Protein AF-A0A954WPR3-F1 (afdb_monomer)

Secondary structure (DSSP, 8-state):
-HHHHHHHHHHHHHHHHHHHHHHHHHHHTTT--SS-HHHHHHHHHHHHHHHHHHHHHHHHHHHHHHHHHHHHHHHHHHHHHHHHHHHHHHTT--HHHHHHHHHHT--SHHHHHHHHHHHHHHTT--HHHHHHHTT-PPPHHHHHHHHHS-SSHHHHHHHHHHHHHHIIIIIHHHHHHHHHHHHHHHHHHHHHHHHHHHHHHHHHHHHHHHHHTTPPPPHHHHHHHHHHHHHHHHHHHHHHHHHHHHHHHHHHHHHHTT-S-----PPPHHHHHHHHHHHHHHHHHHHHHTT--HHHHHHHHHHH-SSHHHHHHHHHHHHHHHTT--HHHHHHHTTSS-HHHHHHHHHHHHTT-HHHHHHHHHHHHHHHHHHHHHHHHHHHTHHHHHHHHHHHHHHHHHHHHHHHHHHHHH--

Solvent-accessible surface area (backbone atoms only — not comparable to full-atom values): 21884 Å² total; per-residue (Å²): 110,70,69,59,50,53,52,47,49,52,52,46,52,51,51,48,52,52,53,48,52,56,52,51,54,59,59,56,71,74,75,76,93,74,94,67,65,69,63,56,53,49,52,52,50,48,47,52,51,47,51,51,47,36,51,48,43,52,46,49,45,48,52,51,45,52,52,47,50,52,48,51,49,54,52,48,54,53,48,52,51,39,44,45,38,20,55,26,36,72,66,74,40,62,56,33,59,38,34,36,58,69,21,72,89,45,91,47,76,66,22,58,30,32,39,52,24,17,53,29,41,74,71,67,40,56,70,70,56,17,36,60,73,34,68,60,84,67,57,62,52,38,47,33,29,62,66,68,32,54,97,48,66,70,43,40,20,52,26,35,40,59,22,37,58,49,45,60,57,48,46,51,38,51,51,52,28,51,56,45,52,46,52,34,49,42,52,46,30,51,50,54,38,53,52,51,50,42,57,65,62,50,45,60,54,51,52,51,55,35,61,75,68,73,48,84,76,55,71,71,58,53,55,50,50,56,49,51,55,54,47,62,76,44,41,71,60,52,50,53,48,50,52,52,48,54,51,48,51,52,51,54,52,49,57,73,71,68,58,94,62,93,83,86,76,84,71,60,64,71,60,50,30,56,65,47,31,31,50,51,32,48,53,51,34,48,25,52,75,72,70,39,57,68,60,60,35,41,42,52,48,20,75,50,39,80,48,67,71,58,15,53,44,37,38,57,27,27,60,41,32,75,71,73,42,63,56,62,58,36,35,38,75,61,53,47,46,52,72,72,53,43,53,50,41,53,54,24,50,77,71,74,43,39,55,63,40,33,50,51,52,20,49,54,42,48,50,54,46,38,50,51,36,48,53,55,37,55,63,43,62,55,51,46,57,55,61,50,49,51,58,53,51,49,50,51,50,67,56,45,55,58,51,54,54,52,51,55,68,72,74,110

Nearest PDB structures (foldseek):
  3jc8-assembly1_Ca  TM=3.889E-01  e=4.551E-06  Myxococcus xanthus DK 1622
  2vmb-assembly2_B  TM=8.331E-01  e=6.486E-03  Vibrio cholerae
  3c1q-assembly1_A  TM=8.047E-01  e=4.996E-03  unclassified
  2whn-assembly1_A  TM=7.493E-01  e=4.208E-02  Thermus thermophilus HB8
  2whn-assembly2_B  TM=7.788E-01  e=7.734E-02  Thermus thermophilus HB8

Mean predicted aligned error: 13.5 Å

Radius of gyration: 29.93 Å; Cα contacts (8 Å, |Δi|>4): 320; chains: 1; bounding box: 76×50×84 Å

Foldseek 3Di:
DVLVVVVVVLVVVVVVVVVVLVVVVVVVVPDDPDDPPPVVVLLSVLVNLLVVLLSCLQVLLVVVVVVVVVVLVLQVLQLVLLVQLLVCLVVVHQSLVSLQVSLPVDDDLLSVLSNQLSVCVVVVHQNVVSCVVSVPDHDLLLQLQSLLFDSDSNSNSVSSVVSSVLCVQLVVLVSLLVVLLSVLSNLVSVLVSVVSVCCSPVLVVVVVVCVVVVHDQPPLSVVSVVVSVVCSVCSVVVSVVVVVVSVVVSVVVVVVSDDDDDDDDDDPLVVCLLPCLLSLLVQLLSCVVVVHDSLVSLLSSLVRRPDVLVSVLSNQLSVCVVVVHDSLVSCVVSVNDDPVLSVQQVVCVVVVNNSVSSNVRSVVSSVVSSVVSVVSSVVSNCVSVVVSVVVVVSVVCSVVVVVVVVVVVVVD

Sequence (412 aa):
MVAVFFTAIGVLMFAFAILWYQRLRRLAGRRITSVRSRGFGGFALLGWILMNLLGLLLTGPLVVLQFVLMILYRAGERRALMETLAAAARKNIPLSVAARSFALDRTDDFATRTVAFADALDTGSPFRVALLRARISLPASATLALRMAGETDNDLARSLQDASSYDAKVGTEIIRFVERAMNCVVTLAFLISVFTFVCVMVMPTYQQIFEDFAVELPAITEMVITFAEFVSKYVALIVAFAVVFVWYAAYQLFRWLGFNFPRLHPLPLPLLRAFYSPILLRAISRAIDDNVPLQDGIRNIAVNFPDQQVAKRVTIVADGVDRGGCWIEALRKQKLITVPDEKLLKSSQQLGNVNWAICEVANRKTERLTHKLNLLTELVSPIPTILIAIPIGFFGVAMMLPLSVLIQNLSL

Structure (mmCIF, N/CA/C/O backbone):
data_AF-A0A954WPR3-F1
#
_entry.id   AF-A0A954WPR3-F1
#
loop_
_atom_site.group_PDB
_atom_site.id
_atom_site.type_symbol
_atom_site.label_atom_id
_atom_site.label_alt_id
_atom_site.label_comp_id
_atom_site.label_asym_id
_atom_site.label_entity_id
_atom_site.label_seq_id
_atom_site.pdbx_PDB_ins_code
_atom_site.Cartn_x
_atom_site.Cartn_y
_atom_site.Cartn_z
_atom_site.occupancy
_atom_site.B_iso_or_equiv
_atom_site.auth_seq_id
_atom_site.auth_comp_id
_atom_site.auth_asym_id
_atom_site.auth_atom_id
_atom_site.pdbx_PDB_model_num
ATOM 1 N N . MET A 1 1 ? 9.652 24.474 -3.497 1.00 32.59 1 MET A N 1
ATOM 2 C CA . MET A 1 1 ? 10.675 25.109 -4.365 1.00 32.59 1 MET A CA 1
ATOM 3 C C . MET A 1 1 ? 11.400 24.117 -5.271 1.00 32.59 1 MET A C 1
ATOM 5 O O . MET A 1 1 ? 11.362 24.317 -6.475 1.00 32.59 1 MET A O 1
ATOM 9 N N . VAL A 1 2 ? 11.975 23.025 -4.751 1.00 30.95 2 VAL A N 1
ATOM 10 C CA . VAL A 1 2 ? 12.733 22.028 -5.549 1.00 30.95 2 VAL A CA 1
ATOM 11 C C . VAL A 1 2 ? 11.915 21.418 -6.708 1.00 30.95 2 VAL A C 1
ATOM 13 O O . VAL A 1 2 ? 12.419 21.256 -7.813 1.00 30.95 2 VAL A O 1
ATOM 16 N N . ALA A 1 3 ? 10.614 21.198 -6.498 1.00 34.00 3 ALA A N 1
ATOM 17 C CA . ALA A 1 3 ? 9.655 20.720 -7.502 1.00 34.00 3 ALA A CA 1
ATOM 18 C C . ALA A 1 3 ? 9.471 21.644 -8.727 1.00 34.00 3 ALA A C 1
ATOM 20 O O . ALA A 1 3 ? 9.380 21.172 -9.859 1.00 34.00 3 ALA A O 1
ATOM 21 N N . VAL A 1 4 ? 9.432 22.963 -8.510 1.00 36.78 4 VAL A N 1
ATOM 22 C CA . VAL A 1 4 ? 9.339 23.961 -9.593 1.00 36.78 4 VAL A CA 1
ATOM 23 C C . VAL A 1 4 ? 10.676 24.055 -10.323 1.00 36.78 4 VAL A C 1
ATOM 25 O O . VAL A 1 4 ? 10.712 24.262 -11.526 1.00 36.78 4 VAL A O 1
ATOM 28 N N . PHE A 1 5 ? 11.778 23.824 -9.608 1.00 36.50 5 PHE A N 1
ATOM 29 C CA . PHE A 1 5 ? 13.123 23.865 -10.163 1.00 36.50 5 PHE A CA 1
ATOM 30 C C . PHE A 1 5 ? 13.387 22.701 -11.130 1.00 36.50 5 PHE A C 1
ATOM 32 O O . PHE A 1 5 ? 13.850 22.931 -12.239 1.00 36.50 5 PHE A O 1
ATOM 39 N N . PHE A 1 6 ? 13.017 21.465 -10.776 1.00 42.38 6 PHE A N 1
ATOM 40 C CA . PHE A 1 6 ? 13.199 20.307 -11.666 1.00 42.38 6 PHE A CA 1
ATOM 41 C C . PHE A 1 6 ? 12.246 20.303 -12.865 1.00 42.38 6 PHE A C 1
ATOM 43 O O . PHE A 1 6 ? 12.654 19.947 -13.970 1.00 42.38 6 PHE A O 1
ATOM 50 N N . THR A 1 7 ? 11.001 20.748 -12.684 1.00 42.94 7 THR A N 1
ATOM 51 C CA . THR A 1 7 ? 10.072 20.935 -13.810 1.00 42.94 7 THR A CA 1
ATOM 52 C C . THR A 1 7 ? 10.518 22.083 -14.717 1.00 42.94 7 THR A C 1
ATOM 54 O O . THR A 1 7 ? 10.497 21.924 -15.935 1.00 42.94 7 THR A O 1
ATOM 57 N N . ALA A 1 8 ? 11.031 23.186 -14.162 1.00 40.38 8 ALA A N 1
ATOM 58 C CA . ALA A 1 8 ? 11.623 24.273 -14.940 1.00 40.38 8 ALA A CA 1
ATOM 59 C C . ALA A 1 8 ? 12.895 23.840 -15.680 1.00 40.38 8 ALA A C 1
ATOM 61 O O . ALA A 1 8 ? 13.052 24.197 -16.842 1.00 40.38 8 ALA A O 1
ATOM 62 N N . ILE A 1 9 ? 13.765 23.032 -15.064 1.00 46.72 9 ILE A N 1
ATOM 63 C CA . ILE A 1 9 ? 14.950 22.458 -15.721 1.00 46.72 9 ILE A CA 1
ATOM 64 C C . ILE A 1 9 ? 14.533 21.516 -16.851 1.00 46.72 9 ILE A C 1
ATOM 66 O O . ILE A 1 9 ? 15.092 21.604 -17.938 1.00 46.72 9 ILE A O 1
ATOM 70 N N . GLY A 1 10 ? 13.524 20.664 -16.645 1.00 46.12 10 GLY A N 1
ATOM 71 C CA . GLY A 1 10 ? 12.995 19.786 -17.692 1.00 46.12 10 GLY A CA 1
ATOM 72 C C . GLY A 1 10 ? 12.417 20.565 -18.878 1.00 46.12 10 GLY A C 1
ATOM 73 O O . GLY A 1 10 ? 12.721 20.256 -20.029 1.00 46.12 10 GLY A O 1
ATOM 74 N N . VAL A 1 11 ? 11.655 21.630 -18.609 1.00 46.31 11 VAL A N 1
ATOM 75 C CA . VAL A 1 11 ? 11.101 22.525 -19.639 1.00 46.31 11 VAL A CA 1
ATOM 76 C C . VAL A 1 11 ? 12.202 23.341 -20.330 1.00 46.31 11 VAL A C 1
ATOM 78 O O . VAL A 1 11 ? 12.153 23.516 -21.545 1.00 46.31 11 VAL A O 1
ATOM 81 N N . LEU A 1 12 ? 13.231 23.783 -19.601 1.00 43.88 12 LEU A N 1
ATOM 82 C CA . LEU A 1 12 ? 14.399 24.473 -20.159 1.00 43.88 12 LEU A CA 1
ATOM 83 C C . LEU A 1 12 ? 15.250 23.548 -21.027 1.00 43.88 12 LEU A C 1
ATOM 85 O O . LEU A 1 12 ? 15.665 23.960 -22.104 1.00 43.88 12 LEU A O 1
ATOM 89 N N . MET A 1 13 ? 15.471 22.298 -20.615 1.00 49.16 13 MET A N 1
ATOM 90 C CA . MET A 1 13 ? 16.170 21.297 -21.425 1.00 49.16 13 MET A CA 1
ATOM 91 C C . MET A 1 13 ? 15.377 20.953 -22.687 1.00 49.16 13 MET A C 1
ATOM 93 O O . MET A 1 13 ? 15.964 20.829 -23.757 1.00 49.16 13 MET A O 1
ATOM 97 N N . PHE A 1 14 ? 14.048 20.883 -22.593 1.00 49.78 14 PHE A N 1
ATOM 98 C CA . PHE A 1 14 ? 13.159 20.692 -23.739 1.00 49.78 14 PHE A CA 1
ATOM 99 C C . PHE A 1 14 ? 13.181 21.895 -24.700 1.00 49.78 14 PHE A C 1
ATOM 101 O O . PHE A 1 14 ? 13.309 21.730 -25.913 1.00 49.78 14 PHE A O 1
ATOM 108 N N . ALA A 1 15 ? 13.153 23.121 -24.173 1.00 44.75 15 ALA A N 1
ATOM 109 C CA . ALA A 1 15 ? 13.292 24.343 -24.963 1.00 44.75 15 ALA A CA 1
ATOM 110 C C . ALA A 1 15 ? 14.683 24.452 -25.616 1.00 44.75 15 ALA A C 1
ATOM 112 O O . ALA A 1 15 ? 14.797 24.815 -26.787 1.00 44.75 15 ALA A O 1
ATOM 113 N N . PHE A 1 16 ? 15.740 24.076 -24.894 1.00 47.91 16 PHE A N 1
ATOM 114 C CA . PHE A 1 16 ? 17.113 24.057 -25.396 1.00 47.91 16 PHE A CA 1
ATOM 115 C C . PHE A 1 16 ? 17.301 23.000 -26.490 1.00 47.91 16 PHE A C 1
ATOM 117 O O . PHE A 1 16 ? 17.904 23.285 -27.521 1.00 47.91 16 PHE A O 1
ATOM 124 N N . ALA A 1 17 ? 16.703 21.820 -26.326 1.00 49.06 17 ALA A N 1
ATOM 125 C CA . ALA A 1 17 ? 16.640 20.760 -27.328 1.00 49.06 17 ALA A CA 1
ATOM 126 C C . ALA A 1 17 ? 15.956 21.225 -28.629 1.00 49.06 17 ALA A C 1
ATOM 128 O O . ALA A 1 17 ? 16.460 20.974 -29.727 1.00 49.06 17 ALA A O 1
ATOM 129 N N . ILE A 1 18 ? 14.846 21.963 -28.517 1.00 49.25 18 ILE A N 1
ATOM 130 C CA . ILE A 1 18 ? 14.134 22.553 -29.662 1.00 49.25 18 ILE A CA 1
ATOM 131 C C . ILE A 1 18 ? 14.988 23.620 -30.357 1.00 49.25 18 ILE A C 1
ATOM 133 O O . ILE A 1 18 ? 15.100 23.620 -31.585 1.00 49.25 18 ILE A O 1
ATOM 137 N N . LEU A 1 19 ? 15.619 24.515 -29.593 1.00 51.59 19 LEU A N 1
ATOM 138 C CA . LEU A 1 19 ? 16.487 25.566 -30.132 1.00 51.59 19 LEU A CA 1
ATOM 139 C C . LEU A 1 19 ? 17.739 24.984 -30.803 1.00 51.59 19 LEU A C 1
ATOM 141 O O . LEU A 1 19 ? 18.147 25.456 -31.867 1.00 51.59 19 LEU A O 1
ATOM 145 N N . TRP A 1 20 ? 18.314 23.925 -30.232 1.00 52.84 20 TRP A N 1
ATOM 146 C CA . TRP A 1 20 ? 19.451 23.204 -30.798 1.00 52.84 20 TRP A CA 1
ATOM 147 C C . TRP A 1 20 ? 19.083 22.502 -32.110 1.00 52.84 20 TRP A C 1
ATOM 149 O O . TRP A 1 20 ? 19.796 22.647 -33.103 1.00 52.84 20 TRP A O 1
ATOM 159 N N . TYR A 1 21 ? 17.920 21.843 -32.168 1.00 55.12 21 TYR A N 1
ATOM 160 C CA . TYR A 1 21 ? 17.386 21.238 -33.393 1.00 55.12 21 TYR A CA 1
ATOM 161 C C . TYR A 1 21 ? 17.157 22.275 -34.503 1.00 55.12 21 TYR A C 1
ATOM 163 O O . TYR A 1 21 ? 17.563 22.077 -35.651 1.00 55.12 21 TYR A O 1
ATOM 171 N N . GLN A 1 22 ? 16.576 23.431 -34.167 1.00 54.25 22 GLN A N 1
ATOM 172 C CA . GLN A 1 22 ? 16.416 24.524 -35.128 1.00 54.25 22 GLN A CA 1
ATOM 173 C C . GLN A 1 22 ? 17.762 25.068 -35.622 1.00 54.25 22 GLN A C 1
ATOM 175 O O . GLN A 1 22 ? 17.883 25.441 -36.792 1.00 54.25 22 GLN A O 1
ATOM 180 N N . ARG A 1 23 ? 18.782 25.103 -34.759 1.00 51.53 23 ARG A N 1
ATOM 181 C CA . ARG A 1 23 ? 20.132 25.553 -35.116 1.00 51.53 23 ARG A CA 1
ATOM 182 C C . ARG A 1 23 ? 20.852 24.547 -36.018 1.00 51.53 23 ARG A C 1
ATOM 184 O O . ARG A 1 23 ? 21.449 24.967 -37.007 1.00 51.53 23 ARG A O 1
ATOM 191 N N . LEU A 1 24 ? 20.711 23.245 -35.762 1.00 50.66 24 LEU A N 1
ATOM 192 C CA . LEU A 1 24 ? 21.228 22.183 -36.635 1.00 50.66 24 LEU A CA 1
ATOM 193 C C . LEU A 1 24 ? 20.575 22.217 -38.023 1.00 50.66 24 LEU A C 1
ATOM 195 O O . LEU A 1 24 ? 21.266 22.134 -39.036 1.00 50.66 24 LEU A O 1
ATOM 199 N N . ARG A 1 25 ? 19.253 22.429 -38.088 1.00 49.72 25 ARG A N 1
ATOM 200 C CA . ARG A 1 25 ? 18.515 22.544 -39.356 1.00 49.72 25 ARG A CA 1
ATOM 201 C C . ARG A 1 25 ? 18.992 23.729 -40.206 1.00 49.72 25 ARG A C 1
ATOM 203 O O . ARG A 1 25 ? 19.077 23.610 -41.426 1.00 49.72 25 ARG A O 1
ATOM 210 N N . ARG A 1 26 ? 19.353 24.857 -39.578 1.00 48.75 26 ARG A N 1
ATOM 211 C CA . ARG A 1 26 ? 19.934 26.022 -40.278 1.00 48.75 26 ARG A CA 1
ATOM 212 C C . ARG A 1 26 ? 21.347 25.759 -40.805 1.00 48.75 26 ARG A C 1
ATOM 214 O O . ARG A 1 26 ? 21.701 26.299 -41.848 1.00 48.75 26 ARG A O 1
ATOM 221 N N . LEU A 1 27 ? 22.138 24.940 -40.111 1.00 46.19 27 LEU A N 1
ATOM 222 C CA . LEU A 1 27 ? 23.484 24.556 -40.551 1.00 46.19 27 LEU A CA 1
ATOM 223 C C . LEU A 1 27 ? 23.436 23.529 -41.695 1.00 46.19 27 LEU A C 1
ATOM 225 O O . LEU A 1 27 ? 24.166 23.676 -42.673 1.00 46.19 27 LEU A O 1
ATOM 229 N N . ALA A 1 28 ? 22.518 22.562 -41.632 1.00 45.78 28 ALA A N 1
ATOM 230 C CA . ALA A 1 28 ? 22.300 21.573 -42.691 1.00 45.78 28 ALA A CA 1
ATOM 231 C C . ALA A 1 28 ? 21.744 22.194 -43.990 1.00 45.78 28 ALA A C 1
ATOM 233 O O . ALA A 1 28 ? 22.089 21.761 -45.087 1.00 45.78 28 ALA A O 1
ATOM 234 N N . GLY A 1 29 ? 20.942 23.260 -43.885 1.00 41.75 29 GLY A N 1
ATOM 235 C CA . GLY A 1 29 ? 20.378 23.972 -45.038 1.00 41.75 29 GLY A CA 1
ATOM 236 C C . GLY A 1 29 ? 21.385 24.742 -45.904 1.00 41.75 29 GLY A C 1
ATOM 237 O O . GLY A 1 29 ? 21.002 25.219 -46.967 1.00 41.75 29 GLY A O 1
ATOM 238 N N . ARG A 1 30 ? 22.656 24.879 -45.494 1.00 45.50 30 ARG A N 1
ATOM 239 C CA . ARG A 1 30 ? 23.672 25.639 -46.250 1.00 45.50 30 ARG A CA 1
ATOM 240 C C . ARG A 1 30 ? 24.625 24.794 -47.106 1.00 45.50 30 ARG A C 1
ATOM 242 O O . ARG A 1 30 ? 25.458 25.394 -47.778 1.00 45.50 30 ARG A O 1
ATOM 249 N N . ARG A 1 31 ? 24.551 23.452 -47.111 1.00 42.62 31 ARG A N 1
ATOM 250 C CA . ARG A 1 31 ? 25.576 22.637 -47.808 1.00 42.62 31 ARG A CA 1
ATOM 251 C C . ARG A 1 31 ? 25.141 21.393 -48.589 1.00 42.62 31 ARG A C 1
ATOM 253 O O . ARG A 1 31 ? 26.023 20.695 -49.070 1.00 42.62 31 ARG A O 1
ATOM 260 N N . ILE A 1 32 ? 23.851 21.096 -48.767 1.00 41.72 32 ILE A N 1
ATOM 261 C CA . ILE A 1 32 ? 23.451 19.853 -49.457 1.00 41.72 32 ILE A CA 1
ATOM 262 C C . ILE A 1 32 ? 22.450 20.137 -50.579 1.00 41.72 32 ILE A C 1
ATOM 264 O O . ILE A 1 32 ? 21.238 20.044 -50.404 1.00 41.72 32 ILE A O 1
ATOM 268 N N . THR A 1 33 ? 22.977 20.453 -51.760 1.00 41.38 33 THR A N 1
ATOM 269 C CA . THR A 1 33 ? 22.272 20.304 -53.038 1.00 41.38 33 THR A CA 1
ATOM 270 C C . THR A 1 33 ? 22.778 19.040 -53.731 1.00 41.38 33 THR A C 1
ATOM 272 O O . THR A 1 33 ? 23.774 19.082 -54.442 1.00 41.38 33 THR A O 1
ATOM 275 N N . SER A 1 34 ? 22.123 17.902 -53.482 1.00 39.81 34 SER A N 1
ATOM 276 C CA . SER A 1 34 ? 21.789 16.875 -54.489 1.00 39.81 34 SER A CA 1
ATOM 277 C C . SER A 1 34 ? 21.180 15.612 -53.841 1.00 39.81 34 SER A C 1
ATOM 279 O O . SER A 1 34 ? 21.736 14.981 -52.950 1.00 39.81 34 SER A O 1
ATOM 281 N N . VAL A 1 35 ? 19.967 15.294 -54.302 1.00 39.69 35 VAL A N 1
ATOM 282 C CA . VAL A 1 35 ? 19.314 13.976 -54.481 1.00 39.69 35 VAL A CA 1
ATOM 283 C C . VAL A 1 35 ? 19.110 12.996 -53.297 1.00 39.69 35 VAL A C 1
ATOM 285 O O . VAL A 1 35 ? 18.142 12.243 -53.350 1.00 39.69 35 VAL A O 1
ATOM 288 N N . ARG A 1 36 ? 19.828 13.025 -52.166 1.00 43.06 36 ARG A N 1
ATOM 289 C CA . ARG A 1 36 ? 19.583 12.085 -51.028 1.00 43.06 36 ARG A CA 1
ATOM 290 C C . ARG A 1 36 ? 18.759 12.707 -49.880 1.00 43.06 36 ARG A C 1
ATOM 292 O O . ARG A 1 36 ? 19.008 12.470 -48.703 1.00 43.06 36 ARG A O 1
ATOM 299 N N . SER A 1 37 ? 17.759 13.532 -50.209 1.00 41.75 37 SER A N 1
ATOM 300 C CA . SER A 1 37 ? 17.005 14.368 -49.248 1.00 41.75 37 SER A CA 1
ATOM 301 C C . SER A 1 37 ? 15.840 13.674 -48.522 1.00 41.75 37 SER A C 1
ATOM 303 O O . SER A 1 37 ? 15.353 14.202 -47.522 1.00 41.75 37 SER A O 1
ATOM 305 N N . ARG A 1 38 ? 15.397 12.486 -48.964 1.00 42.62 38 ARG A N 1
ATOM 306 C CA . ARG A 1 38 ? 14.292 11.754 -48.305 1.00 42.62 38 ARG A CA 1
ATOM 307 C C . ARG A 1 38 ? 14.724 10.971 -47.059 1.00 42.62 38 ARG A C 1
ATOM 309 O O . ARG A 1 38 ? 13.974 10.952 -46.089 1.00 42.62 38 ARG A O 1
ATOM 316 N N . GLY A 1 39 ? 15.933 10.403 -47.038 1.00 41.75 39 GLY A N 1
ATOM 317 C CA . GLY A 1 39 ? 16.450 9.679 -45.865 1.00 41.75 39 GLY A CA 1
ATOM 318 C C . GLY A 1 39 ? 16.768 10.613 -44.694 1.00 41.75 39 GLY A C 1
ATOM 319 O O . GLY A 1 39 ? 16.333 10.383 -43.571 1.00 41.75 39 GLY A O 1
ATOM 320 N N . PHE A 1 40 ? 17.437 11.737 -44.965 1.00 39.91 40 PHE A N 1
ATOM 321 C CA . PHE A 1 40 ? 17.884 12.673 -43.925 1.00 39.91 40 PHE A CA 1
ATOM 322 C C . PHE A 1 40 ? 16.723 13.391 -43.214 1.00 39.91 40 PHE A C 1
ATOM 324 O O . PHE A 1 40 ? 16.777 13.627 -42.008 1.00 39.91 40 PHE A O 1
ATOM 331 N N . GLY A 1 41 ? 15.641 13.698 -43.942 1.00 43.97 41 GLY A N 1
ATOM 332 C CA . GLY A 1 41 ? 14.409 14.234 -43.357 1.00 43.97 41 GLY A CA 1
ATOM 333 C C . GLY A 1 41 ? 13.708 13.227 -42.442 1.00 43.97 41 GLY A C 1
ATOM 334 O O . GLY A 1 41 ? 13.234 13.613 -41.377 1.00 43.97 41 GLY A O 1
ATOM 335 N N . GLY A 1 42 ? 13.715 11.943 -42.824 1.00 48.69 42 GLY A N 1
ATOM 336 C CA . GLY A 1 42 ? 13.230 10.833 -42.004 1.00 48.69 42 GLY A CA 1
ATOM 337 C C . GLY A 1 42 ? 14.027 10.687 -40.713 1.00 48.69 42 GLY A C 1
ATOM 338 O O . GLY A 1 42 ? 13.426 10.714 -39.649 1.00 48.69 42 GLY A O 1
ATOM 339 N N . PHE A 1 43 ? 15.362 10.656 -40.789 1.00 48.41 43 PHE A N 1
ATOM 340 C CA . PHE A 1 43 ? 16.250 10.568 -39.620 1.00 48.41 43 PHE A CA 1
ATOM 341 C C . PHE A 1 43 ? 16.170 11.791 -38.690 1.00 48.41 43 PHE A C 1
ATOM 343 O O . PHE A 1 43 ? 16.196 11.635 -37.472 1.00 48.41 43 PHE A O 1
ATOM 350 N N . ALA A 1 44 ? 16.013 13.006 -39.226 1.00 50.16 44 ALA A N 1
ATOM 351 C CA . ALA A 1 44 ? 15.827 14.214 -38.417 1.00 50.16 44 ALA A CA 1
ATOM 352 C C . ALA A 1 44 ? 14.459 14.245 -37.705 1.00 50.16 44 ALA A C 1
ATOM 354 O O . ALA A 1 44 ? 14.380 14.653 -36.545 1.00 50.16 44 ALA A O 1
ATOM 355 N N . LEU A 1 45 ? 13.395 13.773 -38.367 1.00 51.72 45 LEU A N 1
ATOM 356 C CA . LEU A 1 45 ? 12.084 13.541 -37.749 1.00 51.72 45 LEU A CA 1
ATOM 357 C C . LEU A 1 45 ? 12.158 12.439 -36.689 1.00 51.72 45 LEU A C 1
ATOM 359 O O . LEU A 1 45 ? 11.630 12.625 -35.599 1.00 51.72 45 LEU A O 1
ATOM 363 N N . LEU A 1 46 ? 12.866 11.344 -36.974 1.00 52.22 46 LEU A N 1
ATOM 364 C CA . LEU A 1 46 ? 13.127 10.245 -36.045 1.00 52.22 46 LEU A CA 1
ATOM 365 C C . LEU A 1 46 ? 13.825 10.754 -34.790 1.00 52.22 46 LEU A C 1
ATOM 367 O O . LEU A 1 46 ? 13.331 10.513 -33.699 1.00 52.22 46 LEU A O 1
ATOM 371 N N . GLY A 1 47 ? 14.900 11.533 -34.945 1.00 57.53 47 GLY A N 1
ATOM 372 C CA . GLY A 1 47 ? 15.633 12.159 -33.847 1.00 57.53 47 GLY A CA 1
ATOM 373 C C . GLY A 1 47 ? 14.799 13.168 -33.056 1.00 57.53 47 GLY A C 1
ATOM 374 O O . GLY A 1 47 ? 14.867 13.186 -31.831 1.00 57.53 47 GLY A O 1
ATOM 375 N N . TRP A 1 48 ? 13.958 13.969 -33.716 1.00 56.25 48 TRP A N 1
ATOM 376 C CA . TRP A 1 48 ? 13.057 14.915 -33.044 1.00 56.25 48 TRP A CA 1
ATOM 377 C C . TRP A 1 48 ? 11.948 14.214 -32.245 1.00 56.25 48 TRP A C 1
ATOM 379 O O . TRP A 1 48 ? 11.653 14.604 -31.111 1.00 56.25 48 TRP A O 1
ATOM 389 N N . ILE A 1 49 ? 11.361 13.157 -32.809 1.00 55.78 49 ILE A N 1
ATOM 390 C CA . ILE A 1 49 ? 10.354 12.323 -32.149 1.00 55.78 49 ILE A CA 1
ATOM 391 C C . ILE A 1 49 ? 11.002 11.548 -30.996 1.00 55.78 49 ILE A C 1
ATOM 393 O O . ILE A 1 49 ? 10.440 11.517 -29.905 1.00 55.78 49 ILE A O 1
ATOM 397 N N . LEU A 1 50 ? 12.206 11.004 -31.190 1.00 59.25 50 LEU A N 1
ATOM 398 C CA . LEU A 1 50 ? 12.998 10.367 -30.141 1.00 59.25 50 LEU A CA 1
ATOM 399 C C . LEU A 1 50 ? 13.281 11.306 -28.981 1.00 59.25 50 LEU A C 1
ATOM 401 O O . LEU A 1 50 ? 13.185 10.890 -27.840 1.00 59.25 50 LEU A O 1
ATOM 405 N N . MET A 1 51 ? 13.661 12.552 -29.267 1.00 57.81 51 MET A N 1
ATOM 406 C CA . MET A 1 51 ? 14.028 13.535 -28.250 1.00 57.81 51 MET A CA 1
ATOM 407 C C . MET A 1 51 ? 12.802 13.988 -27.448 1.00 57.81 51 MET A C 1
ATOM 409 O O . MET A 1 51 ? 12.887 14.182 -26.238 1.00 57.81 51 MET A O 1
ATOM 413 N N . ASN A 1 52 ? 11.637 14.076 -28.100 1.00 54.75 52 ASN A N 1
ATOM 414 C CA . ASN A 1 52 ? 10.348 14.263 -27.428 1.00 54.75 52 ASN A CA 1
ATOM 415 C C . ASN A 1 52 ? 9.949 13.039 -26.596 1.00 54.75 52 ASN A C 1
ATOM 417 O O . ASN A 1 52 ? 9.471 13.193 -25.474 1.00 54.75 52 ASN A O 1
ATOM 421 N N . LEU A 1 53 ? 10.188 11.834 -27.113 1.00 58.50 53 LEU A N 1
ATOM 422 C CA . LEU A 1 53 ? 9.976 10.582 -26.396 1.00 58.50 53 LEU A CA 1
ATOM 423 C C . LEU A 1 53 ? 10.889 10.492 -25.176 1.00 58.50 53 LEU A C 1
ATOM 425 O O . LEU A 1 53 ? 10.401 10.163 -24.108 1.00 58.50 53 LEU A O 1
ATOM 429 N N . LEU A 1 54 ? 12.159 10.886 -25.308 1.00 61.22 54 LEU A N 1
ATOM 430 C CA . LEU A 1 54 ? 13.153 11.042 -24.243 1.00 61.22 54 LEU A CA 1
ATOM 431 C C . LEU A 1 54 ? 12.641 11.972 -23.149 1.00 61.22 54 LEU A C 1
ATOM 433 O O . LEU A 1 54 ? 12.637 11.620 -21.974 1.00 61.22 54 LEU A O 1
ATOM 437 N N . GLY A 1 55 ? 12.187 13.160 -23.559 1.00 58.25 55 GLY A N 1
ATOM 438 C CA . GLY A 1 55 ? 11.656 14.177 -22.666 1.00 58.25 55 GLY A CA 1
ATOM 439 C C . GLY A 1 55 ? 10.436 13.664 -21.917 1.00 58.25 55 GLY A C 1
ATOM 440 O O . GLY A 1 55 ? 10.345 13.835 -20.707 1.00 58.25 55 GLY A O 1
ATOM 441 N N . LEU A 1 56 ? 9.532 12.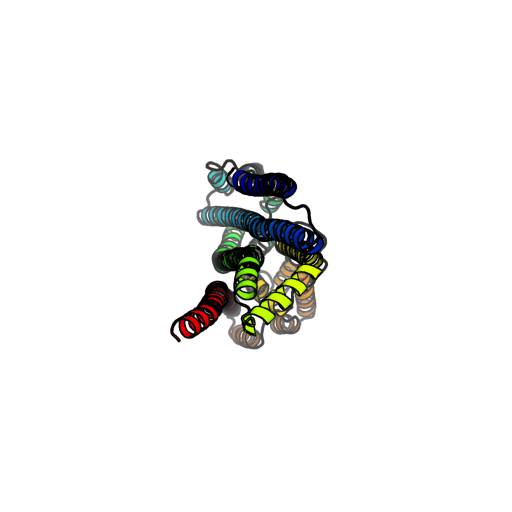965 -22.598 1.00 58.53 56 LEU A N 1
ATOM 442 C CA . LEU A 1 56 ? 8.330 12.404 -21.996 1.00 58.53 56 LEU A CA 1
ATOM 443 C C . LEU A 1 56 ? 8.620 11.183 -21.101 1.00 58.53 56 LEU A C 1
ATOM 445 O O . LEU A 1 56 ? 8.002 11.035 -20.048 1.00 58.53 56 LEU A O 1
ATOM 449 N N . LEU A 1 57 ? 9.598 10.351 -21.466 1.00 56.78 57 LEU A N 1
ATOM 450 C CA . LEU A 1 57 ? 10.050 9.210 -20.668 1.00 56.78 57 LEU A CA 1
ATOM 451 C C . LEU A 1 57 ? 10.809 9.649 -19.415 1.00 56.78 57 LEU A C 1
ATOM 453 O O . LEU A 1 57 ? 10.746 8.952 -18.418 1.00 56.78 57 LEU A O 1
ATOM 457 N N . LEU A 1 58 ? 11.530 10.772 -19.446 1.00 58.38 58 LEU A N 1
ATOM 458 C CA . LEU A 1 58 ? 12.195 11.340 -18.269 1.00 58.38 58 LEU A CA 1
ATOM 459 C C . LEU A 1 58 ? 11.195 12.083 -17.380 1.00 58.38 58 LEU A C 1
ATOM 461 O O . LEU A 1 58 ? 11.160 11.879 -16.167 1.00 58.38 58 LEU A O 1
ATOM 465 N N . THR A 1 59 ? 10.352 12.926 -17.978 1.00 59.56 59 THR A N 1
ATOM 466 C CA . THR A 1 59 ? 9.404 13.762 -17.229 1.00 59.56 59 THR A CA 1
ATOM 467 C C . THR A 1 59 ? 8.235 12.966 -16.657 1.00 59.56 59 THR A C 1
ATOM 469 O O . THR A 1 59 ? 7.804 13.275 -15.554 1.00 59.56 59 THR A O 1
ATOM 472 N N . GLY A 1 60 ? 7.750 11.910 -17.318 1.00 63.47 60 GLY A N 1
ATOM 473 C CA . GLY A 1 60 ? 6.639 11.087 -16.824 1.00 63.47 60 GLY A CA 1
ATOM 474 C C . GLY A 1 60 ? 6.924 10.427 -15.466 1.00 63.47 60 GLY A C 1
ATOM 475 O O . GLY A 1 60 ? 6.218 10.709 -14.498 1.00 63.47 60 GLY A O 1
ATOM 476 N N . PRO A 1 61 ? 7.978 9.604 -15.338 1.00 62.69 61 PRO A N 1
ATOM 477 C CA . PRO A 1 61 ? 8.425 9.021 -14.078 1.00 62.69 61 PRO A CA 1
ATOM 478 C C . PRO A 1 61 ? 8.812 10.066 -13.042 1.00 62.69 61 PRO A C 1
ATOM 480 O O . PRO A 1 61 ? 8.546 9.833 -11.875 1.00 62.69 61 PRO A O 1
ATOM 483 N N . LEU A 1 62 ? 9.380 11.214 -13.432 1.00 60.75 62 LEU A N 1
ATOM 484 C CA . LEU A 1 62 ? 9.673 12.319 -12.509 1.00 60.75 62 LEU A CA 1
ATOM 485 C C . LEU A 1 62 ? 8.402 12.977 -11.962 1.00 60.75 62 LEU A C 1
ATOM 487 O O . LEU A 1 62 ? 8.340 13.293 -10.778 1.00 60.75 62 LEU A O 1
ATOM 491 N N . VAL A 1 63 ? 7.372 13.155 -12.790 1.00 61.75 63 VAL A N 1
ATOM 492 C CA . VAL A 1 63 ? 6.070 13.691 -12.369 1.00 61.75 63 VAL A CA 1
ATOM 493 C C . VAL A 1 63 ? 5.353 12.684 -11.479 1.00 61.75 63 VAL A C 1
ATOM 495 O O . VAL A 1 63 ? 4.844 13.066 -10.429 1.00 61.75 63 VAL A O 1
ATOM 498 N N . VAL A 1 64 ? 5.371 11.396 -11.832 1.00 62.09 64 VAL A N 1
ATOM 499 C CA . VAL A 1 64 ? 4.889 10.322 -10.952 1.00 62.09 64 VAL A CA 1
ATOM 500 C C . VAL A 1 64 ? 5.722 10.283 -9.668 1.00 62.09 64 VAL A C 1
ATOM 502 O O . VAL A 1 64 ? 5.149 10.139 -8.594 1.00 62.09 64 VAL A O 1
ATOM 505 N N . LEU A 1 65 ? 7.038 10.507 -9.744 1.00 63.88 65 LEU A N 1
ATOM 506 C CA . LEU A 1 65 ? 7.948 10.587 -8.602 1.00 63.88 65 LEU A CA 1
ATOM 507 C C . LEU A 1 65 ? 7.592 11.679 -7.636 1.00 63.88 65 LEU A C 1
ATOM 509 O O . LEU A 1 65 ? 7.364 11.424 -6.459 1.00 63.88 65 LEU A O 1
AT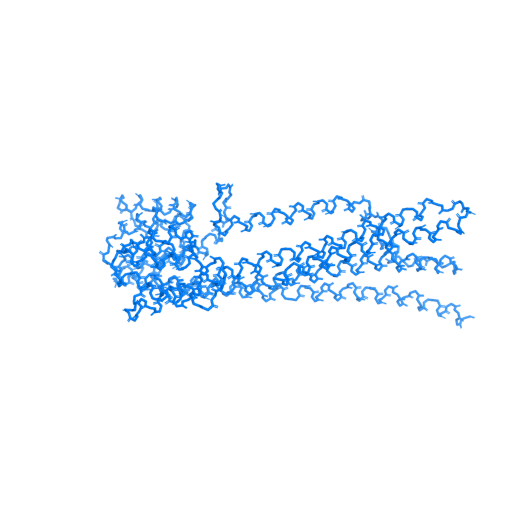OM 513 N N . GLN A 1 66 ? 7.459 12.876 -8.159 1.00 58.78 66 GLN A N 1
ATOM 514 C CA . GLN A 1 66 ? 7.044 14.024 -7.399 1.00 58.78 66 GLN A CA 1
ATOM 515 C C . GLN A 1 66 ? 5.643 13.829 -6.819 1.00 58.78 66 GLN A C 1
ATOM 517 O O . GLN A 1 66 ? 5.406 14.170 -5.664 1.00 58.78 66 GLN A O 1
ATOM 522 N N . PHE A 1 67 ? 4.722 13.257 -7.592 1.00 60.09 67 PHE A N 1
ATOM 523 C CA . PHE A 1 67 ? 3.350 13.055 -7.155 1.00 60.09 67 PHE A CA 1
ATOM 524 C C . PHE A 1 67 ? 3.254 12.022 -6.032 1.00 60.09 67 PHE A C 1
ATOM 526 O O . PHE A 1 67 ? 2.578 12.231 -5.026 1.00 60.09 67 PHE A O 1
ATOM 533 N N . VAL A 1 68 ? 3.981 10.924 -6.161 1.00 63.03 68 VAL A N 1
ATOM 534 C CA . VAL A 1 68 ? 4.010 9.870 -5.159 1.00 63.03 68 VAL A CA 1
ATOM 535 C C . VAL A 1 68 ? 4.836 10.276 -3.943 1.00 63.03 68 VAL A C 1
ATOM 537 O O . VAL A 1 68 ? 4.382 10.030 -2.837 1.00 63.03 68 VAL A O 1
ATOM 540 N N . LEU A 1 69 ? 5.961 10.981 -4.089 1.00 61.50 69 LEU A N 1
ATOM 541 C CA . LEU A 1 69 ? 6.663 11.594 -2.953 1.00 61.50 69 LEU A CA 1
ATOM 542 C C . LEU A 1 69 ? 5.759 12.588 -2.226 1.00 61.50 69 LEU A C 1
ATOM 544 O O . LEU A 1 69 ? 5.713 12.582 -1.004 1.00 61.50 69 LEU A O 1
ATOM 548 N N . MET A 1 70 ? 4.976 13.391 -2.949 1.00 64.50 70 MET A N 1
ATOM 549 C CA . MET A 1 70 ? 3.988 14.292 -2.352 1.00 64.50 70 MET A CA 1
ATOM 550 C C . MET A 1 70 ? 2.890 13.521 -1.601 1.00 64.50 70 MET A C 1
ATOM 552 O O . MET A 1 70 ? 2.458 13.949 -0.530 1.00 64.50 70 MET A O 1
ATOM 556 N N . ILE A 1 71 ? 2.449 12.372 -2.123 1.00 63.16 71 ILE A N 1
ATOM 557 C CA . ILE A 1 71 ? 1.517 11.469 -1.434 1.00 63.16 71 ILE A CA 1
ATOM 558 C C . ILE A 1 71 ? 2.153 10.877 -0.178 1.00 63.16 71 ILE A C 1
ATOM 560 O O . ILE A 1 71 ? 1.524 10.891 0.876 1.00 63.16 71 ILE A O 1
ATOM 564 N N . LEU A 1 72 ? 3.362 10.331 -0.288 1.00 63.97 72 LEU A N 1
ATOM 565 C CA . LEU A 1 72 ? 4.079 9.672 0.799 1.00 63.97 72 LEU A CA 1
ATOM 566 C C . LEU A 1 72 ? 4.417 10.673 1.900 1.00 63.97 72 LEU A C 1
ATOM 568 O O . LEU A 1 72 ? 4.229 10.362 3.071 1.00 63.97 72 LEU A O 1
ATOM 572 N N . TYR A 1 73 ? 4.791 11.894 1.521 1.00 67.19 73 TYR A N 1
ATOM 573 C CA . TYR A 1 73 ? 4.975 13.021 2.425 1.00 67.19 73 TYR A CA 1
ATOM 574 C C . TYR A 1 73 ? 3.678 13.339 3.176 1.00 67.19 73 TYR A C 1
ATOM 576 O O . TYR A 1 73 ? 3.656 13.283 4.400 1.00 67.19 73 TYR A O 1
ATOM 584 N N . ARG A 1 74 ? 2.556 13.536 2.465 1.00 67.94 74 ARG A N 1
ATOM 585 C CA . ARG A 1 74 ? 1.237 13.765 3.091 1.00 67.94 74 ARG A CA 1
ATOM 586 C C . ARG A 1 74 ? 0.762 12.590 3.951 1.00 67.94 74 ARG A C 1
ATOM 588 O O . ARG A 1 74 ? 0.066 12.790 4.942 1.00 67.94 74 ARG A O 1
ATOM 595 N N . ALA A 1 75 ? 1.079 11.354 3.571 1.00 67.31 75 ALA A N 1
ATOM 596 C CA . ALA A 1 75 ? 0.755 10.163 4.354 1.00 67.31 75 ALA A CA 1
ATOM 597 C C . ALA A 1 75 ? 1.619 10.086 5.622 1.00 67.31 75 ALA A C 1
ATOM 599 O O . ALA A 1 75 ? 1.105 9.741 6.684 1.00 67.31 75 ALA A O 1
ATOM 600 N N . GLY A 1 76 ? 2.897 10.455 5.516 1.00 68.19 76 GLY A N 1
ATOM 601 C CA . GLY A 1 76 ? 3.830 10.597 6.629 1.00 68.19 76 GLY A CA 1
ATOM 602 C C . GLY A 1 76 ? 3.381 11.667 7.620 1.00 68.19 76 GLY A C 1
ATOM 603 O O . GLY A 1 76 ? 3.306 11.379 8.807 1.00 68.19 76 GLY A O 1
ATOM 604 N N . GLU A 1 77 ? 2.973 12.848 7.146 1.00 74.50 77 GLU A N 1
ATOM 605 C CA . GLU A 1 77 ? 2.426 13.925 7.989 1.00 74.50 77 GLU A CA 1
ATOM 606 C C . GLU A 1 77 ? 1.203 13.469 8.791 1.00 74.50 77 GLU A C 1
ATOM 608 O O . GLU A 1 77 ? 1.118 13.694 9.997 1.00 74.50 77 GLU A O 1
ATOM 613 N N . ARG A 1 78 ? 0.265 12.774 8.136 1.00 75.69 78 ARG A N 1
ATOM 614 C CA . ARG A 1 78 ? -0.929 12.227 8.798 1.00 75.69 78 ARG A CA 1
ATOM 615 C C . ARG A 1 78 ? -0.567 11.187 9.850 1.00 75.69 78 ARG A C 1
ATOM 617 O O . ARG A 1 78 ? -1.183 11.177 10.909 1.00 75.69 78 ARG A O 1
ATOM 624 N N . ARG A 1 79 ? 0.402 10.311 9.568 1.00 74.56 79 ARG A N 1
ATOM 625 C CA . ARG A 1 79 ? 0.874 9.303 10.530 1.00 74.56 79 ARG A CA 1
ATOM 626 C C . ARG A 1 79 ? 1.574 9.944 11.715 1.00 74.56 79 ARG A C 1
ATOM 628 O O . ARG A 1 79 ? 1.243 9.596 12.837 1.00 74.56 79 ARG A O 1
ATOM 635 N N . ALA A 1 80 ? 2.454 10.908 11.469 1.00 77.62 80 ALA A N 1
ATOM 636 C CA . ALA A 1 80 ? 3.155 11.628 12.521 1.00 77.62 80 ALA A CA 1
ATOM 637 C C . ALA A 1 80 ? 2.165 12.364 13.439 1.00 77.62 80 ALA A C 1
ATOM 639 O O . ALA A 1 80 ? 2.272 12.247 14.654 1.00 77.62 80 ALA A O 1
ATOM 640 N N . LEU A 1 81 ? 1.135 13.013 12.878 1.00 82.31 81 LEU A N 1
ATOM 641 C CA . LEU A 1 81 ? 0.046 13.593 13.668 1.00 82.31 81 LEU A CA 1
ATOM 642 C C . LEU A 1 81 ? -0.725 12.529 14.471 1.00 82.31 81 LEU A C 1
ATOM 644 O O . LEU A 1 81 ? -1.071 12.752 15.625 1.00 82.31 81 LEU A O 1
ATOM 648 N N . MET A 1 82 ? -1.014 11.360 13.892 1.00 78.94 82 MET A N 1
ATOM 649 C CA . MET A 1 82 ? -1.668 10.271 14.636 1.00 78.94 82 MET A CA 1
ATOM 650 C C . MET A 1 82 ? -0.790 9.732 15.766 1.00 78.94 82 MET A C 1
ATOM 652 O O . MET A 1 82 ? -1.306 9.426 16.834 1.00 78.94 82 MET A O 1
ATOM 656 N N . GLU A 1 83 ? 0.519 9.619 15.556 1.00 79.62 83 GLU A N 1
ATOM 657 C CA . GLU A 1 83 ? 1.470 9.176 16.574 1.00 79.62 83 GLU A CA 1
ATOM 658 C C . GLU A 1 83 ? 1.589 10.187 17.714 1.00 79.62 83 GLU A C 1
ATOM 660 O O . GLU A 1 83 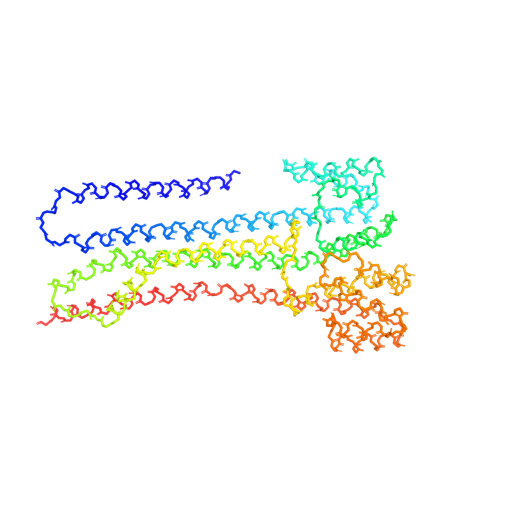? 1.541 9.783 18.876 1.00 79.62 83 GLU A O 1
ATOM 665 N N . THR A 1 84 ? 1.669 11.487 17.413 1.00 84.81 84 THR A N 1
ATOM 666 C CA . THR A 1 84 ? 1.703 12.530 18.448 1.00 84.81 84 THR A CA 1
ATOM 667 C C . THR A 1 84 ? 0.398 12.588 19.231 1.00 84.81 84 THR A C 1
ATOM 669 O O . THR A 1 84 ? 0.434 12.631 20.460 1.00 84.81 84 THR A O 1
ATOM 672 N N . LEU A 1 85 ? -0.754 12.503 18.558 1.00 83.56 85 LEU A N 1
ATOM 673 C CA .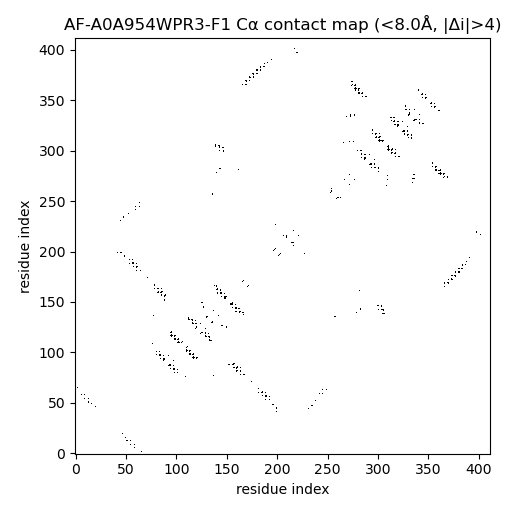 LEU A 1 85 ? -2.055 12.445 19.226 1.00 83.56 85 LEU A CA 1
ATOM 674 C C . LEU A 1 85 ? -2.211 11.171 20.065 1.00 83.56 85 LEU A C 1
ATOM 676 O O . LEU A 1 85 ? -2.668 11.251 21.201 1.00 83.56 85 LEU A O 1
A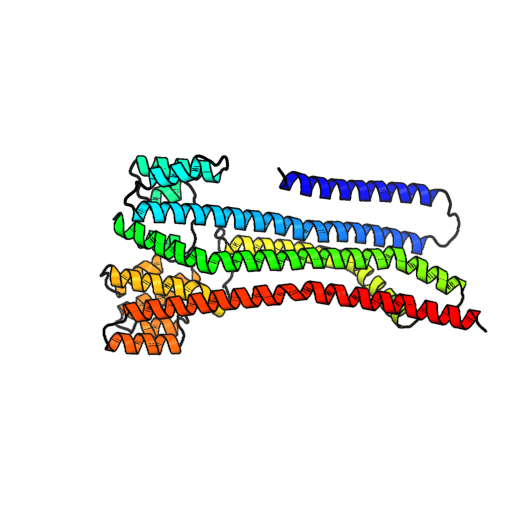TOM 680 N N . ALA A 1 86 ? -1.780 10.009 19.566 1.00 80.06 86 ALA A N 1
ATOM 681 C CA . ALA A 1 86 ? -1.805 8.759 20.329 1.00 80.06 86 ALA A CA 1
ATOM 682 C C . ALA A 1 86 ? -0.886 8.820 21.564 1.00 80.06 86 ALA A C 1
ATOM 684 O O . ALA A 1 86 ? -1.253 8.345 22.642 1.00 80.06 86 ALA A O 1
ATOM 685 N N . ALA A 1 87 ? 0.304 9.412 21.430 1.00 81.94 87 ALA A N 1
ATOM 686 C CA . ALA A 1 87 ? 1.244 9.595 22.533 1.00 81.94 87 ALA A CA 1
ATOM 687 C C . ALA A 1 87 ? 0.706 10.568 23.594 1.00 81.94 87 ALA A C 1
ATOM 689 O O . ALA A 1 87 ? 0.837 10.300 24.789 1.00 81.94 87 ALA A O 1
ATOM 690 N N . ALA A 1 88 ? 0.063 11.657 23.166 1.00 83.81 88 ALA A N 1
ATOM 691 C CA . ALA A 1 88 ? -0.588 12.614 24.053 1.00 83.81 88 ALA A CA 1
ATOM 692 C C . ALA A 1 88 ? -1.764 11.982 24.804 1.00 83.81 88 ALA A C 1
ATOM 694 O O . ALA A 1 88 ? -1.823 12.070 26.031 1.00 83.81 88 ALA A O 1
ATOM 695 N N . ALA A 1 89 ? -2.620 11.246 24.092 1.00 81.31 89 ALA A N 1
ATOM 696 C CA . ALA A 1 89 ? -3.751 10.535 24.677 1.00 81.31 89 ALA A CA 1
ATOM 697 C C . ALA A 1 89 ? -3.300 9.537 25.761 1.00 81.31 89 ALA A C 1
ATOM 699 O O . ALA A 1 89 ? -3.872 9.483 26.843 1.00 81.31 89 ALA A O 1
ATOM 700 N N . ARG A 1 90 ? -2.197 8.807 25.530 1.00 78.81 90 ARG A N 1
ATOM 701 C CA . ARG A 1 90 ? -1.591 7.894 26.522 1.00 78.81 90 ARG A CA 1
ATOM 702 C C . ARG A 1 90 ? -1.128 8.575 27.807 1.00 78.81 90 ARG A C 1
ATOM 704 O O . ARG A 1 90 ? -1.031 7.922 28.844 1.00 78.81 90 ARG A O 1
ATOM 711 N N . LYS A 1 91 ? -0.744 9.844 27.721 1.00 83.56 91 LYS A N 1
ATOM 712 C CA . LYS A 1 91 ? -0.227 10.629 28.844 1.00 83.56 91 LYS A CA 1
ATOM 713 C C . LYS A 1 91 ? -1.296 11.535 29.455 1.00 83.56 91 LYS A C 1
ATOM 715 O O . LYS A 1 91 ? -0.946 12.345 30.306 1.00 83.56 91 LYS A O 1
ATOM 720 N N . ASN A 1 92 ? -2.563 11.392 29.044 1.00 81.06 92 ASN A N 1
ATOM 721 C CA . ASN A 1 92 ? -3.663 12.288 29.411 1.00 81.06 92 ASN A CA 1
ATOM 722 C C . ASN A 1 92 ? -3.326 13.767 29.142 1.00 81.06 92 ASN A C 1
ATOM 724 O O . ASN A 1 92 ? -3.724 14.658 29.888 1.00 81.06 92 ASN A O 1
ATOM 728 N N . ILE A 1 93 ? -2.547 14.026 28.088 1.00 86.88 93 ILE A N 1
ATOM 729 C CA . ILE A 1 93 ? -2.239 15.379 27.626 1.00 86.88 93 ILE A CA 1
ATOM 730 C C . ILE A 1 93 ? -3.385 15.817 26.702 1.00 86.88 93 ILE A C 1
ATOM 732 O O . ILE A 1 93 ? -3.761 15.035 25.822 1.00 86.88 93 ILE A O 1
ATOM 736 N N . PRO A 1 94 ? -3.917 17.049 26.840 1.00 85.12 94 PRO A N 1
ATOM 737 C CA . PRO A 1 94 ? -4.969 17.550 25.963 1.00 85.12 94 PRO A CA 1
ATOM 738 C C . PRO A 1 94 ? -4.590 17.429 24.482 1.00 85.12 94 PRO A C 1
ATOM 740 O O . PRO A 1 94 ? -3.527 17.883 24.048 1.00 85.12 94 PRO A O 1
ATOM 743 N N . LEU A 1 95 ? -5.478 16.825 23.691 1.00 84.19 95 LEU A N 1
ATOM 744 C CA . LEU A 1 95 ? -5.241 16.563 22.268 1.00 84.19 95 LEU A CA 1
ATOM 745 C C . LEU A 1 95 ? -5.082 17.851 21.454 1.00 84.19 95 LEU A C 1
ATOM 747 O O . LEU A 1 95 ? -4.347 17.856 20.467 1.00 84.19 95 LEU A O 1
ATOM 751 N N . SER A 1 96 ? -5.719 18.946 21.877 1.00 86.00 96 SER A N 1
ATOM 752 C CA . SER A 1 96 ? -5.549 20.264 21.261 1.00 86.00 96 SER A CA 1
ATOM 753 C C . SER A 1 96 ? -4.120 20.786 21.413 1.00 86.00 96 SER A C 1
ATOM 755 O O . SER A 1 96 ? -3.528 21.240 20.435 1.00 86.00 96 SER A O 1
ATOM 757 N N . VAL A 1 97 ? -3.514 20.625 22.595 1.00 86.88 97 VAL A N 1
ATOM 758 C CA . VAL A 1 97 ? -2.118 21.012 22.860 1.00 86.88 97 VAL A CA 1
ATOM 759 C C . VAL A 1 97 ? -1.156 20.198 21.996 1.00 86.88 97 VAL A C 1
ATOM 761 O O . VAL A 1 97 ? -0.234 20.763 21.415 1.00 86.88 97 VAL A O 1
ATOM 764 N N . ALA A 1 98 ? -1.389 18.892 21.855 1.00 85.81 98 ALA A N 1
ATOM 765 C CA . ALA A 1 98 ? -0.558 18.017 21.026 1.00 85.81 98 ALA A CA 1
ATOM 766 C C . ALA A 1 98 ? -0.710 18.279 19.516 1.00 85.81 98 ALA A C 1
ATOM 768 O O . ALA A 1 98 ? 0.271 18.257 18.773 1.00 85.81 98 ALA A O 1
ATOM 769 N N . ALA A 1 99 ? -1.930 18.559 19.051 1.00 85.50 99 ALA A N 1
ATOM 770 C CA . ALA A 1 99 ? -2.174 18.977 17.673 1.00 85.50 99 ALA A CA 1
ATOM 771 C C . ALA A 1 99 ? -1.481 20.313 17.376 1.00 85.50 99 ALA A C 1
ATOM 773 O O . ALA A 1 99 ? -0.828 20.468 16.343 1.00 85.50 99 ALA A O 1
ATOM 774 N N . ARG A 1 100 ? -1.582 21.272 18.301 1.00 87.88 100 ARG A N 1
ATOM 775 C CA . ARG A 1 100 ? -0.964 22.587 18.151 1.00 87.88 100 ARG A CA 1
ATOM 776 C C . ARG A 1 100 ? 0.561 22.492 18.204 1.00 87.88 100 ARG A C 1
ATOM 778 O O . ARG A 1 100 ? 1.207 23.095 17.356 1.00 87.88 100 ARG A O 1
ATOM 785 N N . SER A 1 101 ? 1.136 21.682 19.098 1.00 87.00 101 SER A N 1
ATOM 786 C CA . SER A 1 101 ? 2.590 21.472 19.162 1.00 87.00 101 SER A CA 1
ATOM 787 C C . SER A 1 101 ? 3.148 20.818 17.900 1.00 87.00 101 SER A C 1
ATOM 789 O O . SER A 1 101 ? 4.201 21.226 17.422 1.00 87.00 101 SER A O 1
ATOM 791 N N . PHE A 1 102 ? 2.409 19.887 17.291 1.00 86.00 102 PHE A N 1
ATOM 792 C CA . PHE A 1 102 ? 2.766 19.320 15.989 1.00 86.00 102 PHE A CA 1
ATOM 793 C C . PHE A 1 102 ? 2.803 20.376 14.866 1.00 86.00 102 PHE A C 1
ATOM 795 O O . PHE A 1 102 ? 3.552 20.231 13.898 1.00 86.00 102 PHE A O 1
ATOM 802 N N . ALA A 1 103 ? 2.002 21.436 14.983 1.00 86.62 103 ALA A N 1
ATOM 803 C CA . ALA A 1 103 ? 1.914 22.500 13.991 1.00 86.62 103 ALA A CA 1
ATOM 804 C C . ALA A 1 103 ? 2.902 23.663 14.215 1.00 86.62 103 ALA A C 1
ATOM 806 O O . ALA A 1 103 ? 3.139 24.406 13.267 1.00 86.62 103 ALA A O 1
ATOM 807 N N . LEU A 1 104 ? 3.479 23.826 15.416 1.00 82.56 104 LEU A N 1
ATOM 808 C CA . LEU A 1 104 ? 4.307 24.993 15.779 1.00 82.56 104 LEU A CA 1
ATOM 809 C C . LEU A 1 104 ? 5.541 25.177 14.880 1.00 82.56 104 LEU A C 1
ATOM 811 O O . LEU A 1 104 ? 5.866 26.307 14.529 1.00 82.56 104 LEU A O 1
ATOM 815 N N . ASP A 1 105 ? 6.172 24.083 14.453 1.00 74.44 105 ASP A N 1
ATOM 816 C CA . ASP A 1 105 ? 7.401 24.120 13.644 1.00 74.44 105 ASP A CA 1
ATOM 817 C C . ASP A 1 105 ? 7.142 23.963 12.133 1.00 74.44 105 ASP A C 1
ATOM 819 O O . ASP A 1 105 ? 8.059 23.687 11.355 1.00 74.44 105 ASP A O 1
ATOM 823 N N . ARG A 1 106 ? 5.883 24.091 11.686 1.00 78.81 106 ARG A N 1
ATOM 824 C CA . ARG A 1 106 ? 5.472 23.802 10.302 1.00 78.81 106 ARG A CA 1
ATOM 825 C C . ARG A 1 106 ? 4.721 24.975 9.678 1.00 78.81 106 ARG A C 1
ATOM 827 O O . ARG A 1 106 ? 3.815 25.540 10.276 1.00 78.81 106 ARG A O 1
ATOM 834 N N . THR A 1 107 ? 5.040 25.295 8.425 1.00 73.19 107 THR A N 1
ATOM 835 C CA . THR A 1 107 ? 4.393 26.380 7.655 1.00 73.19 107 THR A CA 1
ATOM 836 C C . THR A 1 107 ? 3.472 25.872 6.540 1.00 73.19 107 THR A C 1
ATOM 838 O O . THR A 1 107 ? 2.980 26.650 5.725 1.00 73.19 107 THR A O 1
ATOM 841 N N . ASP A 1 108 ? 3.217 24.563 6.499 1.00 78.56 108 ASP A N 1
ATOM 842 C CA . ASP A 1 108 ? 2.467 23.907 5.428 1.00 78.56 108 ASP A CA 1
ATOM 843 C C . ASP A 1 108 ? 0.939 24.048 5.597 1.00 78.56 108 ASP A C 1
ATOM 845 O O . ASP A 1 108 ? 0.433 24.177 6.711 1.00 78.56 108 ASP A O 1
ATOM 849 N N . ASP A 1 109 ? 0.169 23.892 4.509 1.00 78.19 109 ASP A N 1
ATOM 850 C CA . ASP A 1 109 ? -1.315 23.846 4.536 1.00 78.19 109 ASP A CA 1
ATOM 851 C C . ASP A 1 109 ? -1.852 22.800 5.538 1.00 78.19 109 ASP A C 1
ATOM 853 O O . ASP A 1 109 ? -2.913 22.965 6.143 1.00 78.19 109 ASP A O 1
ATOM 857 N N . PHE A 1 110 ? -1.096 21.722 5.768 1.00 78.56 110 PHE A N 1
ATOM 858 C CA . PHE A 1 110 ? -1.430 20.719 6.776 1.00 78.56 110 PHE A CA 1
ATOM 859 C C . PHE A 1 110 ? -1.315 21.257 8.211 1.00 78.56 110 PHE A C 1
ATOM 861 O O . PHE A 1 110 ? -2.149 20.919 9.052 1.00 78.56 110 PHE A O 1
ATOM 868 N N . ALA A 1 111 ? -0.344 22.130 8.491 1.00 81.75 111 ALA A N 1
ATOM 869 C CA . ALA A 1 111 ? -0.180 22.772 9.792 1.00 81.75 111 ALA A CA 1
ATOM 870 C C . ALA A 1 111 ? -1.364 23.695 10.095 1.00 81.75 111 ALA A C 1
ATOM 872 O O . ALA A 1 111 ? -1.972 23.574 11.154 1.00 81.75 111 ALA A O 1
ATOM 873 N N . THR A 1 112 ? -1.791 24.519 9.130 1.00 82.81 1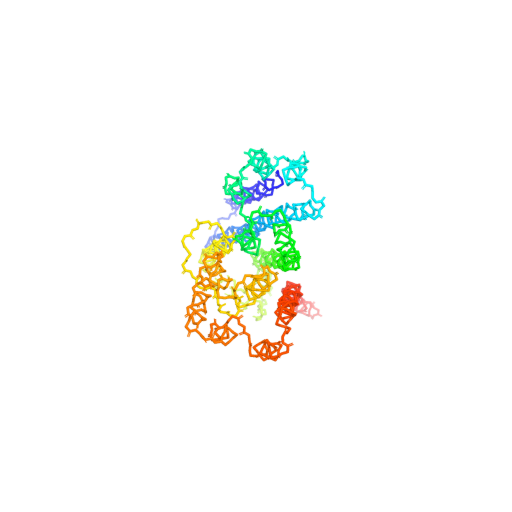12 THR A N 1
ATOM 874 C CA . THR A 1 112 ? -2.974 25.388 9.277 1.00 82.81 112 THR A CA 1
ATOM 875 C C . THR A 1 112 ? -4.239 24.586 9.577 1.00 82.81 112 THR A C 1
ATOM 877 O O . THR A 1 112 ? -5.012 24.941 10.466 1.00 82.81 112 THR A O 1
ATOM 880 N N . ARG A 1 113 ? -4.442 23.459 8.883 1.00 83.81 113 ARG A N 1
ATOM 881 C CA . ARG A 1 113 ? -5.567 22.550 9.162 1.00 83.81 113 ARG A CA 1
ATOM 882 C C . ARG A 1 113 ? -5.461 21.891 10.532 1.00 83.81 113 ARG A C 1
ATOM 884 O O . ARG A 1 113 ? -6.481 21.679 11.176 1.00 83.81 113 ARG A O 1
ATOM 891 N N . THR A 1 114 ? -4.248 21.577 10.978 1.00 82.56 114 THR A N 1
ATOM 892 C CA . THR A 1 114 ? -4.006 20.983 12.299 1.00 82.56 114 THR A CA 1
ATOM 893 C C . THR A 1 114 ? -4.253 21.997 13.420 1.00 82.56 114 THR A C 1
ATOM 895 O O . THR A 1 114 ? -4.823 21.638 14.446 1.00 82.56 114 THR A O 1
ATOM 898 N N . VAL A 1 115 ? -3.930 23.275 13.209 1.00 86.12 115 VAL A N 1
ATOM 899 C CA . VAL A 1 115 ? -4.306 24.361 14.128 1.00 86.12 115 VAL A CA 1
ATOM 900 C C . VAL A 1 115 ? -5.823 24.533 14.164 1.00 86.12 115 VAL A C 1
ATOM 902 O O . VAL A 1 115 ? -6.402 24.512 15.241 1.00 86.12 115 VAL A O 1
ATOM 905 N N . ALA A 1 116 ? -6.493 24.577 13.007 1.00 84.88 116 ALA A N 1
ATOM 906 C CA . ALA A 1 116 ? -7.957 24.646 12.954 1.00 84.88 116 ALA A CA 1
ATOM 907 C C . ALA A 1 116 ? -8.634 23.432 13.622 1.00 84.88 116 ALA A C 1
ATOM 909 O O . ALA A 1 116 ? -9.724 23.543 14.182 1.00 84.88 116 ALA A O 1
ATOM 910 N N . PHE A 1 117 ? -7.988 22.265 13.566 1.00 85.75 117 PHE A N 1
ATOM 911 C CA . PHE A 1 117 ? -8.396 21.078 14.306 1.00 85.75 117 PHE A CA 1
ATOM 912 C C . PHE A 1 117 ? -8.227 21.259 15.822 1.00 85.75 117 PHE A C 1
ATOM 914 O O . PHE A 1 117 ? -9.160 20.960 16.562 1.00 85.75 117 PHE A O 1
ATOM 921 N N . ALA A 1 118 ? -7.085 21.782 16.279 1.00 85.94 118 ALA A N 1
ATOM 922 C CA . ALA A 1 118 ? -6.847 22.091 17.689 1.00 85.94 118 ALA A CA 1
ATOM 923 C C . ALA A 1 118 ? -7.872 23.101 18.233 1.00 85.94 118 ALA A C 1
ATOM 925 O O . ALA A 1 118 ? -8.469 22.857 19.276 1.00 85.94 118 ALA A O 1
ATOM 926 N N . ASP A 1 119 ? -8.163 24.162 17.478 1.00 88.12 119 ASP A N 1
ATOM 927 C CA . ASP A 1 119 ? -9.154 25.178 17.853 1.00 88.12 119 ASP A CA 1
ATOM 928 C C . ASP A 1 119 ? -10.574 24.585 17.934 1.00 88.12 119 ASP A C 1
ATOM 930 O O . ASP A 1 119 ? -11.375 24.924 18.807 1.00 88.12 119 ASP A O 1
ATOM 934 N N . ALA A 1 120 ? -10.904 23.650 17.037 1.00 85.00 120 ALA A N 1
ATOM 935 C CA . ALA A 1 120 ? -12.175 22.934 17.088 1.00 85.00 120 ALA A CA 1
ATOM 936 C C . ALA A 1 120 ? -12.287 22.032 18.333 1.00 85.00 120 ALA A C 1
ATOM 938 O O . ALA A 1 120 ? -13.378 21.891 18.882 1.00 85.00 120 ALA A O 1
ATOM 939 N N . LEU A 1 121 ? -11.179 21.452 18.800 1.00 84.88 121 LEU A N 1
ATOM 940 C CA . LEU A 1 121 ? -11.150 20.693 20.052 1.00 84.88 121 LEU A CA 1
ATOM 941 C C . LEU A 1 121 ? -11.274 21.608 21.279 1.00 84.88 121 LEU A C 1
ATOM 943 O O . LEU A 1 121 ? -12.039 21.289 22.183 1.00 84.88 121 LEU A O 1
ATOM 947 N N . ASP A 1 122 ? -10.600 22.762 21.287 1.00 86.25 122 ASP A N 1
ATOM 948 C CA . ASP A 1 122 ? -10.678 23.741 22.386 1.00 86.25 122 ASP A CA 1
ATOM 949 C C . ASP A 1 122 ? -12.084 24.345 22.535 1.00 86.25 122 ASP A C 1
ATOM 951 O O . ASP A 1 122 ? -12.525 24.664 23.636 1.00 86.25 122 ASP A O 1
ATOM 955 N N . THR A 1 123 ? -12.830 24.448 21.432 1.00 85.75 123 THR A N 1
ATOM 956 C CA . THR A 1 123 ? -14.249 24.855 21.442 1.00 85.75 123 THR A CA 1
ATOM 957 C C . THR A 1 123 ? -15.204 23.753 21.915 1.00 85.75 123 THR A C 1
ATOM 959 O O . THR A 1 123 ? -16.416 23.962 21.928 1.00 85.75 123 THR A O 1
ATOM 962 N N . GLY A 1 124 ? -14.684 22.583 22.300 1.00 80.75 124 GLY A N 1
ATOM 963 C CA . GLY A 1 124 ? -15.471 21.453 22.792 1.00 80.75 124 GLY A CA 1
ATOM 964 C C . GLY A 1 124 ? -16.163 20.648 21.691 1.00 80.75 124 GLY A C 1
ATOM 965 O O . GLY A 1 124 ? -17.077 19.878 21.980 1.00 80.75 124 GLY A O 1
ATOM 966 N N . SER A 1 125 ? -15.765 20.807 20.421 1.00 82.19 125 SER A N 1
ATOM 967 C CA . SER A 1 125 ? -16.324 19.975 19.351 1.00 82.19 125 SER A CA 1
ATOM 968 C C . SER A 1 125 ? -15.856 18.523 19.520 1.00 82.19 125 SER A C 1
ATOM 970 O O . SER A 1 125 ? -14.660 18.300 19.728 1.00 82.19 125 SER A O 1
ATOM 972 N N . PRO A 1 126 ? -16.735 17.518 19.330 1.00 79.62 126 PRO A N 1
ATOM 973 C CA . PRO A 1 126 ? -16.322 16.121 19.348 1.00 79.62 126 PRO A CA 1
ATOM 974 C C . PRO A 1 126 ? -15.194 15.876 18.345 1.00 79.62 126 PRO A C 1
ATOM 976 O O . PRO A 1 126 ? -15.236 16.371 17.213 1.00 79.62 126 PRO A O 1
ATOM 979 N N . PHE A 1 127 ? -14.213 15.057 18.727 1.00 78.38 127 PHE A N 1
ATOM 980 C CA . PHE A 1 127 ? -13.001 14.784 17.944 1.00 78.38 127 PHE A CA 1
ATOM 981 C C . PHE A 1 127 ? -13.289 14.451 16.467 1.00 78.38 127 PHE A C 1
ATOM 983 O O . PHE A 1 127 ? -12.622 14.931 15.546 1.00 78.38 127 PHE A O 1
ATOM 990 N N . ARG A 1 128 ? -14.350 13.675 16.220 1.00 72.75 128 ARG A N 1
ATOM 991 C CA . ARG A 1 128 ? -14.805 13.296 14.875 1.00 72.75 128 ARG A CA 1
ATOM 992 C C . ARG A 1 128 ? -15.268 14.494 14.043 1.00 72.75 128 ARG A C 1
ATOM 994 O O . ARG A 1 128 ? -14.961 14.571 12.854 1.00 72.75 128 ARG A O 1
ATOM 1001 N N . VAL A 1 129 ? -16.009 15.412 14.657 1.00 76.94 129 VAL A N 1
ATOM 1002 C CA . VAL A 1 129 ? -16.522 16.625 14.007 1.00 76.94 129 VAL A CA 1
ATOM 1003 C C . VAL A 1 129 ? -15.371 17.588 13.729 1.00 76.94 129 VAL A C 1
ATOM 1005 O O . VAL A 1 129 ? -15.285 18.130 12.627 1.00 76.94 129 VAL A O 1
ATOM 1008 N N . ALA A 1 130 ? -14.441 17.724 14.678 1.00 79.88 130 ALA A N 1
ATOM 1009 C CA . ALA A 1 130 ? -13.234 18.528 14.516 1.00 79.88 130 ALA A CA 1
ATOM 1010 C C . ALA A 1 130 ? -12.386 18.054 13.316 1.00 79.88 130 ALA A C 1
ATOM 1012 O O . ALA A 1 130 ? -12.001 18.869 12.477 1.00 79.88 130 ALA A O 1
ATOM 1013 N N . LEU A 1 131 ? -12.171 16.740 13.156 1.00 76.81 131 LEU A N 1
ATOM 1014 C CA . LEU A 1 131 ? -11.439 16.173 12.009 1.00 76.81 131 LEU A CA 1
ATOM 1015 C C . LEU A 1 131 ? -12.115 16.452 10.660 1.00 76.81 131 LEU A C 1
ATOM 1017 O O . LEU A 1 131 ? -11.446 16.788 9.677 1.00 76.81 131 LEU A O 1
ATOM 1021 N N . LEU A 1 132 ? -13.444 16.312 10.605 1.00 75.00 132 LEU A N 1
ATOM 1022 C CA . LEU A 1 132 ? -14.226 16.581 9.396 1.00 75.00 132 LEU A CA 1
ATOM 1023 C C . LEU A 1 132 ? -14.179 18.067 9.025 1.00 75.00 132 LEU A C 1
ATOM 1025 O O . LEU A 1 132 ? -13.984 18.398 7.853 1.00 75.00 132 LEU A O 1
ATOM 1029 N N . ARG A 1 133 ? -14.293 18.955 10.019 1.00 77.94 133 ARG A N 1
ATOM 1030 C CA . ARG A 1 133 ? -14.223 20.412 9.840 1.00 77.94 133 ARG A CA 1
ATOM 1031 C C . ARG A 1 133 ? -12.846 20.856 9.346 1.00 77.94 133 ARG A C 1
ATOM 1033 O O . ARG A 1 133 ? -12.766 21.651 8.414 1.00 77.94 133 ARG A O 1
ATOM 1040 N N . ALA A 1 134 ? -11.781 20.268 9.890 1.00 74.06 134 ALA A N 1
ATOM 1041 C CA . ALA A 1 134 ? -10.401 20.504 9.466 1.00 74.06 134 ALA A CA 1
ATOM 1042 C C . ALA A 1 134 ? -10.034 19.844 8.118 1.00 74.06 134 ALA A C 1
ATOM 1044 O O . ALA A 1 134 ? -8.942 20.066 7.591 1.00 74.06 134 ALA A O 1
ATOM 1045 N N . ARG A 1 135 ? -10.934 19.034 7.530 1.00 70.50 135 ARG A N 1
ATOM 1046 C CA . ARG A 1 135 ? -10.717 18.277 6.281 1.00 70.50 135 ARG A CA 1
ATOM 1047 C C . ARG A 1 135 ? -9.447 17.411 6.318 1.00 70.50 135 ARG A C 1
ATOM 1049 O O . ARG A 1 135 ? -8.722 17.313 5.321 1.00 70.50 135 ARG A O 1
ATOM 1056 N N . ILE A 1 136 ? -9.180 16.773 7.459 1.00 70.19 136 ILE A N 1
ATOM 1057 C CA . ILE A 1 136 ? -8.063 15.837 7.633 1.00 70.19 136 ILE A CA 1
ATOM 1058 C C . ILE A 1 136 ? -8.576 14.418 7.364 1.00 70.19 136 ILE A C 1
ATOM 1060 O O . ILE A 1 136 ? -9.370 13.871 8.125 1.00 70.19 136 ILE A O 1
ATOM 1064 N N . SER A 1 137 ? -8.141 13.804 6.259 1.00 65.81 137 SER A N 1
ATOM 1065 C CA . SER A 1 137 ? -8.485 12.412 5.939 1.00 65.81 137 SER A CA 1
ATOM 1066 C C . SER A 1 137 ? -7.486 11.456 6.584 1.00 65.81 137 SER A C 1
ATOM 1068 O O . SER A 1 137 ? -6.289 11.528 6.285 1.00 65.81 137 SER A O 1
ATOM 1070 N N . LEU A 1 138 ? -7.976 10.539 7.410 1.00 67.31 138 LEU A N 1
ATOM 1071 C CA . LEU A 1 138 ? -7.153 9.565 8.117 1.00 67.31 138 LEU A CA 1
ATOM 1072 C C . LEU A 1 138 ? -7.091 8.213 7.388 1.00 67.31 138 LEU A C 1
ATOM 1074 O O . LEU A 1 138 ? -7.959 7.914 6.562 1.00 67.31 138 LEU A O 1
ATOM 1078 N N . PRO A 1 139 ? -6.075 7.383 7.683 1.00 65.62 139 PRO A N 1
ATOM 1079 C CA . PRO A 1 139 ? -6.013 5.996 7.228 1.00 65.62 139 PRO A CA 1
ATOM 1080 C C . PRO A 1 139 ? -7.284 5.208 7.574 1.00 65.62 139 PRO A C 1
ATOM 1082 O O . PRO A 1 139 ? -8.023 5.556 8.497 1.00 65.62 139 PRO A O 1
ATOM 1085 N N . ALA A 1 140 ? -7.545 4.121 6.845 1.00 64.12 140 ALA A N 1
ATOM 1086 C CA . ALA A 1 140 ? -8.745 3.303 7.035 1.00 64.12 140 ALA A CA 1
ATOM 1087 C C . ALA A 1 140 ? -8.838 2.684 8.445 1.00 64.12 140 ALA A C 1
ATOM 1089 O O . ALA A 1 140 ? -9.918 2.648 9.032 1.00 64.12 140 ALA A O 1
ATOM 1090 N N . SER A 1 141 ? -7.699 2.243 8.981 1.00 64.81 141 SER A N 1
ATOM 1091 C CA . SER A 1 141 ? -7.505 1.740 10.348 1.00 64.81 141 SER A CA 1
ATOM 1092 C C . SER A 1 141 ? -7.909 2.788 11.391 1.00 64.81 141 SER A C 1
ATOM 1094 O O . SER A 1 141 ? -8.789 2.533 12.207 1.00 64.81 141 SER A O 1
ATOM 1096 N N . ALA A 1 142 ? -7.338 3.991 11.296 1.00 64.44 142 ALA A N 1
ATOM 1097 C CA . ALA A 1 142 ? -7.621 5.116 12.184 1.00 64.44 142 ALA A CA 1
ATOM 1098 C C . ALA A 1 142 ? -9.071 5.592 12.067 1.00 64.44 142 ALA A C 1
ATOM 1100 O O . ALA A 1 142 ? -9.739 5.793 13.071 1.00 64.44 142 ALA A O 1
ATOM 1101 N N . THR A 1 143 ? -9.595 5.716 10.848 1.00 67.50 143 THR A N 1
ATOM 1102 C CA . THR A 1 143 ? -10.978 6.155 10.619 1.00 67.50 143 THR A CA 1
ATOM 1103 C C . THR A 1 143 ? -11.980 5.179 11.225 1.00 67.50 143 THR A C 1
ATOM 1105 O O . THR A 1 143 ? -12.955 5.615 11.826 1.00 67.50 143 THR A O 1
ATOM 1108 N N . LEU A 1 144 ? -11.755 3.869 11.084 1.00 66.31 144 LEU A N 1
ATOM 1109 C CA . LEU A 1 144 ? -12.617 2.864 11.698 1.00 66.31 144 LEU A CA 1
ATOM 1110 C C . LEU A 1 144 ? -12.490 2.891 13.223 1.00 66.31 144 LEU A C 1
ATOM 1112 O O . LEU A 1 144 ? -13.509 2.949 13.900 1.00 66.31 144 LEU A O 1
ATOM 1116 N N . ALA A 1 145 ? -11.266 2.913 13.754 1.00 67.75 145 ALA A N 1
ATOM 1117 C CA . ALA A 1 145 ? -11.020 2.938 15.194 1.00 67.75 145 ALA A CA 1
ATOM 1118 C C . ALA A 1 145 ? -11.659 4.173 15.855 1.00 67.75 145 ALA A C 1
ATOM 1120 O O . ALA A 1 145 ? -12.380 4.045 16.832 1.00 67.75 145 ALA A O 1
ATOM 1121 N N . LEU A 1 146 ? -11.526 5.353 15.246 1.00 70.38 146 LEU A N 1
ATOM 1122 C CA . LEU A 1 146 ? -12.184 6.591 15.685 1.00 70.38 146 LEU A CA 1
ATOM 1123 C C . LEU A 1 146 ? -13.700 6.582 15.513 1.00 70.38 146 LEU A C 1
ATOM 1125 O O . LEU A 1 146 ? -14.417 7.307 16.203 1.00 70.38 146 LEU A O 1
ATOM 1129 N N . ARG A 1 147 ? -14.202 5.807 14.547 1.00 70.12 147 ARG A N 1
ATOM 1130 C CA . ARG A 1 147 ? -15.640 5.639 14.361 1.00 70.12 147 ARG A CA 1
ATOM 1131 C C . ARG A 1 147 ? -16.266 4.736 15.417 1.00 70.12 147 ARG A C 1
ATOM 1133 O O . ARG A 1 147 ? -17.451 4.902 15.703 1.00 70.12 147 ARG A O 1
ATOM 1140 N N . MET A 1 148 ? -15.470 3.821 15.959 1.00 65.44 148 MET A N 1
ATOM 1141 C CA . MET A 1 148 ? -15.880 2.843 16.958 1.00 65.44 148 MET A CA 1
ATOM 1142 C C . MET A 1 148 ? -15.599 3.282 18.392 1.00 65.44 148 MET A C 1
ATOM 1144 O O . MET A 1 148 ? -16.348 2.887 19.276 1.00 65.44 148 MET A O 1
ATOM 1148 N N . ALA A 1 149 ? -14.555 4.083 18.614 1.00 65.00 149 ALA A N 1
ATOM 1149 C CA . ALA A 1 149 ? -14.245 4.648 19.918 1.00 65.00 149 ALA A CA 1
ATOM 1150 C C . ALA A 1 149 ? -15.432 5.476 20.425 1.00 65.00 149 ALA A C 1
ATOM 1152 O O . ALA A 1 149 ? -15.967 6.315 19.688 1.00 65.00 149 ALA A O 1
ATOM 1153 N N . GLY A 1 150 ? -15.827 5.233 21.676 1.00 59.66 150 GLY A N 1
ATOM 1154 C CA . GLY A 1 150 ? -16.714 6.129 22.407 1.00 59.66 150 GLY A CA 1
ATOM 1155 C C . GLY A 1 150 ? -16.078 7.511 22.577 1.00 59.66 150 GLY A C 1
ATOM 1156 O O . GLY A 1 150 ? -14.876 7.687 22.381 1.00 59.66 150 GLY A O 1
ATOM 1157 N N . GLU A 1 151 ? -16.880 8.509 22.948 1.00 59.47 151 GLU A N 1
ATOM 1158 C CA . GLU A 1 151 ? -16.387 9.868 23.246 1.00 59.47 151 GLU A CA 1
ATOM 1159 C C . GLU A 1 151 ? -15.563 9.942 24.547 1.00 59.47 151 GLU A C 1
ATOM 1161 O O . GLU A 1 151 ? -15.120 11.010 24.954 1.00 59.47 151 GLU A O 1
ATOM 1166 N N . THR A 1 152 ? -15.335 8.805 25.199 1.00 61.34 152 THR A N 1
ATOM 1167 C CA . THR A 1 152 ? -14.456 8.632 26.350 1.00 61.34 152 THR A CA 1
ATOM 1168 C C . THR A 1 152 ? -12.984 8.752 25.936 1.00 61.34 152 THR A C 1
ATOM 1170 O O . THR A 1 152 ? -12.495 8.025 25.066 1.00 61.34 152 THR A O 1
ATOM 1173 N N . ASP A 1 153 ? -12.234 9.622 26.621 1.00 63.12 153 ASP A N 1
ATOM 1174 C CA . ASP A 1 153 ? -10.811 9.889 26.339 1.00 63.12 153 ASP A CA 1
ATOM 1175 C C . ASP A 1 153 ? -9.942 8.617 26.310 1.00 63.12 153 ASP A C 1
ATOM 1177 O O . ASP A 1 153 ? -9.009 8.493 25.511 1.00 63.12 153 ASP A O 1
ATOM 1181 N N . ASN A 1 154 ? -10.274 7.625 27.141 1.00 67.62 154 ASN A N 1
ATOM 1182 C CA . ASN A 1 154 ? -9.502 6.389 27.264 1.00 67.62 154 ASN A CA 1
ATOM 1183 C C . ASN A 1 154 ? -9.695 5.434 26.066 1.00 67.62 154 ASN A C 1
ATOM 1185 O O . ASN A 1 154 ? -8.755 4.743 25.659 1.00 67.62 154 ASN A O 1
ATOM 1189 N N . ASP A 1 155 ? -10.886 5.417 25.460 1.00 69.25 155 ASP A N 1
ATOM 1190 C CA . ASP A 1 155 ? -11.176 4.582 24.285 1.00 69.25 155 ASP A CA 1
ATOM 1191 C C . ASP A 1 155 ? -10.607 5.195 23.012 1.00 69.25 155 ASP A C 1
ATOM 1193 O O . ASP A 1 155 ? -10.087 4.483 22.142 1.00 69.25 155 ASP A O 1
ATOM 1197 N N . LEU A 1 156 ? -10.614 6.526 22.945 1.00 71.56 156 LEU A N 1
ATOM 1198 C CA . LEU A 1 156 ? -9.959 7.291 21.897 1.00 71.56 156 LEU A CA 1
ATOM 1199 C C . LEU A 1 156 ? -8.439 7.056 21.897 1.00 71.56 156 LEU A C 1
ATOM 1201 O O . LEU A 1 156 ? -7.861 6.769 20.845 1.00 71.56 156 LEU A O 1
ATOM 1205 N N . ALA A 1 157 ? -7.800 7.101 23.073 1.00 71.19 157 ALA A N 1
ATOM 1206 C CA . ALA A 1 157 ? -6.361 6.886 23.229 1.00 71.19 157 ALA A CA 1
ATOM 1207 C C . ALA A 1 157 ? -5.904 5.520 22.701 1.00 71.19 157 ALA A C 1
ATOM 1209 O O . ALA A 1 157 ? -4.944 5.422 21.929 1.00 71.19 157 ALA A O 1
ATOM 1210 N N . ARG A 1 158 ? -6.611 4.455 23.092 1.00 71.38 158 ARG A N 1
ATOM 1211 C CA . ARG A 1 158 ? -6.280 3.088 22.675 1.00 71.38 158 ARG A CA 1
ATOM 1212 C C . ARG A 1 158 ? -6.543 2.867 21.182 1.00 71.38 158 ARG A C 1
ATOM 1214 O O . ARG A 1 158 ? -5.708 2.290 20.490 1.00 71.38 158 ARG A O 1
ATOM 1221 N N . SER A 1 159 ? -7.642 3.409 20.662 1.00 73.88 159 SER A N 1
ATOM 1222 C CA . SER A 1 159 ? -8.005 3.319 19.240 1.00 73.88 159 SER A CA 1
ATOM 1223 C C . SER A 1 159 ? -6.994 4.011 18.320 1.00 73.88 159 SER A C 1
ATOM 1225 O O . SER A 1 159 ? -6.619 3.470 17.276 1.00 73.88 159 SER A O 1
ATOM 1227 N N . LEU A 1 160 ? -6.505 5.190 18.719 1.00 73.31 160 LEU A N 1
ATOM 1228 C CA . LEU A 1 160 ? -5.445 5.903 18.001 1.00 73.31 160 LEU A CA 1
ATOM 1229 C C . LEU A 1 160 ? -4.128 5.119 18.005 1.00 73.31 160 LEU A C 1
ATOM 1231 O O . LEU A 1 160 ? -3.423 5.092 16.995 1.00 73.31 160 LEU A O 1
ATOM 1235 N N . GLN A 1 161 ? -3.819 4.436 19.107 1.00 75.81 161 GLN A N 1
ATOM 1236 C CA . GLN A 1 161 ? -2.617 3.619 19.225 1.00 75.81 161 GLN A CA 1
ATOM 1237 C C . GLN A 1 161 ? -2.662 2.360 18.342 1.00 75.81 161 GLN A C 1
ATOM 1239 O O . GLN A 1 161 ? -1.684 2.019 17.668 1.00 75.81 161 GLN A O 1
ATOM 1244 N N . ASP A 1 162 ? -3.783 1.643 18.330 1.00 71.31 162 ASP A N 1
ATOM 1245 C CA . ASP A 1 162 ? -3.918 0.432 17.515 1.00 71.31 162 ASP A CA 1
ATOM 1246 C C . ASP A 1 162 ? -3.818 0.759 16.023 1.00 71.31 162 ASP A C 1
ATOM 1248 O O . ASP A 1 162 ? -3.195 0.016 15.253 1.00 71.31 162 ASP A O 1
ATOM 1252 N N . ALA A 1 163 ? -4.368 1.910 15.633 1.00 73.62 163 ALA A N 1
ATOM 1253 C CA . ALA A 1 163 ? -4.243 2.445 14.292 1.00 73.62 163 ALA A CA 1
ATOM 1254 C C . ALA A 1 163 ? -2.806 2.874 13.959 1.00 73.62 163 ALA A C 1
ATOM 1256 O O . ALA A 1 163 ? -2.304 2.483 12.904 1.00 73.62 163 ALA A O 1
ATOM 1257 N N . SER A 1 164 ? -2.125 3.615 14.845 1.00 75.69 164 SER A N 1
ATOM 1258 C CA . SER A 1 164 ? -0.748 4.070 14.607 1.00 75.69 164 SER A CA 1
ATOM 1259 C C . SER A 1 164 ? 0.226 2.898 14.499 1.00 75.69 164 SER A C 1
ATOM 1261 O O . SER A 1 164 ? 1.036 2.858 13.580 1.00 75.69 164 SER A O 1
ATOM 1263 N N . SER A 1 165 ? 0.092 1.878 15.352 1.00 75.50 165 SER A N 1
ATOM 1264 C CA . SER A 1 165 ? 0.950 0.686 15.309 1.00 75.50 165 SER A CA 1
ATOM 1265 C C . SER A 1 165 ? 0.790 -0.125 14.017 1.00 75.50 165 SER A C 1
ATOM 1267 O O . SER A 1 165 ? 1.771 -0.655 13.488 1.00 75.50 165 SER A O 1
ATOM 1269 N N . TYR A 1 166 ? -0.436 -0.230 13.492 1.00 74.69 166 TYR A N 1
ATOM 1270 C CA . TYR A 1 166 ? -0.700 -0.897 12.219 1.00 74.69 166 TYR A CA 1
ATOM 1271 C C . TYR A 1 166 ? -0.107 -0.104 11.049 1.00 74.69 166 TYR A C 1
ATOM 1273 O O . TYR A 1 166 ? 0.597 -0.668 10.206 1.00 74.69 166 TYR A O 1
ATOM 1281 N N . ASP A 1 167 ? -0.348 1.206 11.027 1.00 73.00 167 ASP A N 1
ATOM 1282 C CA . ASP A 1 167 ? 0.136 2.101 9.979 1.00 73.00 167 ASP A CA 1
ATOM 1283 C C . ASP A 1 167 ? 1.661 2.246 9.985 1.00 73.00 167 ASP A C 1
ATOM 1285 O O . ASP A 1 167 ? 2.266 2.281 8.916 1.00 73.00 167 ASP A O 1
ATOM 1289 N N . ALA A 1 168 ? 2.302 2.257 11.154 1.00 74.19 168 ALA A N 1
ATOM 1290 C CA . ALA A 1 168 ? 3.756 2.271 11.271 1.00 74.19 168 ALA A CA 1
ATOM 1291 C C . ALA A 1 168 ? 4.380 1.002 10.665 1.00 74.19 168 ALA A C 1
ATOM 1293 O O . ALA A 1 168 ? 5.366 1.083 9.932 1.00 74.19 168 ALA A O 1
ATOM 1294 N N . LYS A 1 169 ? 3.780 -0.174 10.898 1.00 75.75 169 LYS A N 1
ATOM 1295 C CA . LYS A 1 169 ? 4.291 -1.455 10.378 1.00 75.75 169 LYS A CA 1
ATOM 1296 C C . LYS A 1 169 ? 4.033 -1.644 8.886 1.00 75.75 169 LYS A C 1
ATOM 1298 O O . LYS A 1 169 ? 4.953 -1.924 8.130 1.00 75.75 169 LYS A O 1
ATOM 1303 N N . VAL A 1 170 ? 2.781 -1.531 8.448 1.00 70.25 170 VAL A N 1
ATOM 1304 C CA . VAL A 1 170 ? 2.405 -1.806 7.049 1.00 70.25 170 VAL A CA 1
ATOM 1305 C C . VAL A 1 170 ? 2.740 -0.620 6.162 1.00 70.25 170 VAL A C 1
ATOM 1307 O O . VAL A 1 170 ? 3.205 -0.767 5.035 1.00 70.25 170 VAL A O 1
ATOM 1310 N N . GLY A 1 171 ? 2.497 0.576 6.677 1.00 69.94 171 GLY A N 1
ATOM 1311 C CA . GLY A 1 171 ? 2.615 1.790 5.914 1.00 69.94 171 GLY A CA 1
ATOM 1312 C C . GLY A 1 171 ? 4.037 2.093 5.480 1.00 69.94 171 GLY A C 1
ATOM 1313 O O . GLY A 1 171 ? 4.206 2.493 4.334 1.00 69.94 171 GLY A O 1
ATOM 1314 N N . THR A 1 172 ? 5.031 1.901 6.351 1.00 74.00 172 THR A N 1
ATOM 1315 C CA . THR A 1 172 ? 6.456 2.122 6.033 1.00 74.00 172 THR A CA 1
ATOM 1316 C C . THR A 1 172 ? 6.966 1.162 4.962 1.00 74.00 172 THR A C 1
ATOM 1318 O O . THR A 1 172 ? 7.734 1.570 4.096 1.00 74.00 172 THR A O 1
ATOM 1321 N N . GLU A 1 173 ? 6.495 -0.085 4.962 1.00 73.81 173 GLU A N 1
ATOM 1322 C CA . GLU A 1 173 ? 6.847 -1.069 3.934 1.00 73.81 173 GLU A CA 1
ATOM 1323 C C . GLU A 1 173 ? 6.266 -0.716 2.565 1.00 73.81 173 GLU A C 1
ATOM 1325 O O . GLU A 1 173 ? 6.938 -0.853 1.546 1.00 73.81 173 GLU A O 1
ATOM 1330 N N . ILE A 1 174 ? 5.037 -0.191 2.528 1.00 68.75 174 ILE A N 1
ATOM 1331 C CA . ILE A 1 174 ? 4.447 0.314 1.281 1.00 68.75 174 ILE A CA 1
ATOM 1332 C C . ILE A 1 174 ? 5.256 1.499 0.750 1.00 68.75 174 ILE A C 1
ATOM 1334 O O . ILE A 1 174 ? 5.512 1.550 -0.448 1.00 68.75 174 ILE A O 1
ATOM 1338 N N . ILE A 1 175 ? 5.670 2.432 1.621 1.00 71.56 175 ILE A N 1
ATOM 1339 C CA . ILE A 1 175 ? 6.512 3.576 1.225 1.00 71.56 175 ILE A CA 1
ATOM 1340 C C . ILE A 1 175 ? 7.794 3.067 0.562 1.00 71.56 175 ILE A C 1
ATOM 1342 O O . ILE A 1 175 ? 8.079 3.439 -0.573 1.00 71.56 175 ILE A O 1
ATOM 1346 N N . ARG A 1 176 ? 8.507 2.149 1.226 1.00 73.25 176 ARG A N 1
ATOM 1347 C CA . ARG A 1 176 ? 9.752 1.566 0.706 1.00 73.25 176 ARG A CA 1
ATOM 1348 C C . ARG A 1 176 ? 9.553 0.841 -0.623 1.00 73.25 176 ARG A C 1
ATOM 1350 O O . ARG A 1 176 ? 10.349 1.028 -1.541 1.00 73.25 176 ARG A O 1
ATOM 1357 N N . PHE A 1 177 ? 8.492 0.043 -0.750 1.00 71.56 177 PHE A N 1
ATOM 1358 C CA . PHE A 1 177 ? 8.153 -0.628 -2.007 1.00 71.56 177 PHE A CA 1
ATOM 1359 C C . PHE A 1 177 ? 7.961 0.376 -3.141 1.00 71.56 177 PHE A C 1
ATOM 1361 O O . PHE A 1 177 ? 8.517 0.219 -4.227 1.00 71.56 177 PHE A O 1
ATOM 1368 N N . VAL A 1 178 ? 7.180 1.418 -2.871 1.00 68.94 178 VAL A N 1
ATOM 1369 C CA . VAL A 1 178 ? 6.843 2.453 -3.839 1.00 68.94 178 VAL A CA 1
ATOM 1370 C C . VAL A 1 178 ? 8.096 3.228 -4.256 1.00 68.94 178 VAL A C 1
ATOM 1372 O O . VAL A 1 178 ? 8.366 3.316 -5.450 1.00 68.94 178 VAL A O 1
ATOM 1375 N N . GLU A 1 179 ? 8.920 3.685 -3.312 1.00 69.00 179 GLU A N 1
ATOM 1376 C CA . GLU A 1 179 ? 10.193 4.363 -3.600 1.00 69.00 179 GLU A CA 1
ATOM 1377 C C . GLU A 1 179 ? 11.115 3.514 -4.489 1.00 69.00 179 GLU A C 1
ATOM 1379 O O . GLU A 1 179 ? 11.635 4.000 -5.498 1.00 69.00 179 GLU A O 1
ATOM 1384 N N . ARG A 1 180 ? 11.277 2.218 -4.179 1.00 70.81 180 ARG A N 1
ATOM 1385 C CA . ARG A 1 180 ? 12.109 1.318 -4.995 1.00 70.81 180 ARG A CA 1
ATOM 1386 C C . ARG A 1 180 ? 11.518 1.058 -6.380 1.00 70.81 180 ARG A C 1
ATOM 1388 O O . ARG A 1 180 ? 12.254 1.089 -7.366 1.00 70.81 180 ARG A O 1
ATOM 1395 N N . ALA A 1 181 ? 10.207 0.836 -6.474 1.00 66.06 181 ALA A N 1
ATOM 1396 C CA . ALA A 1 181 ? 9.516 0.649 -7.752 1.00 66.06 181 ALA A CA 1
ATOM 1397 C C . ALA A 1 181 ? 9.689 1.862 -8.667 1.00 66.06 181 ALA A C 1
ATOM 1399 O O . ALA A 1 181 ? 9.849 1.721 -9.876 1.00 66.06 181 ALA A O 1
ATOM 1400 N N . MET A 1 182 ? 9.724 3.058 -8.099 1.00 66.44 182 MET A N 1
ATOM 1401 C CA . MET A 1 182 ? 9.862 4.281 -8.875 1.00 66.44 182 MET A CA 1
ATOM 1402 C C . MET A 1 182 ? 11.284 4.526 -9.341 1.00 66.44 182 MET A C 1
ATOM 1404 O O . MET A 1 182 ? 11.469 4.898 -10.498 1.00 66.44 182 MET A O 1
ATOM 1408 N N . ASN A 1 183 ? 12.278 4.249 -8.494 1.00 68.25 183 ASN A N 1
ATOM 1409 C CA . ASN A 1 183 ? 13.672 4.237 -8.927 1.00 68.25 183 ASN A CA 1
ATOM 1410 C C . ASN A 1 183 ? 13.854 3.281 -10.113 1.00 68.25 183 ASN A C 1
ATOM 1412 O O . ASN A 1 183 ? 14.453 3.666 -11.111 1.00 68.25 183 ASN A O 1
ATOM 1416 N N . CYS A 1 184 ? 13.237 2.093 -10.073 1.00 66.38 184 CYS A N 1
ATOM 1417 C CA . CYS A 1 184 ? 13.236 1.170 -11.210 1.00 66.38 184 CYS A CA 1
ATOM 1418 C C . CYS A 1 184 ? 12.652 1.806 -12.487 1.00 66.38 184 CYS A C 1
ATOM 1420 O O . CYS A 1 184 ? 13.250 1.671 -13.552 1.00 66.38 184 CYS A O 1
ATOM 1422 N N . VAL A 1 185 ? 11.520 2.516 -12.407 1.00 66.38 185 VAL A N 1
ATOM 1423 C CA . VAL A 1 185 ? 10.902 3.173 -13.578 1.00 66.38 185 VAL A CA 1
ATOM 1424 C C . VAL A 1 185 ? 11.780 4.306 -14.124 1.00 66.38 185 VAL A C 1
ATOM 1426 O O . VAL A 1 185 ? 11.952 4.405 -15.337 1.00 66.38 185 VAL A O 1
ATOM 1429 N N . VAL A 1 186 ? 12.360 5.143 -13.258 1.00 66.75 186 VAL A N 1
ATOM 1430 C CA . VAL A 1 186 ? 13.255 6.243 -13.668 1.00 66.75 186 VAL A CA 1
ATOM 1431 C C . VAL A 1 186 ? 14.516 5.693 -14.336 1.00 66.75 186 VAL A C 1
ATOM 1433 O O . VAL A 1 186 ? 14.894 6.151 -15.414 1.00 66.75 186 VAL A O 1
ATOM 1436 N N . THR A 1 187 ? 15.146 4.678 -13.741 1.00 67.75 187 THR A N 1
ATOM 1437 C CA . THR A 1 187 ? 16.334 4.027 -14.305 1.00 67.75 187 THR A CA 1
ATOM 1438 C C . THR A 1 187 ? 16.027 3.347 -15.639 1.00 67.75 187 THR A C 1
ATOM 1440 O O . THR A 1 187 ? 16.797 3.489 -16.587 1.00 67.75 187 THR A O 1
ATOM 1443 N N . LEU A 1 188 ? 14.885 2.661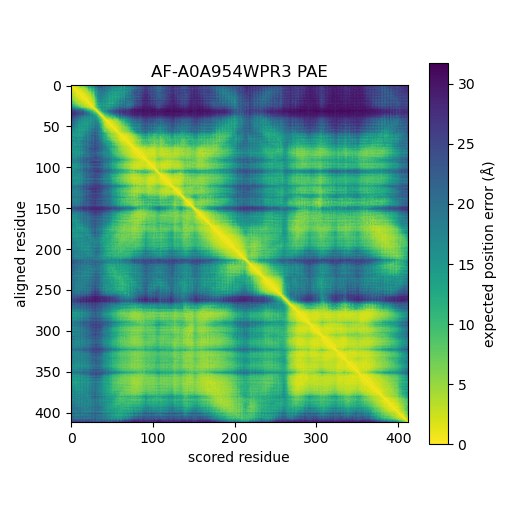 -15.751 1.00 66.06 188 LEU A N 1
ATOM 1444 C CA . LEU A 1 188 ? 14.428 2.055 -17.003 1.00 66.06 188 LEU A CA 1
ATOM 1445 C C . LEU A 1 188 ? 14.223 3.107 -18.096 1.00 66.06 188 LEU A C 1
ATOM 1447 O O . LEU A 1 188 ? 14.646 2.915 -19.236 1.00 66.06 188 LEU A O 1
ATOM 1451 N N . ALA A 1 189 ? 13.601 4.231 -17.747 1.00 64.75 189 ALA A N 1
ATOM 1452 C CA . ALA A 1 189 ? 13.395 5.314 -18.689 1.00 64.75 189 ALA A CA 1
ATOM 1453 C C . ALA A 1 189 ? 14.721 5.927 -19.161 1.00 64.75 189 ALA A C 1
ATOM 1455 O O . ALA A 1 189 ? 14.907 6.171 -20.354 1.00 64.75 189 ALA A O 1
ATOM 1456 N N . PHE A 1 190 ? 15.676 6.116 -18.248 1.00 65.88 190 PHE A N 1
ATOM 1457 C CA . PHE A 1 190 ? 17.018 6.570 -18.599 1.00 65.88 190 PHE A CA 1
ATOM 1458 C C . PHE A 1 190 ? 17.734 5.585 -19.540 1.00 65.88 190 PHE A C 1
ATOM 1460 O O . PHE A 1 190 ? 18.315 6.011 -20.537 1.00 65.88 190 PHE A O 1
ATOM 1467 N N . LEU A 1 191 ? 17.634 4.276 -19.284 1.00 66.50 191 LEU A N 1
ATOM 1468 C CA . LEU A 1 191 ? 18.222 3.238 -20.137 1.00 66.50 191 LEU A CA 1
ATOM 1469 C C . LEU A 1 191 ? 17.639 3.258 -21.554 1.00 66.50 191 LEU A C 1
ATOM 1471 O O . LEU A 1 191 ? 18.394 3.283 -22.523 1.00 66.50 191 LEU A O 1
ATOM 1475 N N . ILE A 1 192 ? 16.308 3.283 -21.681 1.00 65.31 192 ILE A N 1
ATOM 1476 C CA . ILE A 1 192 ? 15.632 3.379 -22.983 1.00 65.31 192 ILE A CA 1
ATOM 1477 C C . ILE A 1 192 ? 16.081 4.658 -23.695 1.00 65.31 192 ILE A C 1
ATOM 1479 O O . ILE A 1 192 ? 16.385 4.635 -24.884 1.00 65.31 192 ILE A O 1
ATOM 1483 N N . SER A 1 193 ? 16.201 5.763 -22.962 1.00 62.50 193 SER A N 1
ATOM 1484 C CA . SER A 1 193 ? 16.689 7.031 -23.495 1.00 62.50 193 SER A CA 1
ATOM 1485 C C . SER A 1 193 ? 18.092 6.913 -24.106 1.00 62.50 193 SER A C 1
ATOM 1487 O O . SER A 1 193 ? 18.288 7.249 -25.276 1.00 62.50 193 SER A O 1
ATOM 1489 N N . VAL A 1 194 ? 19.055 6.377 -23.351 1.00 67.75 194 VAL A N 1
ATOM 1490 C CA . VAL A 1 194 ? 20.427 6.160 -23.838 1.00 67.75 194 VAL A CA 1
ATOM 1491 C C . VAL A 1 194 ? 20.438 5.211 -25.036 1.00 67.75 194 VAL A C 1
ATOM 1493 O O . VAL A 1 194 ? 21.067 5.518 -26.045 1.00 67.75 194 VAL A O 1
ATOM 1496 N N . PHE A 1 195 ? 19.702 4.100 -24.965 1.00 67.81 195 PHE A N 1
ATOM 1497 C CA . PHE A 1 195 ? 19.606 3.130 -26.055 1.00 67.81 195 PHE A CA 1
ATOM 1498 C C . PHE A 1 195 ? 19.121 3.788 -27.349 1.00 67.81 195 PHE A C 1
ATOM 1500 O O . PHE A 1 195 ? 19.740 3.644 -28.403 1.00 67.81 195 PHE A O 1
ATOM 1507 N N . THR A 1 196 ? 18.053 4.581 -27.261 1.00 62.88 196 THR A N 1
ATOM 1508 C CA . THR A 1 196 ? 17.492 5.230 -28.445 1.00 62.88 196 THR A CA 1
ATOM 1509 C C . THR A 1 196 ? 18.447 6.299 -28.997 1.00 62.88 196 THR A C 1
ATOM 1511 O O . THR A 1 196 ? 18.637 6.377 -30.211 1.00 62.88 196 THR A O 1
ATOM 1514 N N . PHE A 1 197 ? 19.125 7.069 -28.134 1.00 66.12 197 PHE A N 1
ATOM 1515 C CA . PHE A 1 197 ? 20.169 8.014 -28.554 1.00 66.12 197 PHE A CA 1
ATOM 1516 C C . PHE A 1 197 ? 21.288 7.326 -29.350 1.00 66.12 197 PHE A C 1
ATOM 1518 O O . PHE A 1 197 ? 21.667 7.811 -30.418 1.00 66.12 197 PHE A O 1
ATOM 1525 N N . VAL A 1 198 ? 21.774 6.177 -28.872 1.00 68.19 198 VAL A N 1
ATOM 1526 C CA . VAL A 1 198 ? 22.801 5.392 -29.571 1.00 68.19 198 VAL A CA 1
ATOM 1527 C C . VAL A 1 198 ? 22.282 4.908 -30.929 1.00 68.19 198 VAL A C 1
ATOM 1529 O O . VAL A 1 198 ? 22.958 5.099 -31.938 1.00 68.19 198 VAL A O 1
ATOM 1532 N N . CYS A 1 199 ? 21.059 4.378 -31.004 1.00 64.88 199 CYS A N 1
ATOM 1533 C CA . CYS A 1 199 ? 20.473 3.944 -32.276 1.00 64.88 199 CYS A CA 1
ATOM 1534 C C . CYS A 1 199 ? 20.330 5.078 -33.307 1.00 64.88 199 CYS A C 1
ATOM 1536 O O . CYS A 1 199 ? 20.492 4.831 -34.496 1.00 64.88 199 CYS A O 1
ATOM 1538 N N . VAL A 1 200 ? 20.039 6.315 -32.892 1.00 63.44 200 VAL A N 1
ATOM 1539 C CA . VAL A 1 200 ? 19.841 7.427 -33.842 1.00 63.44 200 VAL A CA 1
ATOM 1540 C C . VAL A 1 200 ? 21.136 8.132 -34.227 1.00 63.44 200 VAL A C 1
ATOM 1542 O O . VAL A 1 200 ? 21.259 8.559 -35.369 1.00 63.44 200 VAL A O 1
ATOM 1545 N N . MET A 1 201 ? 22.092 8.280 -33.308 1.00 59.12 201 MET A N 1
ATOM 1546 C CA . MET A 1 201 ? 23.337 9.013 -33.579 1.00 59.12 201 MET A CA 1
ATOM 1547 C C . MET A 1 201 ? 24.484 8.098 -34.010 1.00 59.12 201 MET A C 1
ATOM 1549 O O . MET A 1 201 ? 25.228 8.416 -34.937 1.00 59.12 201 MET A O 1
ATOM 1553 N N . VAL A 1 202 ? 24.641 6.957 -33.339 1.00 69.06 202 VAL A N 1
ATOM 1554 C CA . VAL A 1 202 ? 25.804 6.079 -33.526 1.00 69.06 202 VAL A CA 1
ATOM 1555 C C . VAL A 1 202 ? 25.575 5.126 -34.695 1.00 69.06 202 VAL A C 1
ATOM 1557 O O . VAL A 1 202 ? 26.441 5.008 -35.558 1.00 69.06 202 VAL A O 1
ATOM 1560 N N . MET A 1 203 ? 24.390 4.516 -34.789 1.00 68.00 203 MET A N 1
ATOM 1561 C CA . MET A 1 203 ? 24.067 3.554 -35.852 1.00 68.00 203 MET A CA 1
ATOM 1562 C C . MET A 1 203 ? 24.271 4.070 -37.291 1.00 68.00 203 MET A C 1
ATOM 1564 O O . MET A 1 203 ? 24.901 3.353 -38.067 1.00 68.00 203 MET A O 1
ATOM 1568 N N . PRO A 1 204 ? 23.819 5.282 -37.687 1.00 66.69 204 PRO A N 1
ATOM 1569 C CA . PRO A 1 204 ? 24.017 5.750 -39.063 1.00 66.69 204 PRO A CA 1
ATOM 1570 C C . PRO A 1 204 ? 25.490 6.015 -39.387 1.00 66.69 204 PRO A C 1
ATOM 1572 O O . PRO A 1 204 ? 25.907 5.850 -40.529 1.00 66.69 204 PRO A O 1
ATOM 1575 N N . THR A 1 205 ? 26.287 6.392 -38.385 1.00 70.88 205 THR A N 1
ATOM 1576 C CA . THR A 1 205 ? 27.736 6.569 -38.546 1.00 70.88 205 THR A CA 1
ATOM 1577 C C . THR A 1 205 ? 28.407 5.222 -38.818 1.00 70.88 205 THR A C 1
ATOM 1579 O O . THR A 1 205 ? 29.250 5.121 -39.701 1.00 70.88 205 THR A O 1
ATOM 1582 N N . TYR A 1 206 ? 27.983 4.166 -38.117 1.00 67.69 206 TYR A N 1
ATOM 1583 C CA . TYR A 1 206 ? 28.454 2.807 -38.384 1.00 67.69 206 TYR A CA 1
ATOM 1584 C C . TYR A 1 206 ? 28.044 2.313 -39.773 1.00 67.69 206 TYR A C 1
ATOM 1586 O O . TYR A 1 206 ? 28.883 1.774 -40.482 1.00 67.69 206 TYR A O 1
ATOM 1594 N N . GLN A 1 207 ? 26.798 2.538 -40.200 1.00 65.94 207 GLN A N 1
ATOM 1595 C CA . GLN A 1 207 ? 26.361 2.164 -41.552 1.00 65.94 207 GLN A CA 1
ATOM 1596 C C . GLN A 1 207 ? 27.226 2.806 -42.645 1.00 65.94 207 GLN A C 1
ATOM 1598 O O . GLN A 1 207 ? 27.619 2.111 -43.573 1.00 65.94 207 GLN A O 1
ATOM 1603 N N . GLN A 1 208 ? 27.575 4.091 -42.510 1.00 70.31 208 GLN A N 1
ATOM 1604 C CA . GLN A 1 208 ? 28.443 4.784 -43.474 1.00 70.31 208 GLN A CA 1
ATOM 1605 C C . GLN A 1 208 ? 29.836 4.159 -43.551 1.00 70.31 208 GLN A C 1
ATOM 1607 O O . GLN A 1 208 ? 30.328 3.909 -44.642 1.00 70.31 208 GLN A O 1
ATOM 1612 N N . ILE A 1 209 ? 30.432 3.827 -42.402 1.00 72.06 209 ILE A N 1
ATOM 1613 C CA . ILE A 1 209 ? 31.736 3.157 -42.354 1.00 72.06 209 ILE A CA 1
ATOM 1614 C C . ILE A 1 209 ? 31.669 1.809 -43.090 1.00 72.06 209 ILE A C 1
ATOM 1616 O O . ILE A 1 209 ? 32.523 1.521 -43.919 1.00 72.06 209 ILE A O 1
ATOM 1620 N N . PHE A 1 210 ? 30.643 0.990 -42.840 1.00 67.25 210 PHE A N 1
ATOM 1621 C CA . PHE A 1 210 ? 30.494 -0.309 -43.512 1.00 67.25 210 PHE A CA 1
ATOM 1622 C C . PHE A 1 210 ? 30.223 -0.186 -45.020 1.00 67.25 210 PHE A C 1
ATOM 1624 O O . PHE A 1 210 ? 30.781 -0.968 -45.791 1.00 67.25 210 PHE A O 1
ATOM 1631 N N . GLU A 1 211 ? 29.432 0.810 -45.442 1.00 69.62 211 GLU A N 1
ATOM 1632 C CA . GLU A 1 211 ? 29.239 1.151 -46.861 1.00 69.62 211 GLU A CA 1
ATOM 1633 C C . GLU A 1 211 ? 30.575 1.534 -47.529 1.00 69.62 211 GLU A C 1
ATOM 1635 O O . GLU A 1 211 ? 30.866 1.045 -48.621 1.00 69.62 211 GLU A O 1
ATOM 1640 N N . ASP A 1 212 ? 31.417 2.331 -46.861 1.00 72.31 212 ASP A N 1
ATOM 1641 C CA . ASP A 1 212 ? 32.714 2.788 -47.384 1.00 72.31 212 ASP A CA 1
ATOM 1642 C C . ASP A 1 212 ? 33.747 1.650 -47.514 1.00 72.31 212 ASP A C 1
ATOM 1644 O O . ASP A 1 212 ? 34.580 1.667 -48.422 1.00 72.31 212 ASP A O 1
ATOM 1648 N N . PHE A 1 213 ? 33.687 0.641 -46.638 1.00 69.38 213 PHE A N 1
ATOM 1649 C CA . PHE A 1 213 ? 34.551 -0.547 -46.699 1.00 69.38 213 PHE A CA 1
ATOM 1650 C C . PHE A 1 213 ? 34.000 -1.669 -47.599 1.00 69.38 213 PHE A C 1
ATOM 1652 O O . PHE A 1 213 ? 34.684 -2.675 -47.782 1.00 69.38 213 PHE A O 1
ATOM 1659 N N . ALA A 1 214 ? 32.796 -1.514 -48.169 1.00 65.56 214 ALA A N 1
ATOM 1660 C CA . ALA A 1 214 ? 32.104 -2.533 -48.970 1.00 65.56 214 ALA A CA 1
ATOM 1661 C C . ALA A 1 214 ? 31.982 -3.909 -48.272 1.00 65.56 214 ALA A C 1
ATOM 1663 O O . ALA A 1 214 ? 31.957 -4.952 -48.926 1.00 65.56 214 ALA A O 1
ATOM 1664 N N . VAL A 1 215 ? 31.908 -3.914 -46.938 1.00 65.56 215 VAL A N 1
ATOM 1665 C CA . VAL A 1 215 ? 31.768 -5.126 -46.118 1.00 65.56 215 VAL A CA 1
ATOM 1666 C C . VAL A 1 215 ? 30.300 -5.301 -45.736 1.00 65.56 215 VAL A C 1
ATOM 1668 O O . VAL A 1 215 ? 29.653 -4.354 -45.289 1.00 65.56 215 VAL A O 1
ATOM 1671 N N . GLU A 1 216 ? 29.769 -6.517 -45.881 1.00 65.12 216 GLU A N 1
ATOM 1672 C CA . GLU A 1 216 ? 28.406 -6.838 -45.450 1.00 65.12 216 GLU A CA 1
ATOM 1673 C C . GLU A 1 216 ? 28.244 -6.618 -43.938 1.00 65.12 216 GLU A C 1
ATOM 1675 O O . GLU A 1 216 ? 29.083 -7.024 -43.127 1.00 65.12 216 GLU A O 1
ATOM 1680 N N . LEU A 1 217 ? 27.154 -5.953 -43.544 1.00 64.31 217 LEU A N 1
ATOM 1681 C CA . LEU A 1 217 ? 26.860 -5.739 -42.131 1.00 64.31 217 LEU A CA 1
ATOM 1682 C C . LEU A 1 217 ? 26.607 -7.091 -41.443 1.00 64.31 217 LEU A C 1
ATOM 1684 O O . LEU A 1 217 ? 25.851 -7.909 -41.964 1.00 64.31 217 LEU A O 1
ATOM 1688 N N . PRO A 1 218 ? 27.161 -7.328 -40.239 1.00 68.38 218 PRO A N 1
ATOM 1689 C CA . PRO A 1 218 ? 26.839 -8.528 -39.477 1.00 68.38 218 PRO A CA 1
ATOM 1690 C C . PRO A 1 218 ? 25.331 -8.648 -39.229 1.00 68.38 218 PRO A C 1
ATOM 1692 O O . PRO A 1 218 ? 24.674 -7.655 -38.904 1.00 68.38 218 PRO A O 1
ATOM 1695 N N . ALA A 1 219 ? 24.798 -9.873 -39.284 1.00 70.25 219 ALA A N 1
ATOM 1696 C CA . ALA A 1 219 ? 23.361 -10.151 -39.142 1.00 70.25 219 ALA A CA 1
ATOM 1697 C C . ALA A 1 219 ? 22.731 -9.542 -37.870 1.00 70.25 219 ALA A C 1
ATOM 1699 O O . ALA A 1 219 ? 21.568 -9.143 -37.856 1.00 70.25 219 ALA A O 1
ATOM 1700 N N . ILE A 1 220 ? 23.515 -9.423 -36.792 1.00 66.19 220 ILE A N 1
ATOM 1701 C CA . ILE A 1 220 ? 23.096 -8.798 -35.529 1.00 66.19 220 ILE A CA 1
ATOM 1702 C C . ILE A 1 220 ? 22.796 -7.300 -35.723 1.00 66.19 220 ILE A C 1
ATOM 1704 O O . ILE A 1 220 ? 21.816 -6.788 -35.186 1.00 66.19 220 ILE A O 1
ATOM 1708 N N . THR A 1 221 ? 23.608 -6.596 -36.510 1.00 66.62 221 THR A N 1
ATOM 1709 C CA . THR A 1 221 ? 23.480 -5.159 -36.790 1.00 66.62 221 THR A CA 1
ATOM 1710 C C . THR A 1 221 ? 22.276 -4.883 -37.693 1.00 66.62 221 THR A C 1
ATOM 1712 O O . THR A 1 221 ? 21.520 -3.945 -37.443 1.00 66.62 221 THR A O 1
ATOM 1715 N N . GLU A 1 222 ? 22.039 -5.741 -38.689 1.00 69.00 222 GLU A N 1
ATOM 1716 C CA . GLU A 1 222 ? 20.880 -5.667 -39.590 1.00 69.00 222 GLU A CA 1
ATOM 1717 C C . GLU A 1 222 ? 19.550 -5.875 -38.845 1.00 69.00 222 GLU A C 1
ATOM 1719 O O . GLU A 1 222 ? 18.582 -5.136 -39.057 1.00 69.00 222 GLU A O 1
ATOM 1724 N N . MET A 1 223 ? 19.522 -6.810 -37.888 1.00 69.25 223 MET A N 1
ATOM 1725 C CA . MET A 1 223 ? 18.359 -7.055 -37.027 1.00 69.25 223 MET A CA 1
ATOM 1726 C C . MET A 1 223 ? 18.015 -5.835 -36.151 1.00 69.25 223 MET A C 1
ATOM 1728 O O . MET A 1 223 ? 16.845 -5.528 -35.923 1.00 69.25 223 MET A O 1
ATOM 1732 N N . VAL A 1 224 ? 19.026 -5.096 -35.683 1.00 64.75 224 VAL A N 1
ATOM 1733 C CA . VAL A 1 224 ? 18.829 -3.862 -34.902 1.00 64.75 224 VAL A CA 1
ATOM 1734 C C . VAL A 1 224 ? 18.300 -2.726 -35.779 1.00 64.75 224 VAL A C 1
ATOM 1736 O O . VAL A 1 224 ? 17.438 -1.972 -35.331 1.00 64.75 224 VAL A O 1
ATOM 1739 N N . ILE A 1 225 ? 18.772 -2.608 -37.025 1.00 66.94 225 ILE A N 1
ATOM 1740 C CA . ILE A 1 225 ? 18.312 -1.582 -37.979 1.00 66.94 225 ILE A CA 1
ATOM 1741 C C . ILE A 1 225 ? 16.840 -1.803 -38.326 1.00 66.94 225 ILE A C 1
ATOM 1743 O O . ILE A 1 225 ? 16.028 -0.891 -38.181 1.00 66.94 225 ILE A O 1
ATOM 1747 N N . THR A 1 226 ? 16.474 -3.031 -38.697 1.00 68.69 226 THR A N 1
ATOM 1748 C CA . THR A 1 226 ? 15.080 -3.394 -39.000 1.00 68.69 226 THR A CA 1
ATOM 1749 C C . THR A 1 226 ? 14.159 -3.196 -37.793 1.00 68.69 226 THR A C 1
ATOM 1751 O O . THR A 1 226 ? 13.044 -2.686 -37.936 1.00 68.69 226 THR A O 1
ATOM 1754 N N . PHE A 1 227 ? 14.626 -3.510 -36.580 1.00 65.81 227 PHE A N 1
ATOM 1755 C CA . PHE A 1 227 ? 13.882 -3.220 -35.353 1.00 65.81 227 PHE A CA 1
ATOM 1756 C C . PHE A 1 227 ? 13.730 -1.710 -35.097 1.00 65.81 227 PHE A C 1
ATOM 1758 O O . PHE A 1 227 ? 12.645 -1.253 -34.735 1.00 65.81 227 PHE A O 1
ATOM 1765 N N . ALA A 1 228 ? 14.778 -0.913 -35.323 1.00 58.44 228 ALA A N 1
ATOM 1766 C CA . ALA A 1 228 ? 14.736 0.540 -35.167 1.00 58.44 228 ALA A CA 1
ATOM 1767 C C . ALA A 1 228 ? 13.765 1.205 -36.160 1.00 58.44 228 ALA A C 1
ATOM 1769 O O . ALA A 1 228 ? 13.007 2.100 -35.776 1.00 58.44 228 ALA A O 1
ATOM 1770 N N . GLU A 1 229 ? 13.721 0.734 -37.408 1.00 66.25 229 GLU A N 1
ATOM 1771 C CA . GLU A 1 229 ? 12.759 1.186 -38.421 1.00 66.25 229 GLU A CA 1
ATOM 1772 C C . GLU A 1 229 ? 11.313 0.821 -38.054 1.00 66.25 229 GLU A C 1
ATOM 1774 O O . GLU A 1 229 ? 10.403 1.649 -38.183 1.00 66.25 229 GLU A O 1
ATOM 1779 N N . PHE A 1 230 ? 11.091 -0.388 -37.524 1.00 64.19 230 PHE A N 1
ATOM 1780 C CA . PHE A 1 230 ? 9.780 -0.806 -37.031 1.00 64.19 230 PHE A CA 1
ATOM 1781 C C . PHE A 1 230 ? 9.315 0.069 -35.863 1.00 64.19 230 PHE A C 1
ATOM 1783 O O . PHE A 1 230 ? 8.202 0.599 -35.888 1.00 64.19 230 PHE A O 1
ATOM 1790 N N . VAL A 1 231 ? 10.178 0.281 -34.863 1.00 57.88 231 VAL A N 1
ATOM 1791 C CA . VAL A 1 231 ? 9.872 1.137 -33.712 1.00 57.88 231 VAL A CA 1
ATOM 1792 C C . VAL A 1 231 ? 9.563 2.551 -34.186 1.00 57.88 231 VAL A C 1
ATOM 1794 O O . VAL A 1 231 ? 8.502 3.062 -33.831 1.00 57.88 231 VAL A O 1
ATOM 1797 N N . SER A 1 232 ? 10.404 3.136 -35.052 1.00 57.41 232 SER A N 1
ATOM 1798 C CA . SER A 1 232 ? 10.221 4.467 -35.652 1.00 57.41 232 SER A CA 1
ATOM 1799 C C . SER A 1 232 ? 8.811 4.689 -36.202 1.00 57.41 232 SER A C 1
ATOM 1801 O O . SER A 1 232 ? 8.213 5.744 -35.985 1.00 57.41 232 SER A O 1
ATOM 1803 N N . LYS A 1 233 ? 8.263 3.695 -36.910 1.00 65.00 233 LYS A N 1
ATOM 1804 C CA . LYS A 1 233 ? 6.937 3.779 -37.534 1.00 65.00 233 LYS A CA 1
ATOM 1805 C C . LYS A 1 233 ? 5.801 3.872 -36.510 1.00 65.00 233 LYS A C 1
ATOM 1807 O O . LYS A 1 233 ? 4.800 4.535 -36.770 1.00 65.00 233 LYS A O 1
ATOM 1812 N N . TYR A 1 234 ? 5.957 3.239 -35.348 1.00 64.00 234 TYR A N 1
ATOM 1813 C CA . TYR A 1 234 ? 4.935 3.185 -34.297 1.00 64.00 234 TYR A CA 1
ATOM 1814 C C . TYR A 1 234 ? 5.238 4.081 -33.094 1.00 64.00 234 TYR A C 1
ATOM 1816 O O . TYR A 1 234 ? 4.446 4.105 -32.151 1.00 64.00 234 TYR A O 1
ATOM 1824 N N . VAL A 1 235 ? 6.322 4.867 -33.124 1.00 60.22 235 VAL A N 1
ATOM 1825 C CA . VAL A 1 235 ? 6.729 5.708 -31.991 1.00 60.22 235 VAL A CA 1
ATOM 1826 C C . VAL A 1 235 ? 5.591 6.610 -31.500 1.00 60.22 235 VAL A C 1
ATOM 1828 O O . VAL A 1 235 ? 5.340 6.672 -30.299 1.00 60.22 235 VAL A O 1
ATOM 1831 N N . ALA A 1 236 ? 4.859 7.274 -32.399 1.00 54.75 236 ALA A N 1
ATOM 1832 C CA . ALA A 1 236 ? 3.761 8.161 -32.006 1.00 54.75 236 ALA A CA 1
ATOM 1833 C C . ALA A 1 236 ? 2.646 7.421 -31.237 1.00 54.75 236 ALA A C 1
ATOM 1835 O O . ALA A 1 236 ? 2.082 7.958 -30.283 1.00 54.75 236 ALA A O 1
ATOM 1836 N N . LEU A 1 237 ? 2.367 6.168 -31.611 1.00 64.44 237 LEU A N 1
ATOM 1837 C CA . LEU A 1 237 ? 1.364 5.324 -30.964 1.00 64.44 237 LEU A CA 1
ATOM 1838 C C . LEU A 1 237 ? 1.870 4.778 -29.618 1.00 64.44 237 LEU A C 1
ATOM 1840 O O . LEU A 1 237 ? 1.116 4.750 -28.649 1.00 64.44 237 LEU A O 1
ATOM 1844 N N . ILE A 1 238 ? 3.159 4.433 -29.527 1.00 59.91 238 ILE A N 1
ATOM 1845 C CA . ILE A 1 238 ? 3.827 4.010 -28.284 1.00 59.91 238 ILE A CA 1
ATOM 1846 C C . ILE A 1 238 ? 3.842 5.155 -27.260 1.00 59.91 238 ILE A C 1
ATOM 1848 O O . ILE A 1 238 ? 3.526 4.939 -26.091 1.00 59.91 238 ILE A O 1
ATOM 1852 N N . VAL A 1 239 ? 4.136 6.384 -27.696 1.00 57.78 239 VAL A N 1
ATOM 1853 C CA . VAL A 1 239 ? 4.095 7.593 -26.854 1.00 57.78 239 VAL A CA 1
ATOM 1854 C C . VAL A 1 239 ? 2.687 7.868 -26.359 1.00 57.78 239 VAL A C 1
ATOM 1856 O O . VAL A 1 239 ? 2.492 8.061 -25.161 1.00 57.78 239 VAL A O 1
ATOM 1859 N N . ALA A 1 240 ? 1.696 7.849 -27.253 1.00 58.91 240 ALA A N 1
ATOM 1860 C CA . ALA A 1 240 ? 0.305 8.061 -26.874 1.00 58.91 240 ALA A CA 1
ATOM 1861 C C . ALA A 1 240 ? -0.158 7.018 -25.843 1.00 58.91 240 ALA A C 1
ATOM 1863 O O . ALA A 1 240 ? -0.779 7.371 -24.841 1.00 58.91 240 ALA A O 1
ATOM 1864 N N . PHE A 1 241 ? 0.209 5.748 -26.032 1.00 61.41 241 PHE A N 1
ATOM 1865 C CA . PHE A 1 241 ? -0.136 4.676 -25.103 1.00 61.41 241 PHE A CA 1
ATOM 1866 C C . PHE A 1 241 ? 0.574 4.820 -23.751 1.00 61.41 241 PHE A C 1
ATOM 1868 O O . PHE A 1 241 ? -0.056 4.646 -22.711 1.00 61.41 241 PHE A O 1
ATOM 1875 N N . ALA A 1 242 ? 1.854 5.201 -23.741 1.00 57.03 242 ALA A N 1
ATOM 1876 C CA . ALA A 1 242 ? 2.607 5.453 -22.515 1.00 57.03 242 ALA A CA 1
ATOM 1877 C C . ALA A 1 242 ? 2.023 6.627 -21.712 1.00 57.03 242 ALA A C 1
ATOM 1879 O O . ALA A 1 242 ? 1.856 6.511 -20.499 1.00 57.03 242 ALA A O 1
ATOM 1880 N N . VAL A 1 243 ? 1.640 7.726 -22.376 1.00 55.53 243 VAL A N 1
ATOM 1881 C CA . VAL A 1 243 ? 0.972 8.870 -21.731 1.00 55.53 243 VAL A CA 1
ATOM 1882 C C . VAL A 1 243 ? -0.357 8.444 -21.116 1.00 55.53 243 VAL A C 1
ATOM 1884 O O . VAL A 1 243 ? -0.596 8.711 -19.940 1.00 55.53 243 VAL A O 1
ATOM 1887 N N . VAL A 1 244 ? -1.204 7.743 -21.876 1.00 62.72 244 VAL A N 1
ATOM 1888 C CA . VAL A 1 244 ? -2.505 7.256 -21.389 1.00 62.72 244 VAL A CA 1
ATOM 1889 C C . VAL A 1 244 ? -2.327 6.273 -20.232 1.00 62.72 244 VAL A C 1
ATOM 1891 O O . VAL A 1 244 ? -3.056 6.355 -19.246 1.00 62.72 244 VAL A O 1
ATOM 1894 N N . PHE A 1 245 ? -1.334 5.385 -20.301 1.00 57.28 245 PHE A N 1
ATOM 1895 C CA . PHE A 1 245 ? -1.041 4.419 -19.246 1.00 57.28 245 PHE A CA 1
ATOM 1896 C C . PHE A 1 245 ? -0.548 5.093 -17.963 1.00 57.28 245 PHE A C 1
ATOM 1898 O O . PHE A 1 245 ? -1.047 4.778 -16.885 1.00 57.28 245 PHE A O 1
ATOM 1905 N N . VAL A 1 246 ? 0.379 6.052 -18.059 1.00 57.16 246 VAL A N 1
ATOM 1906 C CA . VAL A 1 246 ? 0.867 6.824 -16.905 1.00 57.16 246 VAL A CA 1
ATOM 1907 C C . VAL A 1 246 ? -0.266 7.642 -16.287 1.00 57.16 246 VAL A C 1
ATOM 1909 O O . VAL A 1 246 ? -0.419 7.654 -15.066 1.00 57.16 246 VAL A O 1
ATOM 1912 N N . TRP A 1 247 ? -1.108 8.265 -17.113 1.00 55.25 247 TRP A N 1
ATOM 1913 C CA . TRP A 1 247 ? -2.262 9.031 -16.648 1.00 55.25 247 TRP A CA 1
ATOM 1914 C C . TRP A 1 247 ? -3.306 8.133 -15.967 1.00 55.25 247 TRP A C 1
ATOM 1916 O O . TRP A 1 247 ? -3.794 8.456 -14.885 1.00 55.25 247 TRP A O 1
ATOM 1926 N N . TYR A 1 248 ? -3.587 6.957 -16.535 1.00 58.62 248 TYR A N 1
ATOM 1927 C CA . TYR A 1 248 ? -4.480 5.955 -15.951 1.00 58.62 248 TYR A CA 1
ATOM 1928 C C . TYR A 1 248 ? -3.923 5.355 -14.651 1.00 58.62 248 TYR A C 1
ATOM 1930 O O . TYR A 1 248 ? -4.660 5.204 -13.678 1.00 58.62 248 TYR A O 1
ATOM 1938 N N . ALA A 1 249 ? -2.625 5.054 -14.591 1.00 54.50 249 ALA A N 1
ATOM 1939 C CA . ALA A 1 249 ? -1.964 4.551 -13.389 1.00 54.50 249 ALA A CA 1
ATOM 1940 C C . ALA A 1 249 ? -1.974 5.598 -12.265 1.00 54.50 249 ALA A C 1
ATOM 1942 O O . ALA A 1 249 ? -2.328 5.277 -11.129 1.00 54.50 249 ALA A O 1
ATOM 1943 N N . ALA A 1 250 ? -1.680 6.863 -12.587 1.00 55.25 250 ALA A N 1
ATOM 1944 C CA . ALA A 1 250 ? -1.788 7.980 -11.653 1.00 55.25 250 ALA A CA 1
ATOM 1945 C C . ALA A 1 250 ? -3.234 8.175 -11.165 1.00 55.25 250 ALA A C 1
ATOM 1947 O O . ALA A 1 250 ? -3.460 8.360 -9.969 1.00 55.25 250 ALA A O 1
ATOM 1948 N N . TYR A 1 251 ? -4.219 8.056 -12.061 1.00 55.19 251 TYR A N 1
ATOM 1949 C CA . TYR A 1 251 ? -5.644 8.126 -11.733 1.00 55.19 251 TYR A CA 1
ATOM 1950 C C . TYR A 1 251 ? -6.097 6.987 -10.799 1.00 55.19 251 TYR A C 1
ATOM 1952 O O . TYR A 1 251 ? -6.784 7.226 -9.803 1.00 55.19 251 TYR A O 1
ATOM 1960 N N . GLN A 1 252 ? -5.683 5.746 -11.064 1.00 51.84 252 GLN A N 1
ATOM 1961 C CA . GLN A 1 252 ? -6.016 4.592 -10.220 1.00 51.84 252 GLN A CA 1
ATOM 1962 C C . GLN A 1 252 ? -5.341 4.670 -8.846 1.00 51.84 252 GLN A C 1
ATOM 1964 O O . GLN A 1 252 ? -5.954 4.323 -7.834 1.00 51.84 252 GLN A O 1
ATOM 1969 N N . LEU A 1 253 ? -4.117 5.199 -8.787 1.00 50.19 253 LEU A N 1
ATOM 1970 C CA . LEU A 1 253 ? -3.420 5.452 -7.530 1.00 50.19 253 LEU A CA 1
ATOM 1971 C C . LEU A 1 253 ? -4.121 6.552 -6.713 1.00 50.19 253 LEU A C 1
ATOM 1973 O O . LEU A 1 253 ? -4.347 6.374 -5.517 1.00 50.19 253 LEU A O 1
ATOM 1977 N N . PHE A 1 254 ? -4.583 7.628 -7.364 1.00 49.22 254 PHE A N 1
ATOM 1978 C CA . PHE A 1 254 ? -5.419 8.677 -6.758 1.00 49.22 254 PHE A CA 1
ATOM 1979 C C . PHE A 1 254 ? -6.685 8.115 -6.093 1.00 49.22 254 PHE A C 1
ATOM 1981 O O . PHE A 1 254 ? -7.069 8.543 -5.001 1.00 49.22 254 PHE A O 1
ATOM 1988 N N . ARG A 1 255 ? -7.324 7.126 -6.733 1.00 49.03 255 ARG A N 1
ATOM 1989 C CA . ARG A 1 255 ? -8.531 6.450 -6.229 1.00 49.03 255 ARG A CA 1
ATOM 1990 C C . ARG A 1 255 ? -8.266 5.564 -5.013 1.00 49.03 255 ARG A C 1
ATOM 1992 O O . ARG A 1 255 ? -9.142 5.445 -4.155 1.00 49.03 255 ARG A O 1
ATOM 1999 N N . TRP A 1 256 ? -7.081 4.959 -4.918 1.00 44.59 256 TRP A N 1
ATOM 2000 C CA . TRP A 1 256 ? -6.688 4.111 -3.786 1.00 44.59 256 TRP A CA 1
ATOM 2001 C C . TRP A 1 256 ? -6.497 4.914 -2.485 1.00 44.59 256 TRP A C 1
ATOM 2003 O O . TRP A 1 256 ? -6.749 4.405 -1.396 1.00 44.59 256 TRP A O 1
ATOM 2013 N N . LEU A 1 257 ? -6.148 6.200 -2.593 1.00 44.00 257 LEU A N 1
ATOM 2014 C CA . LEU A 1 257 ? -5.786 7.077 -1.468 1.00 44.00 257 LEU A CA 1
ATOM 2015 C C . LEU A 1 257 ? -6.948 7.875 -0.851 1.00 44.00 257 LEU A C 1
ATOM 2017 O O . LEU A 1 257 ? -6.727 8.716 0.020 1.00 44.00 257 LEU A O 1
ATOM 2021 N N . GLY A 1 258 ? -8.192 7.610 -1.261 1.00 47.09 258 GLY A N 1
ATOM 2022 C CA . GLY A 1 258 ? -9.373 8.145 -0.574 1.00 47.09 258 GLY A CA 1
ATOM 2023 C C . GLY A 1 258 ? -9.731 9.599 -0.898 1.00 47.09 258 GLY A C 1
ATOM 2024 O O . GLY A 1 258 ? -10.499 10.200 -0.150 1.00 47.09 258 GLY A O 1
ATOM 2025 N N . PHE A 1 259 ? -9.250 10.160 -2.013 1.00 38.69 259 PHE A N 1
ATOM 2026 C CA . PHE A 1 259 ? -9.868 11.368 -2.563 1.00 38.69 259 PHE A CA 1
ATOM 2027 C C . PHE A 1 259 ? -11.253 11.020 -3.130 1.00 38.69 259 PHE A C 1
ATOM 2029 O O . PHE A 1 259 ? -11.416 10.063 -3.886 1.00 38.69 259 PHE A O 1
ATOM 2036 N N . ASN A 1 260 ? -12.257 11.771 -2.683 1.00 37.69 260 ASN A N 1
ATOM 2037 C CA . ASN A 1 260 ? -13.682 11.543 -2.902 1.00 37.69 260 ASN A CA 1
ATOM 2038 C C . ASN A 1 260 ? -14.034 11.580 -4.405 1.00 37.69 260 ASN A C 1
ATOM 2040 O O . ASN A 1 260 ? -14.280 12.643 -4.961 1.00 37.69 260 ASN A O 1
ATOM 2044 N N . PHE A 1 261 ? -14.073 10.419 -5.060 1.00 30.25 261 PHE A N 1
ATOM 2045 C CA . PHE A 1 261 ? -14.785 10.219 -6.323 1.00 30.25 261 PHE A CA 1
ATOM 2046 C C . PHE A 1 261 ? -15.551 8.887 -6.273 1.00 30.25 261 PHE A C 1
ATOM 2048 O O . PHE A 1 261 ? -15.053 7.921 -5.681 1.00 30.25 261 PHE A O 1
ATOM 2055 N N . PRO A 1 262 ? -16.762 8.813 -6.861 1.00 35.81 262 PRO A N 1
ATOM 2056 C CA . PRO A 1 262 ? -17.583 7.606 -6.865 1.00 35.81 262 PRO A CA 1
ATOM 2057 C C . PRO A 1 262 ? -16.816 6.425 -7.488 1.00 35.81 262 PRO A C 1
ATOM 2059 O O . PRO A 1 262 ? -16.372 6.450 -8.635 1.00 35.81 262 PRO A O 1
ATOM 2062 N N . ARG A 1 263 ? -16.588 5.405 -6.652 1.00 46.53 263 ARG A N 1
ATOM 2063 C CA . ARG A 1 263 ? -15.665 4.277 -6.849 1.00 46.53 263 ARG A CA 1
ATOM 2064 C C . ARG A 1 263 ? -16.282 3.213 -7.766 1.00 46.53 263 ARG A C 1
ATOM 2066 O O . ARG A 1 263 ? -17.223 2.541 -7.366 1.00 46.53 263 ARG A O 1
ATOM 2073 N N . LEU A 1 264 ? -15.700 2.999 -8.948 1.00 35.16 264 LEU A N 1
ATOM 2074 C CA . LEU A 1 264 ? -16.216 2.070 -9.968 1.00 35.16 264 LEU A CA 1
ATOM 2075 C C . LEU A 1 264 ? -15.441 0.754 -10.192 1.00 35.16 264 LEU A C 1
ATOM 2077 O O . LEU A 1 264 ? -15.714 0.093 -11.182 1.00 35.16 264 LEU A O 1
ATOM 2081 N N . HIS A 1 265 ? -14.482 0.333 -9.352 1.00 40.84 265 HIS A N 1
ATOM 2082 C CA . HIS A 1 265 ? -13.835 -0.976 -9.590 1.00 40.84 265 HIS A CA 1
ATOM 2083 C C . HIS A 1 265 ? -13.470 -1.763 -8.321 1.00 40.84 265 HIS A C 1
ATOM 2085 O O . HIS A 1 265 ? -12.910 -1.181 -7.385 1.00 40.84 265 HIS A O 1
ATOM 2091 N N . PRO A 1 266 ? -13.760 -3.081 -8.285 1.00 52.31 266 PRO A N 1
ATOM 2092 C CA . PRO A 1 266 ? -13.375 -3.952 -7.191 1.00 52.31 266 PRO A CA 1
ATOM 2093 C C . PRO A 1 266 ? -11.878 -4.246 -7.171 1.00 52.31 266 PRO A C 1
ATOM 2095 O O . PRO A 1 266 ? -11.312 -4.651 -8.184 1.00 52.31 266 PRO A O 1
ATOM 2098 N N . LEU A 1 267 ? -11.236 -4.069 -6.008 1.00 54.09 267 LEU A N 1
ATOM 2099 C CA . LEU A 1 267 ? -9.910 -4.648 -5.791 1.00 54.09 267 LEU A CA 1
ATOM 2100 C C . LEU A 1 267 ? -10.030 -6.176 -5.920 1.00 54.09 267 LEU A C 1
ATOM 2102 O O . LEU A 1 267 ? -11.033 -6.750 -5.479 1.00 54.09 267 LEU A O 1
ATOM 2106 N N . PRO A 1 268 ? -9.017 -6.869 -6.466 1.00 59.53 268 PRO A N 1
ATOM 2107 C CA . PRO A 1 268 ? -9.026 -8.324 -6.485 1.00 59.53 268 PRO A CA 1
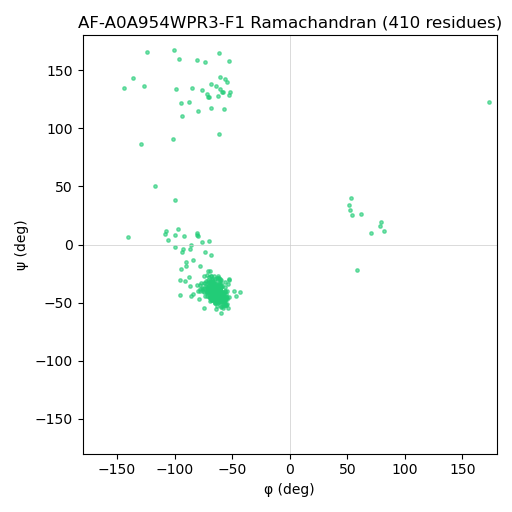ATOM 2108 C C . PRO A 1 268 ? -9.118 -8.853 -5.044 1.00 59.53 268 PRO A C 1
ATOM 2110 O O . PRO A 1 268 ? -8.372 -8.437 -4.152 1.00 59.53 268 PRO A O 1
ATOM 2113 N N . LEU A 1 269 ? -10.039 -9.800 -4.820 1.00 59.03 269 LEU A N 1
ATOM 2114 C CA . LEU A 1 269 ? -10.335 -10.393 -3.508 1.00 59.03 269 LEU A CA 1
ATOM 2115 C C . LEU A 1 269 ? -9.107 -10.758 -2.641 1.00 59.03 269 LEU A C 1
ATOM 2117 O O . LEU A 1 269 ? -9.184 -10.532 -1.431 1.00 59.03 269 LEU A O 1
ATOM 2121 N N . PRO A 1 270 ? -7.999 -11.327 -3.168 1.00 63.12 270 PRO A N 1
ATOM 2122 C CA . PRO A 1 270 ? -6.842 -11.664 -2.333 1.00 63.12 270 PRO A CA 1
ATOM 2123 C C . PRO A 1 270 ? -6.138 -10.441 -1.729 1.00 63.12 270 PRO A C 1
ATOM 2125 O O . PRO A 1 270 ? -5.701 -10.515 -0.581 1.00 63.12 270 PRO A O 1
ATOM 2128 N N . LEU A 1 271 ? -6.068 -9.319 -2.453 1.00 63.91 271 LEU A N 1
ATOM 2129 C CA . LEU A 1 271 ? -5.474 -8.074 -1.951 1.00 63.91 271 LEU A CA 1
ATOM 2130 C C . LEU A 1 271 ? -6.380 -7.435 -0.896 1.00 63.91 271 LEU A C 1
ATOM 2132 O O . LEU A 1 271 ? -5.920 -7.084 0.187 1.00 63.91 271 LEU A O 1
ATOM 2136 N N . LEU A 1 272 ? -7.687 -7.394 -1.159 1.00 67.69 272 LEU A N 1
ATOM 2137 C CA . LEU A 1 272 ? -8.677 -6.896 -0.203 1.00 67.69 272 LEU A CA 1
ATOM 2138 C C . LEU A 1 272 ? -8.636 -7.696 1.114 1.00 67.69 272 LEU A C 1
ATOM 2140 O O . LEU A 1 272 ? -8.604 -7.118 2.199 1.00 67.69 272 LEU A O 1
ATOM 2144 N N . ARG A 1 273 ? -8.527 -9.029 1.042 1.00 70.62 273 ARG A N 1
ATOM 2145 C CA . ARG A 1 273 ? -8.350 -9.879 2.230 1.00 70.62 273 ARG A CA 1
ATOM 2146 C C . ARG A 1 273 ? -7.050 -9.569 2.980 1.00 70.62 273 ARG A C 1
ATOM 2148 O O . ARG A 1 273 ? -7.063 -9.566 4.206 1.00 70.62 273 ARG A O 1
ATOM 2155 N N . ALA A 1 274 ? -5.937 -9.349 2.282 1.00 70.44 274 ALA A N 1
ATOM 2156 C CA . ALA A 1 274 ? -4.636 -9.142 2.918 1.00 70.44 274 ALA A CA 1
ATOM 2157 C C . ALA A 1 274 ? -4.567 -7.832 3.724 1.00 70.44 274 ALA A C 1
ATOM 2159 O O . ALA A 1 274 ? -4.048 -7.839 4.837 1.00 70.44 274 ALA A O 1
ATOM 2160 N N . PHE A 1 275 ? -5.136 -6.743 3.199 1.00 72.38 275 PHE A N 1
ATOM 2161 C CA . PHE A 1 275 ? -5.095 -5.428 3.847 1.00 72.38 275 PHE A CA 1
ATOM 2162 C C . PHE A 1 275 ? -6.188 -5.231 4.902 1.00 72.38 275 PHE A C 1
ATOM 2164 O O . PHE A 1 275 ? -5.912 -4.720 5.983 1.00 72.38 275 PHE A O 1
ATOM 2171 N N . TYR A 1 276 ? -7.425 -5.657 4.631 1.00 79.00 276 TYR A N 1
ATOM 2172 C CA . TYR A 1 276 ? -8.561 -5.302 5.492 1.00 79.00 276 TYR A CA 1
ATOM 2173 C C . TYR A 1 276 ? -8.893 -6.345 6.563 1.00 79.00 276 TYR A C 1
ATOM 2175 O O . TYR A 1 276 ? -9.495 -5.995 7.573 1.00 79.00 276 TYR A O 1
ATOM 2183 N N . SER A 1 277 ? -8.481 -7.608 6.395 1.00 83.69 277 SER A N 1
ATOM 2184 C CA . SER A 1 277 ? -8.700 -8.660 7.402 1.00 83.69 277 SER A CA 1
ATOM 2185 C C . SER A 1 277 ? -8.028 -8.353 8.754 1.00 83.69 277 SER A C 1
ATOM 2187 O O . SER A 1 277 ? -8.711 -8.481 9.767 1.00 83.69 277 SER A O 1
ATOM 2189 N N . PRO A 1 278 ? -6.759 -7.885 8.822 1.00 84.44 278 PRO A N 1
ATOM 2190 C CA . PRO A 1 278 ? -6.147 -7.477 10.092 1.00 84.44 278 PRO A CA 1
ATOM 2191 C C . PRO A 1 278 ? -6.894 -6.331 10.778 1.00 84.44 278 PRO A C 1
ATOM 2193 O O . PRO A 1 278 ? -7.091 -6.370 11.987 1.00 84.44 278 PRO A O 1
ATOM 2196 N N . ILE A 1 279 ? -7.329 -5.332 10.000 1.00 82.62 279 ILE A N 1
ATOM 2197 C CA . ILE A 1 279 ? -8.050 -4.155 10.505 1.00 82.62 279 ILE A CA 1
ATOM 2198 C C . ILE A 1 279 ? -9.412 -4.573 11.073 1.00 82.62 279 ILE A C 1
ATOM 2200 O O . ILE A 1 279 ? -9.773 -4.169 12.172 1.00 82.62 279 ILE A O 1
ATOM 2204 N N . LEU A 1 280 ? -10.141 -5.426 10.346 1.00 87.31 280 LEU A N 1
ATOM 2205 C CA . LEU A 1 280 ? -11.421 -5.982 10.782 1.00 87.31 280 LEU A CA 1
ATOM 2206 C C . LEU A 1 280 ? -11.276 -6.812 12.062 1.00 87.31 280 LEU A C 1
ATOM 2208 O O . LEU A 1 280 ? -12.053 -6.633 12.989 1.00 87.31 280 LEU A O 1
ATOM 2212 N N . LEU A 1 281 ? -10.290 -7.708 12.126 1.00 88.56 281 LEU A N 1
ATOM 2213 C CA . LEU A 1 281 ? -10.068 -8.553 13.302 1.00 88.56 281 LEU A CA 1
ATOM 2214 C C . LEU A 1 281 ? -9.701 -7.717 14.533 1.00 88.56 281 LEU A C 1
ATOM 2216 O O . LEU A 1 281 ? -10.283 -7.926 15.588 1.00 88.56 281 LEU A O 1
ATOM 2220 N N . ARG A 1 282 ? -8.826 -6.714 14.394 1.00 86.88 282 ARG A N 1
ATOM 2221 C CA . ARG A 1 282 ? -8.515 -5.775 15.488 1.00 86.88 282 ARG A CA 1
ATOM 2222 C C . ARG A 1 282 ? -9.745 -5.002 15.955 1.00 86.88 282 ARG A C 1
ATOM 2224 O O . ARG A 1 282 ? -9.945 -4.857 17.151 1.00 86.88 282 ARG A O 1
ATOM 2231 N N . ALA A 1 283 ? -10.597 -4.569 15.028 1.00 84.56 283 ALA A N 1
ATOM 2232 C CA . ALA A 1 283 ? -11.855 -3.909 15.362 1.00 84.56 283 ALA A CA 1
ATOM 2233 C C . ALA A 1 283 ? -12.820 -4.840 16.128 1.00 84.56 283 ALA A C 1
ATOM 2235 O O . ALA A 1 283 ? -13.456 -4.406 17.081 1.00 84.56 283 ALA A O 1
ATOM 2236 N N . ILE A 1 284 ? -12.902 -6.124 15.759 1.00 87.88 284 ILE A N 1
ATOM 2237 C CA . ILE A 1 284 ? -13.717 -7.112 16.488 1.00 87.88 284 ILE A CA 1
ATOM 2238 C C . ILE A 1 284 ? -13.137 -7.378 17.885 1.00 87.88 284 ILE A C 1
ATOM 2240 O O . ILE A 1 284 ? -13.886 -7.392 18.853 1.00 87.88 284 ILE A O 1
ATOM 2244 N N . SER A 1 285 ? -11.819 -7.564 17.994 1.00 87.62 285 SER A N 1
ATOM 2245 C CA . SER A 1 285 ? -11.121 -7.733 19.278 1.00 87.62 285 SER A CA 1
ATOM 2246 C C . SER A 1 285 ? -11.373 -6.545 20.210 1.00 87.62 285 SER A C 1
ATOM 2248 O O . SER A 1 285 ? -11.780 -6.737 21.350 1.00 87.62 285 SER A O 1
ATOM 2250 N N . ARG A 1 286 ? -11.274 -5.322 19.677 1.00 82.25 286 ARG A N 1
ATOM 2251 C CA . ARG A 1 286 ? -11.600 -4.084 20.389 1.00 82.25 286 ARG A CA 1
ATOM 2252 C C . ARG A 1 286 ? -13.027 -4.087 20.936 1.00 82.25 286 ARG A C 1
ATOM 2254 O O . ARG A 1 286 ? -13.225 -3.817 22.110 1.00 82.25 286 ARG A O 1
ATOM 2261 N N . ALA A 1 287 ? -14.008 -4.418 20.097 1.00 83.75 287 ALA A N 1
ATOM 2262 C CA . ALA A 1 287 ? -15.405 -4.469 20.522 1.00 83.75 287 ALA A CA 1
ATOM 2263 C C . ALA A 1 287 ? -15.629 -5.486 21.658 1.00 83.75 287 ALA A C 1
ATOM 2265 O O . ALA A 1 287 ? -16.413 -5.221 22.563 1.00 83.75 287 ALA A O 1
ATOM 2266 N N . ILE A 1 288 ? -14.915 -6.618 21.633 1.00 84.56 288 ILE A N 1
ATOM 2267 C CA . ILE A 1 288 ? -14.958 -7.624 22.704 1.00 84.56 288 ILE A CA 1
ATOM 2268 C C . ILE A 1 288 ? -14.336 -7.075 23.997 1.00 84.56 288 ILE A C 1
ATOM 2270 O O . ILE A 1 288 ? -14.922 -7.249 25.061 1.00 84.56 288 ILE A O 1
ATOM 2274 N N . ASP A 1 289 ? -13.185 -6.401 23.916 1.00 83.38 289 ASP A N 1
ATOM 2275 C CA . ASP A 1 289 ? -12.515 -5.798 25.080 1.00 83.38 289 ASP A CA 1
ATOM 2276 C C . ASP A 1 289 ? -13.337 -4.678 25.727 1.00 83.38 289 ASP A C 1
ATOM 2278 O O . ASP A 1 289 ? -13.336 -4.527 26.949 1.00 83.38 289 ASP A O 1
ATOM 2282 N N . ASP A 1 290 ? -14.079 -3.927 24.914 1.00 80.19 290 ASP A N 1
ATOM 2283 C CA . ASP A 1 290 ? -14.968 -2.857 25.368 1.00 80.19 290 ASP A CA 1
ATOM 2284 C C . ASP A 1 290 ? -16.323 -3.410 25.885 1.00 80.19 290 ASP A C 1
ATOM 2286 O O . ASP A 1 290 ? -17.251 -2.647 26.146 1.00 80.19 290 ASP A O 1
ATOM 2290 N N . ASN A 1 291 ? -16.445 -4.737 26.059 1.00 80.81 291 ASN A N 1
ATOM 2291 C CA . ASN A 1 291 ? -17.653 -5.459 26.491 1.00 80.81 291 ASN A CA 1
ATOM 2292 C C . ASN A 1 291 ? -18.900 -5.177 25.633 1.00 80.81 291 ASN A C 1
ATOM 2294 O O . ASN A 1 291 ? -20.035 -5.335 26.090 1.00 80.81 291 ASN A O 1
ATOM 2298 N N . VAL A 1 292 ? -18.710 -4.784 24.373 1.00 84.44 292 VAL A N 1
ATOM 2299 C CA . VAL A 1 292 ? -19.811 -4.601 23.428 1.00 84.44 292 VAL A CA 1
ATOM 2300 C C . VAL A 1 292 ? -20.283 -5.983 22.966 1.00 84.44 292 VAL A C 1
ATOM 2302 O O . VAL A 1 292 ? -19.450 -6.816 22.587 1.00 84.44 292 VAL A O 1
ATOM 2305 N N . PRO A 1 293 ? -21.602 -6.259 22.943 1.00 85.75 293 PRO A N 1
ATOM 2306 C CA . PRO A 1 293 ? -22.120 -7.493 22.370 1.00 85.75 293 PRO A CA 1
ATOM 2307 C C . PRO A 1 293 ? -21.571 -7.701 20.957 1.00 85.75 293 PRO A C 1
ATOM 2309 O O . PRO A 1 293 ? -21.597 -6.800 20.120 1.00 85.75 293 PRO A O 1
ATOM 2312 N N . LEU A 1 294 ? -21.065 -8.902 20.667 1.00 85.56 294 LEU A N 1
ATOM 2313 C CA . LEU A 1 294 ? -20.359 -9.179 19.410 1.00 85.56 294 LEU A CA 1
ATOM 2314 C C . LEU A 1 294 ? -21.204 -8.862 18.163 1.00 85.56 294 LEU A C 1
ATOM 2316 O O . LEU A 1 294 ? -20.663 -8.457 17.134 1.00 85.56 294 LEU A O 1
ATOM 2320 N N . GLN A 1 295 ? -22.523 -9.038 18.263 1.00 87.25 295 GLN A N 1
ATOM 2321 C CA . GLN A 1 295 ? -23.484 -8.735 17.201 1.00 87.25 295 GLN A CA 1
ATOM 2322 C C . GLN A 1 295 ? -23.476 -7.232 16.883 1.00 87.25 295 GLN A C 1
ATOM 2324 O O . GLN A 1 295 ? -23.185 -6.837 15.750 1.00 87.25 295 GLN A O 1
ATOM 2329 N N . ASP A 1 296 ? -23.649 -6.400 17.913 1.00 85.94 296 ASP A N 1
ATOM 2330 C CA . ASP A 1 296 ? -23.601 -4.940 17.816 1.00 85.94 296 ASP A CA 1
ATOM 2331 C C . ASP A 1 296 ? -22.226 -4.449 17.363 1.00 85.94 296 ASP A C 1
ATOM 2333 O O . ASP A 1 296 ? -22.127 -3.573 16.503 1.00 85.94 296 ASP A O 1
ATOM 2337 N N . GLY A 1 297 ? -21.151 -5.066 17.862 1.00 86.19 297 GLY A N 1
ATOM 2338 C CA . GLY A 1 297 ? -19.784 -4.775 17.440 1.00 86.19 297 GLY A CA 1
ATOM 2339 C C . GLY A 1 297 ? -19.586 -4.993 15.937 1.00 86.19 297 GLY A C 1
ATOM 2340 O O . GLY A 1 297 ? -19.141 -4.092 15.226 1.00 86.19 297 GLY A O 1
ATOM 2341 N N . ILE A 1 298 ? -19.971 -6.161 15.411 1.00 88.75 298 ILE A N 1
ATOM 2342 C CA . ILE A 1 298 ? -19.850 -6.474 13.977 1.00 88.75 298 ILE A CA 1
ATOM 2343 C C . ILE A 1 298 ? -20.750 -5.560 13.132 1.00 88.75 298 ILE A C 1
ATOM 2345 O O . ILE A 1 298 ? -20.323 -5.096 12.067 1.00 88.75 298 ILE A O 1
ATOM 2349 N N . ARG A 1 299 ? -21.971 -5.261 13.592 1.00 89.31 299 ARG A N 1
ATOM 2350 C CA . ARG A 1 299 ? -22.892 -4.335 12.916 1.00 89.31 299 ARG A CA 1
ATOM 2351 C C . ARG A 1 299 ? -22.316 -2.921 12.854 1.00 89.31 299 ARG A C 1
ATOM 2353 O O . ARG A 1 299 ? -22.318 -2.313 11.781 1.00 89.31 299 ARG A O 1
ATOM 2360 N N . ASN A 1 300 ? -21.752 -2.434 13.956 1.00 86.06 300 ASN A N 1
ATOM 2361 C CA . ASN A 1 300 ? -21.108 -1.127 14.034 1.00 86.06 300 ASN A CA 1
ATOM 2362 C C . ASN A 1 300 ? -19.908 -1.038 13.077 1.00 86.06 300 ASN A C 1
ATOM 2364 O O . ASN A 1 300 ? -19.783 -0.077 12.311 1.00 86.06 300 ASN A O 1
ATOM 2368 N N . ILE A 1 301 ? -19.077 -2.087 13.024 1.00 86.75 301 ILE A N 1
ATOM 2369 C CA . ILE A 1 301 ? -17.966 -2.178 12.066 1.00 86.75 301 ILE A CA 1
ATOM 2370 C C . ILE A 1 301 ? -18.482 -2.120 10.625 1.00 86.75 301 ILE A C 1
ATOM 2372 O O . ILE A 1 301 ? -17.908 -1.412 9.799 1.00 86.75 301 ILE A O 1
ATOM 2376 N N . ALA A 1 302 ? -19.560 -2.841 10.309 1.00 87.00 302 ALA A N 1
ATOM 2377 C CA . ALA A 1 302 ? -20.116 -2.902 8.961 1.00 87.00 302 ALA A CA 1
ATOM 2378 C C . ALA A 1 302 ? -20.576 -1.532 8.439 1.00 87.00 302 ALA A C 1
ATOM 2380 O O . ALA A 1 302 ? -20.331 -1.211 7.276 1.00 87.00 302 ALA A O 1
ATOM 2381 N N . VAL A 1 303 ? -21.215 -0.726 9.294 1.00 84.38 303 VAL A N 1
ATOM 2382 C CA . VAL A 1 303 ? -21.696 0.624 8.952 1.00 84.38 303 VAL A CA 1
ATOM 2383 C C . VAL A 1 303 ? -20.532 1.604 8.805 1.00 84.38 303 VAL A C 1
ATOM 2385 O O . VAL A 1 303 ? -20.532 2.457 7.917 1.00 84.38 303 VAL A O 1
ATOM 2388 N N . ASN A 1 304 ? -19.515 1.470 9.656 1.00 79.25 304 ASN A N 1
ATOM 2389 C CA . ASN A 1 304 ? -18.436 2.444 9.751 1.00 79.25 304 ASN A CA 1
ATOM 2390 C C . ASN A 1 304 ? -17.207 2.135 8.888 1.00 79.25 304 ASN A C 1
ATOM 2392 O O . ASN A 1 304 ? -16.325 2.997 8.784 1.00 79.25 304 ASN A O 1
ATOM 2396 N N . PHE A 1 305 ? -17.151 0.969 8.237 1.00 79.31 305 PHE A N 1
ATOM 2397 C CA . PHE A 1 305 ? -15.999 0.560 7.438 1.00 79.31 305 PHE A CA 1
ATOM 2398 C C . PHE A 1 305 ? -15.756 1.510 6.243 1.00 79.31 305 PHE A C 1
ATOM 2400 O O . PHE A 1 305 ? -16.661 1.753 5.444 1.00 79.31 305 PHE A O 1
ATOM 2407 N N . PRO A 1 306 ? -14.532 2.042 6.064 1.00 70.81 306 PRO A N 1
ATOM 2408 C CA . PRO A 1 306 ? -14.236 3.056 5.041 1.00 70.81 306 PRO A CA 1
ATOM 2409 C C . PRO A 1 306 ? -14.251 2.524 3.596 1.00 70.81 306 PRO A C 1
ATOM 2411 O O . PRO A 1 306 ? -14.430 3.292 2.640 1.00 70.81 306 PRO A O 1
ATOM 2414 N N . ASP A 1 307 ? -14.052 1.216 3.416 1.00 74.94 307 ASP A N 1
ATOM 2415 C CA . ASP A 1 307 ? -14.162 0.540 2.122 1.00 74.94 307 ASP A CA 1
ATOM 2416 C C . ASP A 1 307 ? -15.560 -0.067 1.927 1.00 74.94 307 ASP A C 1
ATOM 2418 O O . ASP A 1 307 ? -15.987 -0.923 2.699 1.00 74.94 307 ASP A O 1
ATOM 2422 N N . GLN A 1 308 ? -16.262 0.336 0.862 1.00 76.44 308 GLN A N 1
ATOM 2423 C CA . GLN A 1 308 ? -17.634 -0.115 0.596 1.00 76.44 308 GLN A CA 1
ATOM 2424 C C . GLN A 1 308 ? -17.734 -1.608 0.252 1.00 76.44 308 GLN A C 1
ATOM 2426 O O . GLN A 1 308 ? -18.764 -2.225 0.521 1.00 76.44 308 GLN A O 1
ATOM 2431 N N . GLN A 1 309 ? -16.715 -2.210 -0.366 1.00 78.88 309 GLN A N 1
ATOM 2432 C CA . GLN A 1 309 ? -16.769 -3.631 -0.724 1.00 78.88 309 GLN A CA 1
ATOM 2433 C C . GLN A 1 309 ? -16.603 -4.503 0.512 1.00 78.88 309 GLN A C 1
ATOM 2435 O O . GLN A 1 309 ? -17.310 -5.501 0.662 1.00 78.88 309 GLN A O 1
ATOM 2440 N N . VAL A 1 310 ? -15.700 -4.112 1.411 1.00 81.94 310 VAL A N 1
ATOM 2441 C CA . VAL A 1 310 ? -15.567 -4.742 2.722 1.00 81.94 310 VAL A CA 1
ATOM 2442 C C . VAL A 1 310 ? -16.821 -4.479 3.555 1.00 81.94 310 VAL A C 1
ATOM 2444 O O . VAL A 1 310 ? -17.378 -5.438 4.074 1.00 81.94 310 VAL A O 1
ATOM 2447 N N . ALA A 1 311 ? -17.341 -3.247 3.602 1.00 84.94 311 ALA A N 1
ATOM 2448 C CA . ALA A 1 311 ? -18.569 -2.903 4.331 1.00 84.94 311 ALA A CA 1
ATOM 2449 C C . ALA A 1 311 ? -19.762 -3.783 3.924 1.00 84.94 311 ALA A C 1
ATOM 2451 O O . ALA A 1 311 ? -20.455 -4.327 4.782 1.00 84.94 311 ALA A O 1
ATOM 2452 N N . LYS A 1 312 ? -19.964 -4.009 2.615 1.00 86.75 312 LYS A N 1
ATOM 2453 C CA . LYS A 1 312 ? -20.998 -4.926 2.099 1.00 86.75 312 LYS A CA 1
ATOM 2454 C C . LYS A 1 312 ? -20.787 -6.362 2.580 1.00 86.75 312 LYS A C 1
ATOM 2456 O O . LYS A 1 312 ? -21.733 -7.010 3.012 1.00 86.75 312 LYS A O 1
ATOM 2461 N N . ARG A 1 313 ? -19.548 -6.864 2.544 1.00 88.69 313 ARG A N 1
ATOM 2462 C CA . ARG A 1 313 ? -19.221 -8.216 3.031 1.00 88.69 313 ARG A CA 1
ATOM 2463 C C . ARG A 1 313 ? -19.457 -8.350 4.531 1.00 88.69 313 ARG A C 1
ATOM 2465 O O . ARG A 1 313 ? -20.057 -9.330 4.948 1.00 88.69 313 ARG A O 1
ATOM 2472 N N . VAL A 1 314 ? -19.010 -7.377 5.324 1.00 89.94 314 VAL A N 1
ATOM 2473 C CA . VAL A 1 314 ? -19.202 -7.367 6.783 1.00 89.94 314 VAL A CA 1
ATOM 2474 C C . VAL A 1 314 ? -20.683 -7.192 7.130 1.00 89.94 314 VAL A C 1
ATOM 2476 O O . VAL A 1 314 ? -21.144 -7.804 8.082 1.00 89.94 314 VAL A O 1
ATOM 2479 N N . THR A 1 315 ? -21.460 -6.465 6.321 1.00 91.94 315 THR A N 1
ATOM 2480 C CA . THR A 1 315 ? -22.926 -6.385 6.461 1.00 91.94 315 THR A CA 1
ATOM 2481 C C . THR A 1 315 ? -23.571 -7.758 6.333 1.00 91.94 315 THR A C 1
ATOM 2483 O O . THR A 1 315 ? -24.292 -8.156 7.234 1.00 91.94 315 THR A O 1
ATOM 2486 N N . ILE A 1 316 ? -23.211 -8.540 5.310 1.00 91.75 316 ILE A N 1
ATOM 2487 C CA . ILE A 1 316 ? -23.722 -9.913 5.164 1.00 91.75 316 ILE A CA 1
ATOM 2488 C C . ILE A 1 316 ? -23.304 -10.799 6.352 1.00 91.75 316 ILE A C 1
ATOM 2490 O O . ILE A 1 316 ? -24.027 -11.721 6.725 1.00 91.75 316 ILE A O 1
ATOM 2494 N N . VAL A 1 317 ? -22.129 -10.548 6.944 1.00 92.38 317 VAL A N 1
ATOM 2495 C CA . VAL A 1 317 ? -21.709 -11.248 8.167 1.00 92.38 317 VAL A CA 1
ATOM 2496 C C . VAL A 1 317 ? -22.578 -10.848 9.354 1.00 92.38 317 VAL A C 1
ATOM 2498 O O . VAL A 1 317 ? -23.060 -11.746 10.034 1.00 92.38 317 VAL A O 1
ATOM 2501 N N . ALA A 1 318 ? -22.816 -9.551 9.567 1.00 92.06 318 ALA A N 1
ATOM 2502 C CA . ALA A 1 318 ? -23.702 -9.049 10.617 1.00 92.06 318 ALA A CA 1
ATOM 2503 C C . ALA A 1 318 ? -25.101 -9.672 10.497 1.00 92.06 318 ALA A C 1
ATOM 2505 O O . ALA A 1 318 ? -25.539 -10.348 11.418 1.00 92.06 318 ALA A O 1
ATOM 2506 N N . ASP A 1 319 ? -25.714 -9.608 9.311 1.00 92.44 319 ASP A N 1
ATOM 2507 C CA . ASP A 1 319 ? -27.052 -10.161 9.063 1.00 92.44 319 ASP A CA 1
ATOM 2508 C C . ASP A 1 319 ? -27.129 -11.678 9.321 1.00 92.44 319 ASP A C 1
ATOM 2510 O O . ASP A 1 319 ? -28.187 -12.216 9.643 1.00 92.44 319 ASP A O 1
ATOM 2514 N N . GLY A 1 320 ? -26.024 -12.404 9.120 1.00 90.81 320 GLY A N 1
ATOM 2515 C CA . GLY A 1 320 ? -25.936 -13.836 9.410 1.00 90.81 320 GLY A CA 1
ATOM 2516 C C . GLY A 1 320 ? -25.784 -14.137 10.902 1.00 90.81 320 GLY A C 1
ATOM 2517 O O . GLY A 1 320 ? -26.290 -15.154 11.373 1.00 90.81 320 GLY A O 1
ATOM 2518 N N . VAL A 1 321 ? -25.102 -13.258 11.633 1.00 92.19 321 VAL A N 1
ATOM 2519 C CA . VAL A 1 321 ? -24.923 -13.339 13.088 1.00 92.19 321 VAL A CA 1
ATOM 2520 C C . VAL A 1 321 ? -26.210 -12.956 13.820 1.00 92.19 321 VAL A C 1
ATOM 2522 O O . VAL A 1 321 ? -26.570 -13.630 14.783 1.00 92.19 321 VAL A O 1
ATOM 2525 N N . ASP A 1 322 ? -26.945 -11.965 13.315 1.00 89.31 322 ASP A N 1
ATOM 2526 C CA . ASP A 1 322 ? -28.248 -11.537 13.846 1.00 89.31 322 ASP A CA 1
ATOM 2527 C C . ASP A 1 322 ? -29.296 -12.660 13.752 1.00 89.31 322 ASP A C 1
ATOM 2529 O O . ASP A 1 322 ? -30.176 -12.789 14.597 1.00 89.31 322 ASP A O 1
ATOM 2533 N N . ARG A 1 323 ? -29.157 -13.548 12.759 1.00 91.06 323 ARG A N 1
ATOM 2534 C CA . ARG A 1 323 ? -29.977 -14.766 12.606 1.00 91.06 323 ARG A CA 1
ATOM 2535 C C . ARG A 1 323 ? -29.521 -15.936 13.491 1.00 91.06 323 ARG A C 1
ATOM 2537 O O . ARG A 1 323 ? -29.998 -17.052 13.303 1.00 91.06 323 ARG A O 1
ATOM 2544 N N . GLY A 1 324 ? -28.573 -15.721 14.403 1.00 87.69 324 GLY A N 1
ATOM 2545 C CA . GLY A 1 324 ? -28.024 -16.755 15.289 1.00 87.69 324 GLY A CA 1
ATOM 2546 C C . GLY A 1 324 ? -26.931 -17.629 14.662 1.00 87.69 324 GLY A C 1
ATOM 2547 O O . GLY A 1 324 ? -26.561 -18.659 15.223 1.00 87.69 324 GLY A O 1
ATOM 2548 N N . GLY A 1 325 ? -26.399 -17.254 13.496 1.00 89.56 325 GLY A N 1
ATOM 2549 C CA . GLY A 1 325 ? -25.310 -17.981 12.848 1.00 89.56 325 GLY A CA 1
ATOM 2550 C C . GLY A 1 325 ? -23.952 -17.788 13.537 1.00 89.56 325 GLY A C 1
ATOM 2551 O O . GLY A 1 325 ? -23.686 -16.780 14.191 1.00 89.56 325 GLY A O 1
ATOM 2552 N N . CYS A 1 326 ? -23.032 -18.736 13.332 1.00 91.06 326 CYS A N 1
ATOM 2553 C CA . CYS A 1 326 ? -21.653 -18.603 13.810 1.00 91.06 326 CYS A CA 1
ATOM 2554 C C . CYS A 1 326 ? -20.902 -17.492 13.046 1.00 91.06 326 CYS A C 1
ATOM 2556 O O . CYS A 1 326 ? -20.659 -17.595 11.838 1.00 91.06 326 CYS A O 1
ATOM 2558 N N . TRP A 1 327 ? -20.470 -16.450 13.763 1.00 91.06 327 TRP A N 1
ATOM 2559 C CA . TRP A 1 327 ? -19.749 -15.301 13.198 1.00 91.06 327 TRP A CA 1
ATOM 2560 C C . TRP A 1 327 ? -18.421 -15.688 12.523 1.00 91.06 327 TRP A C 1
ATOM 2562 O O . TRP A 1 327 ? -18.090 -15.158 11.460 1.00 91.06 327 TRP A O 1
ATOM 2572 N N . ILE A 1 328 ? -17.690 -16.665 13.076 1.00 93.00 328 ILE A N 1
ATOM 2573 C CA . ILE A 1 328 ? -16.415 -17.149 12.516 1.00 93.00 328 ILE A CA 1
ATOM 2574 C C . ILE A 1 328 ? -16.650 -17.774 11.133 1.00 93.00 328 ILE A C 1
ATOM 2576 O O . ILE A 1 328 ? -15.935 -17.493 10.167 1.00 93.00 328 ILE A O 1
ATOM 2580 N N . GLU A 1 329 ? -17.698 -18.587 11.000 1.00 92.38 329 GLU A N 1
ATOM 2581 C CA . GLU A 1 329 ? -18.056 -19.206 9.723 1.00 92.38 329 GLU A CA 1
ATOM 2582 C C . GLU A 1 329 ? -18.540 -18.181 8.701 1.00 92.38 329 GLU A C 1
ATOM 2584 O O . GLU A 1 329 ? -18.208 -18.282 7.515 1.00 92.38 329 GLU A O 1
ATOM 2589 N N . ALA A 1 330 ? -19.302 -17.181 9.149 1.00 92.44 330 ALA A N 1
ATOM 2590 C CA . ALA A 1 330 ? -19.773 -16.092 8.306 1.00 92.44 330 ALA A CA 1
ATOM 2591 C C . ALA A 1 330 ? -18.596 -15.278 7.733 1.00 92.44 330 ALA A C 1
ATOM 2593 O O . ALA A 1 330 ? -18.533 -15.061 6.517 1.00 92.44 330 ALA A O 1
ATOM 2594 N N . LEU A 1 331 ? -17.600 -14.931 8.562 1.00 91.69 331 LEU A N 1
ATOM 2595 C CA . LEU A 1 331 ? -16.361 -14.276 8.118 1.00 91.69 331 LEU A CA 1
ATOM 2596 C C . LEU A 1 331 ? -15.624 -15.101 7.054 1.00 91.69 331 LEU A C 1
ATOM 2598 O O . LEU A 1 331 ? -15.127 -14.560 6.058 1.00 91.69 331 LEU A O 1
ATOM 2602 N N . ARG A 1 332 ? -15.564 -16.425 7.231 1.00 91.38 332 ARG A N 1
ATOM 2603 C CA . ARG A 1 332 ? -14.933 -17.333 6.266 1.00 91.38 332 ARG A CA 1
ATOM 2604 C C . ARG A 1 332 ? -15.711 -17.398 4.954 1.00 91.38 332 ARG A C 1
ATOM 2606 O O . ARG A 1 332 ? -15.104 -17.273 3.888 1.00 91.38 332 ARG A O 1
ATOM 2613 N N . LYS A 1 333 ? -17.040 -17.557 5.010 1.00 90.69 333 LYS A N 1
ATOM 2614 C CA . LYS A 1 333 ? -17.927 -17.580 3.828 1.00 90.69 333 LYS A CA 1
ATOM 2615 C C . LYS A 1 333 ? -17.758 -16.309 2.993 1.00 90.69 333 LYS A C 1
ATOM 2617 O O . LYS A 1 333 ? -17.638 -16.388 1.773 1.00 90.69 333 LYS A O 1
ATOM 2622 N N . GLN A 1 334 ? -17.616 -15.155 3.650 1.00 89.25 334 GLN A N 1
ATOM 2623 C CA . GLN A 1 334 ? -17.364 -13.871 2.988 1.00 89.25 334 GLN A CA 1
ATOM 2624 C C . GLN A 1 334 ? -15.913 -13.632 2.565 1.00 89.25 334 GLN A C 1
ATOM 2626 O O . GLN A 1 334 ? -15.583 -12.555 2.057 1.00 89.25 334 GLN A O 1
ATOM 2631 N N . LYS A 1 335 ? -15.054 -14.652 2.687 1.00 87.44 335 LYS A N 1
ATOM 2632 C CA . LYS A 1 335 ? -13.646 -14.613 2.291 1.00 87.44 335 LYS A CA 1
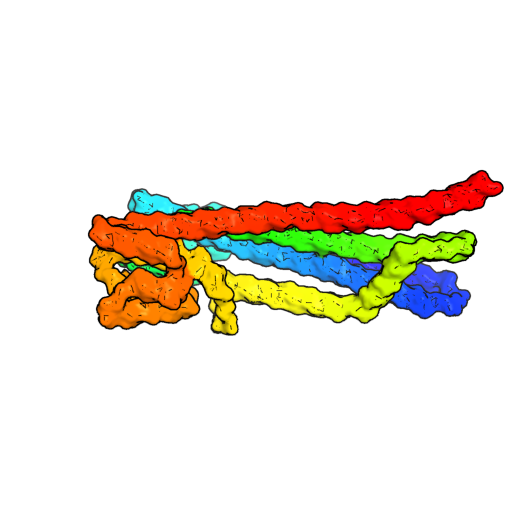ATOM 2633 C C . LYS A 1 335 ? -12.844 -13.559 3.074 1.00 87.44 335 LYS A C 1
ATOM 2635 O O . LYS A 1 335 ? -11.823 -13.110 2.560 1.00 87.44 335 LYS A O 1
ATOM 2640 N N . LEU A 1 336 ? -13.253 -13.203 4.293 1.00 86.94 336 LEU A N 1
ATOM 2641 C CA . LEU A 1 336 ? -12.553 -12.241 5.157 1.00 86.94 336 LEU A CA 1
ATOM 2642 C C . LEU A 1 336 ? -11.469 -12.912 6.012 1.00 86.94 336 LEU A C 1
ATOM 2644 O O . LEU A 1 336 ? -10.448 -12.291 6.295 1.00 86.94 336 LEU A O 1
ATOM 2648 N N . ILE A 1 337 ? -11.631 -14.195 6.342 1.00 89.69 337 ILE A N 1
ATOM 2649 C CA . ILE A 1 337 ? -10.617 -15.028 7.012 1.00 89.69 337 ILE A CA 1
ATOM 2650 C C . ILE A 1 337 ? -10.312 -16.293 6.194 1.00 89.69 337 ILE A C 1
ATOM 2652 O O . ILE A 1 337 ? -11.018 -16.610 5.231 1.00 89.69 337 ILE A O 1
ATOM 2656 N N . THR A 1 338 ? -9.221 -16.986 6.524 1.00 89.62 338 THR A N 1
ATOM 2657 C CA . THR A 1 338 ? -8.813 -18.251 5.888 1.00 89.62 338 THR A CA 1
ATOM 2658 C C . THR A 1 338 ? -9.197 -19.462 6.742 1.00 89.62 338 THR A C 1
ATOM 2660 O O . THR A 1 338 ? -9.557 -19.313 7.904 1.00 89.62 338 THR A O 1
ATOM 2663 N N . VAL A 1 339 ? -9.130 -20.671 6.173 1.00 91.00 339 VAL A N 1
ATOM 2664 C CA . VAL A 1 339 ? -9.470 -21.918 6.888 1.00 91.00 339 VAL A CA 1
ATOM 2665 C C . VAL A 1 339 ? -8.586 -22.153 8.128 1.00 91.00 339 VAL A C 1
ATOM 2667 O O . VAL A 1 339 ? -9.134 -22.520 9.164 1.00 91.00 339 VAL A O 1
ATOM 2670 N N . PRO A 1 340 ? -7.257 -21.916 8.094 1.00 90.75 340 PRO A N 1
ATOM 2671 C CA . PRO A 1 340 ? -6.439 -21.989 9.307 1.00 90.75 340 PRO A CA 1
ATOM 2672 C C . PRO A 1 340 ? -6.878 -20.996 10.391 1.00 90.75 340 PRO A C 1
ATOM 2674 O O . PRO A 1 340 ? -6.908 -21.357 11.564 1.00 90.75 340 PRO A O 1
ATOM 2677 N N . ASP A 1 341 ? -7.260 -19.776 9.993 1.00 92.75 341 ASP A N 1
ATOM 2678 C CA . ASP A 1 341 ? -7.735 -18.744 10.922 1.00 92.75 341 ASP A CA 1
ATOM 2679 C C . ASP A 1 341 ? -9.051 -19.176 11.592 1.00 92.75 341 ASP A C 1
ATOM 2681 O O . ASP A 1 341 ? -9.198 -19.053 12.801 1.00 92.75 341 ASP A O 1
ATOM 2685 N N . GLU A 1 342 ? -9.995 -19.727 10.818 1.00 94.00 342 GLU A N 1
ATOM 2686 C CA . GLU A 1 342 ? -11.269 -20.249 11.333 1.00 94.00 342 GLU A CA 1
ATOM 2687 C C . GLU A 1 342 ? -11.048 -21.342 12.384 1.00 94.00 342 GLU A C 1
ATOM 2689 O O . GLU A 1 342 ? -11.675 -21.306 13.440 1.00 94.00 342 GLU A O 1
ATOM 2694 N N . LYS A 1 343 ? -10.160 -22.307 12.102 1.00 92.94 343 LYS A N 1
ATOM 2695 C CA . LYS A 1 343 ? -9.868 -23.418 13.019 1.00 92.94 343 LYS A CA 1
ATOM 2696 C C . LYS A 1 343 ? -9.343 -22.911 14.358 1.00 92.94 343 LYS A C 1
ATOM 2698 O O . LYS A 1 343 ? -9.849 -23.337 15.390 1.00 92.94 343 LYS A O 1
ATOM 2703 N N . LEU A 1 344 ? -8.386 -21.981 14.323 1.00 92.69 344 LEU A N 1
ATOM 2704 C CA . LEU A 1 344 ? -7.812 -21.384 15.528 1.00 92.69 344 LEU A CA 1
ATOM 2705 C C . LEU A 1 344 ? -8.865 -20.600 16.322 1.00 92.69 344 LEU A C 1
ATOM 2707 O O . LEU A 1 344 ? -8.996 -20.792 17.527 1.00 92.69 344 LEU A O 1
ATOM 2711 N N . LEU A 1 345 ? -9.663 -19.765 15.649 1.00 93.88 345 LEU A N 1
ATOM 2712 C CA . LEU A 1 345 ? -10.716 -18.988 16.307 1.00 93.88 345 LEU A CA 1
ATOM 2713 C C . LEU A 1 345 ? -11.784 -19.892 16.940 1.00 93.88 345 LEU A C 1
ATOM 2715 O O . LEU A 1 345 ? -12.196 -19.639 18.069 1.00 93.88 345 LEU A O 1
ATOM 2719 N N . LYS A 1 346 ? -12.199 -20.968 16.257 1.00 93.69 346 LYS A N 1
ATOM 2720 C CA . LYS A 1 346 ? -13.168 -21.939 16.791 1.00 93.69 346 LYS A CA 1
ATOM 2721 C C . LYS A 1 346 ? -12.625 -22.679 18.011 1.00 93.69 346 LYS A C 1
ATOM 2723 O O . LYS A 1 346 ? -13.333 -22.774 19.010 1.00 93.69 346 LYS A O 1
ATOM 2728 N N . SER A 1 347 ? -11.380 -23.164 17.961 1.00 93.62 347 SER A N 1
ATOM 2729 C CA . SER A 1 347 ? -10.764 -23.828 19.118 1.00 93.62 347 SER A CA 1
ATOM 2730 C C . SER A 1 347 ? -10.627 -22.878 20.306 1.00 93.62 347 SER A C 1
ATOM 2732 O O . SER A 1 347 ? -10.932 -23.245 21.434 1.00 93.62 347 SER A O 1
ATOM 2734 N N . SER A 1 348 ? -10.242 -21.625 20.063 1.00 93.00 348 SER A N 1
ATOM 2735 C CA . SER A 1 348 ? -10.098 -20.630 21.126 1.00 93.00 348 SER A CA 1
ATOM 2736 C C . SER A 1 348 ? -11.438 -20.154 21.687 1.00 93.00 348 SER A C 1
ATOM 2738 O O . SER A 1 348 ? -11.499 -19.791 22.858 1.00 93.00 348 SER A O 1
ATOM 2740 N N . GLN A 1 349 ? -12.518 -20.208 20.900 1.00 91.38 349 GLN A N 1
ATOM 2741 C CA . GLN A 1 349 ? -13.875 -19.953 21.385 1.00 91.38 349 GLN A CA 1
ATOM 2742 C C . GLN A 1 349 ? -14.349 -21.000 22.383 1.00 91.38 349 GLN A C 1
ATOM 2744 O O . GLN A 1 349 ? -14.932 -20.637 23.399 1.00 91.38 349 GLN A O 1
ATOM 2749 N N . GLN A 1 350 ? -14.049 -22.275 22.142 1.00 90.19 350 GLN A N 1
ATOM 2750 C CA . GLN A 1 350 ? -14.367 -23.349 23.088 1.00 90.19 350 GLN A CA 1
ATOM 2751 C C . GLN A 1 350 ? -13.586 -23.212 24.401 1.00 90.19 350 GLN A C 1
ATOM 2753 O O . GLN A 1 350 ? -14.093 -23.563 25.459 1.00 90.19 350 GLN A O 1
ATOM 2758 N N . LEU A 1 351 ? -12.372 -22.659 24.331 1.00 90.69 351 LEU A N 1
ATOM 2759 C CA . LEU A 1 351 ? -11.503 -22.408 25.483 1.00 90.69 351 LEU A CA 1
ATOM 2760 C C . LEU A 1 351 ? -11.787 -21.070 26.191 1.00 90.69 351 LEU A C 1
ATOM 2762 O O . LEU A 1 351 ? -11.090 -20.729 27.141 1.00 90.69 351 LEU A O 1
ATOM 2766 N N . GLY A 1 352 ? -12.757 -20.280 25.715 1.00 87.88 352 GLY A N 1
ATOM 2767 C CA . GLY A 1 352 ? -13.089 -18.972 26.289 1.00 87.88 352 GLY A CA 1
ATOM 2768 C C . GLY A 1 352 ? -12.045 -17.871 26.052 1.00 87.88 352 GLY A C 1
ATOM 2769 O O . GLY A 1 352 ? -12.167 -16.793 26.621 1.00 87.88 352 GLY A O 1
ATOM 2770 N N . ASN A 1 353 ? -11.041 -18.094 25.194 1.00 88.75 353 ASN A N 1
ATOM 2771 C CA . ASN A 1 353 ? -9.956 -17.141 24.928 1.00 88.75 353 ASN A CA 1
ATOM 2772 C C . ASN A 1 353 ? -9.943 -16.656 23.467 1.00 88.75 353 ASN A C 1
ATOM 2774 O O . ASN A 1 353 ? -8.933 -16.707 22.759 1.00 88.75 353 ASN A O 1
ATOM 2778 N N . VAL A 1 354 ? -11.106 -16.210 22.986 1.00 89.62 354 VAL A N 1
ATOM 2779 C CA . VAL A 1 354 ? -11.287 -15.724 21.607 1.00 89.62 354 VAL A CA 1
ATOM 2780 C C . VAL A 1 354 ? -10.463 -14.472 21.338 1.00 89.62 354 VAL A C 1
ATOM 2782 O O . VAL A 1 354 ? -9.903 -14.342 20.251 1.00 89.62 354 VAL A O 1
ATOM 2785 N N . ASN A 1 355 ? -10.377 -13.556 22.308 1.00 90.00 355 ASN A N 1
ATOM 2786 C CA . ASN A 1 355 ? -9.753 -12.257 22.078 1.00 90.00 355 ASN A CA 1
ATOM 2787 C C . ASN A 1 355 ? -8.256 -12.389 21.748 1.00 90.00 355 ASN A C 1
ATOM 2789 O O . ASN A 1 355 ? -7.788 -11.848 20.744 1.00 90.00 355 ASN A O 1
ATOM 2793 N N . TRP A 1 356 ? -7.530 -13.220 22.505 1.00 91.06 356 TRP A N 1
ATOM 2794 C CA . TRP A 1 356 ? -6.140 -13.567 22.196 1.00 91.06 356 TRP A CA 1
ATOM 2795 C C . TRP A 1 356 ? -5.992 -14.127 20.774 1.00 91.06 356 TRP A C 1
ATOM 2797 O O . TRP A 1 356 ? -5.111 -13.702 20.026 1.00 91.06 356 TRP A O 1
ATOM 2807 N N . ALA A 1 357 ? -6.882 -15.038 20.369 1.00 92.88 357 ALA A N 1
ATOM 2808 C CA . ALA A 1 357 ? -6.805 -15.681 19.061 1.00 92.88 357 ALA A CA 1
ATOM 2809 C C . ALA A 1 357 ? -7.061 -14.701 17.911 1.00 92.88 357 ALA A C 1
ATOM 2811 O O . ALA A 1 357 ? -6.390 -14.770 16.881 1.00 92.88 357 ALA A O 1
ATOM 2812 N N . ILE A 1 358 ? -7.994 -13.760 18.078 1.00 92.00 358 ILE A N 1
ATOM 2813 C CA . ILE A 1 358 ? -8.240 -12.696 17.099 1.00 92.00 358 ILE A CA 1
ATOM 2814 C C . ILE A 1 358 ? -6.990 -11.824 16.935 1.00 92.00 358 ILE A C 1
ATOM 2816 O O . ILE A 1 358 ? -6.567 -11.576 15.800 1.00 92.00 358 ILE A O 1
ATOM 2820 N N . CYS A 1 359 ? -6.378 -11.406 18.046 1.00 89.81 359 CYS A N 1
ATOM 2821 C CA . CYS A 1 359 ? -5.141 -10.626 18.051 1.00 89.81 359 CYS A CA 1
ATOM 2822 C C . CYS A 1 359 ? -3.988 -11.365 17.362 1.00 89.81 359 CYS A C 1
ATOM 2824 O O . CYS A 1 359 ? -3.319 -10.794 16.497 1.00 89.81 359 CYS A O 1
ATOM 2826 N N . GLU A 1 360 ? -3.794 -12.647 17.674 1.00 91.25 360 GLU A N 1
ATOM 2827 C CA . GLU A 1 360 ? -2.751 -13.481 17.072 1.00 91.25 360 GLU A CA 1
ATOM 2828 C C . GLU A 1 360 ? -2.959 -13.646 15.558 1.00 91.25 360 GLU A C 1
ATOM 2830 O O . GLU A 1 360 ? -2.030 -13.469 14.765 1.00 91.25 360 GLU A O 1
ATOM 2835 N N . VAL A 1 361 ? -4.195 -13.898 15.112 1.00 92.62 361 VAL A N 1
ATOM 2836 C CA . VAL A 1 361 ? -4.519 -13.976 13.678 1.00 92.62 361 VAL A CA 1
ATOM 2837 C C . VAL A 1 361 ? -4.281 -12.628 12.987 1.00 92.62 361 VAL A C 1
ATOM 2839 O O . VAL A 1 361 ? -3.736 -12.590 11.877 1.00 92.62 361 VAL A O 1
ATOM 2842 N N . ALA A 1 362 ? -4.661 -11.512 13.615 1.00 89.50 362 ALA A N 1
ATOM 2843 C CA . ALA A 1 362 ? -4.440 -10.178 13.064 1.00 89.50 362 ALA A CA 1
ATOM 2844 C C . ALA A 1 362 ? -2.943 -9.846 12.939 1.00 89.50 362 ALA A C 1
ATOM 2846 O O . ALA A 1 362 ? -2.516 -9.322 11.903 1.00 89.50 362 ALA A O 1
ATOM 2847 N N . ASN A 1 363 ? -2.138 -10.191 13.947 1.00 89.62 363 ASN A N 1
ATOM 2848 C CA . ASN A 1 363 ? -0.689 -9.990 13.943 1.00 89.62 363 ASN A CA 1
ATOM 2849 C C . ASN A 1 363 ? -0.013 -10.843 12.869 1.00 89.62 363 ASN A C 1
ATOM 2851 O O . ASN A 1 363 ? 0.654 -10.285 11.998 1.00 89.62 363 ASN A O 1
ATOM 2855 N N . ARG A 1 364 ? -0.308 -12.148 12.808 1.00 90.25 364 ARG A N 1
ATOM 2856 C CA . ARG A 1 364 ? 0.212 -13.045 11.760 1.00 90.25 364 ARG A CA 1
ATOM 2857 C C . ARG A 1 364 ? -0.125 -12.571 10.351 1.00 90.25 364 ARG A C 1
ATOM 2859 O O . ARG A 1 364 ? 0.692 -12.682 9.438 1.00 90.25 364 ARG A O 1
ATOM 2866 N N . LYS A 1 365 ? -1.337 -12.054 10.122 1.00 89.00 365 LYS A N 1
ATOM 2867 C CA . LYS A 1 365 ? -1.709 -11.495 8.811 1.00 89.00 365 LYS A CA 1
ATOM 2868 C C . LYS A 1 365 ? -0.946 -10.212 8.497 1.00 89.00 365 LYS A C 1
ATOM 2870 O O . LYS A 1 365 ? -0.540 -10.039 7.350 1.00 89.00 365 LYS A O 1
ATOM 2875 N N . THR A 1 366 ? -0.750 -9.350 9.492 1.00 86.12 366 THR A N 1
ATOM 2876 C CA . THR A 1 366 ? 0.037 -8.117 9.355 1.00 86.12 366 THR A CA 1
ATOM 2877 C C . THR A 1 366 ? 1.491 -8.446 9.013 1.00 86.12 366 THR A C 1
ATOM 2879 O O . THR A 1 366 ? 2.017 -7.902 8.051 1.00 86.12 366 THR A O 1
ATOM 2882 N N . GLU A 1 367 ? 2.102 -9.408 9.704 1.00 88.06 367 GLU A N 1
ATOM 2883 C CA . GLU A 1 367 ? 3.472 -9.876 9.444 1.00 88.06 367 GLU A CA 1
ATOM 2884 C C . GLU A 1 367 ? 3.626 -10.537 8.073 1.00 88.06 367 GLU A C 1
ATOM 2886 O O . GLU A 1 367 ? 4.574 -10.271 7.340 1.00 88.06 367 GLU A O 1
ATOM 2891 N N . ARG A 1 368 ? 2.664 -11.369 7.661 1.00 86.31 368 ARG A N 1
ATOM 2892 C CA . ARG A 1 368 ? 2.670 -11.944 6.307 1.00 86.31 368 ARG A CA 1
ATOM 2893 C C . ARG A 1 368 ? 2.564 -10.869 5.232 1.00 86.31 368 ARG A C 1
ATOM 2895 O O . ARG A 1 368 ? 3.128 -11.037 4.153 1.00 86.31 368 ARG A O 1
ATOM 2902 N N . LEU A 1 369 ? 1.810 -9.801 5.490 1.00 83.12 369 LEU A N 1
ATOM 2903 C CA . LEU A 1 369 ? 1.687 -8.676 4.571 1.00 83.12 369 LEU A CA 1
ATOM 2904 C C . LEU A 1 369 ? 2.998 -7.888 4.491 1.00 83.12 369 LEU A C 1
ATOM 2906 O O . LEU A 1 369 ? 3.478 -7.661 3.384 1.00 83.12 369 LEU A O 1
ATOM 2910 N N . THR A 1 370 ? 3.602 -7.531 5.628 1.00 81.06 370 THR A N 1
ATOM 2911 C CA . THR A 1 370 ? 4.888 -6.814 5.651 1.00 81.06 370 THR A CA 1
ATOM 2912 C C . THR A 1 370 ? 6.006 -7.643 5.028 1.00 81.06 370 THR A C 1
ATOM 2914 O O . THR A 1 370 ? 6.776 -7.120 4.232 1.00 81.06 370 THR A O 1
ATOM 2917 N N . HIS A 1 371 ? 6.060 -8.950 5.289 1.00 85.94 371 HIS A N 1
ATOM 2918 C CA . HIS A 1 371 ? 7.042 -9.839 4.668 1.00 85.94 371 HIS A CA 1
ATOM 2919 C C . HIS A 1 371 ? 6.877 -9.914 3.143 1.00 85.94 371 HIS A C 1
ATOM 2921 O O . HIS A 1 371 ? 7.854 -9.801 2.410 1.00 85.94 371 HIS A O 1
ATOM 2927 N N . LYS A 1 372 ? 5.641 -10.026 2.635 1.00 79.69 372 LYS A N 1
ATOM 2928 C CA . LYS A 1 372 ? 5.383 -9.989 1.185 1.00 79.69 372 LYS A CA 1
ATOM 2929 C C . LYS A 1 372 ? 5.787 -8.660 0.555 1.00 79.69 372 LYS A C 1
ATOM 2931 O O . LYS A 1 372 ? 6.345 -8.668 -0.536 1.00 79.69 372 LYS A O 1
ATOM 2936 N N . LEU A 1 373 ? 5.499 -7.540 1.220 1.00 77.38 373 LEU A N 1
ATOM 2937 C CA . LEU A 1 373 ? 5.922 -6.221 0.750 1.00 77.38 373 LEU A CA 1
ATOM 2938 C C . LEU A 1 373 ? 7.449 -6.127 0.702 1.00 77.38 373 LEU A C 1
ATOM 2940 O O . LEU A 1 373 ? 7.978 -5.694 -0.316 1.00 77.38 373 LEU A O 1
ATOM 2944 N N . ASN A 1 374 ? 8.152 -6.611 1.728 1.00 82.31 374 ASN A N 1
ATOM 2945 C CA . ASN A 1 374 ? 9.615 -6.672 1.741 1.00 82.31 374 ASN A CA 1
ATOM 2946 C C . ASN A 1 374 ? 10.172 -7.506 0.581 1.00 82.31 374 ASN A C 1
ATOM 2948 O O . ASN A 1 374 ? 10.999 -7.004 -0.173 1.00 82.31 374 ASN A O 1
ATOM 2952 N N . LEU A 1 375 ? 9.653 -8.718 0.359 1.00 83.19 375 LEU A N 1
ATOM 2953 C CA . LEU A 1 375 ? 10.075 -9.561 -0.765 1.00 83.19 375 LEU A CA 1
ATOM 2954 C C . LEU A 1 375 ? 9.846 -8.879 -2.118 1.00 83.19 375 LEU A C 1
ATOM 2956 O O . LEU A 1 375 ? 10.729 -8.879 -2.968 1.00 83.19 375 LEU A O 1
ATOM 2960 N N . LEU A 1 376 ? 8.684 -8.253 -2.326 1.00 76.31 376 LEU A N 1
ATOM 2961 C CA . LEU A 1 376 ? 8.421 -7.486 -3.549 1.00 76.31 376 LEU A CA 1
ATOM 2962 C C . LEU A 1 376 ? 9.412 -6.323 -3.708 1.00 76.31 376 LEU A C 1
ATOM 2964 O O . LEU A 1 376 ? 9.889 -6.056 -4.806 1.00 76.31 376 LEU A O 1
ATOM 2968 N N . THR A 1 377 ? 9.747 -5.659 -2.606 1.00 75.56 377 THR A N 1
ATOM 2969 C CA . THR A 1 377 ? 10.687 -4.533 -2.553 1.00 75.56 377 THR A CA 1
ATOM 2970 C C . THR A 1 377 ? 12.127 -4.980 -2.839 1.00 75.56 377 THR A C 1
ATOM 2972 O O . THR A 1 377 ? 12.900 -4.240 -3.446 1.00 75.56 377 THR A O 1
ATOM 2975 N N . GLU A 1 378 ? 12.509 -6.190 -2.441 1.00 83.88 378 GLU A N 1
ATOM 2976 C CA . GLU A 1 378 ? 13.799 -6.805 -2.773 1.00 83.88 378 GLU A CA 1
ATOM 2977 C C . GLU A 1 378 ? 13.855 -7.258 -4.234 1.00 83.88 378 GLU A C 1
ATOM 2979 O O . GLU A 1 378 ? 14.824 -6.949 -4.924 1.00 83.88 378 GLU A O 1
ATOM 2984 N N . LEU A 1 379 ? 12.795 -7.895 -4.740 1.00 78.62 379 LEU A N 1
ATOM 2985 C CA . LEU A 1 379 ? 12.711 -8.383 -6.122 1.00 78.62 379 LEU A CA 1
ATOM 2986 C C . LEU A 1 379 ? 12.695 -7.267 -7.171 1.00 78.62 379 LEU A C 1
ATOM 2988 O O . LEU A 1 379 ? 13.136 -7.483 -8.295 1.00 78.62 379 LEU A O 1
ATOM 2992 N N . VAL A 1 380 ? 12.209 -6.075 -6.822 1.00 72.69 380 VAL A N 1
ATOM 2993 C CA . VAL A 1 380 ? 12.221 -4.905 -7.713 1.00 72.69 380 VAL A CA 1
ATOM 2994 C C . VAL A 1 380 ? 13.636 -4.348 -7.919 1.00 72.69 380 VAL A C 1
ATOM 2996 O O . VAL A 1 380 ? 13.940 -3.827 -8.989 1.00 72.69 380 VAL A O 1
ATOM 2999 N N . SER A 1 381 ? 14.517 -4.479 -6.924 1.00 73.00 381 SER A N 1
ATOM 3000 C CA . SER A 1 381 ? 15.870 -3.908 -6.948 1.00 73.00 381 SER A CA 1
ATOM 3001 C C . SER A 1 381 ? 16.800 -4.452 -8.053 1.00 73.00 381 SER A C 1
ATOM 3003 O O . SER A 1 381 ? 17.506 -3.643 -8.652 1.00 73.00 381 SER A O 1
ATOM 3005 N N . PRO A 1 382 ? 16.866 -5.767 -8.350 1.00 81.56 382 PRO A N 1
ATOM 3006 C CA . PRO A 1 382 ? 17.787 -6.300 -9.360 1.00 81.56 382 PRO A CA 1
ATOM 3007 C C . PRO A 1 382 ? 17.324 -6.097 -10.809 1.00 81.56 382 PRO A C 1
ATOM 3009 O O . PRO A 1 382 ? 18.149 -6.172 -11.718 1.00 81.56 382 PRO A O 1
ATOM 3012 N N . ILE A 1 383 ? 16.033 -5.834 -11.040 1.00 77.81 383 ILE A N 1
ATOM 3013 C CA . ILE A 1 383 ? 15.453 -5.679 -12.384 1.00 77.81 383 ILE A CA 1
ATOM 3014 C C . ILE A 1 383 ? 16.209 -4.637 -13.228 1.00 77.81 383 ILE A C 1
ATOM 3016 O O . ILE A 1 383 ? 16.661 -4.996 -14.317 1.00 77.81 383 ILE A O 1
ATOM 3020 N N . PRO A 1 384 ? 16.406 -3.380 -12.772 1.00 69.88 384 PRO A N 1
ATOM 3021 C CA . PRO A 1 384 ? 17.105 -2.381 -13.575 1.00 69.88 384 PRO A CA 1
ATOM 3022 C C . PRO A 1 384 ? 18.572 -2.750 -13.814 1.00 69.88 384 PRO A C 1
ATOM 3024 O O . PRO A 1 384 ? 19.072 -2.516 -14.907 1.00 69.88 384 PRO A O 1
ATOM 3027 N N . THR A 1 385 ? 19.258 -3.369 -12.849 1.00 78.25 385 THR A N 1
ATOM 3028 C CA . THR A 1 385 ? 20.668 -3.769 -12.994 1.00 78.25 385 THR A CA 1
ATOM 3029 C C . THR A 1 385 ? 20.854 -4.813 -14.092 1.00 78.25 385 THR A C 1
ATOM 3031 O O . THR A 1 385 ? 21.717 -4.655 -14.953 1.00 78.25 385 THR A O 1
ATOM 3034 N N . ILE A 1 386 ? 20.015 -5.855 -14.101 1.00 83.56 386 ILE A N 1
ATOM 3035 C CA . ILE A 1 386 ? 20.039 -6.889 -15.147 1.00 83.56 386 ILE A CA 1
ATOM 3036 C C . ILE A 1 386 ? 19.720 -6.259 -16.501 1.00 83.56 386 ILE A C 1
ATOM 3038 O O . ILE A 1 386 ? 20.389 -6.527 -17.499 1.00 83.56 386 ILE A O 1
ATOM 3042 N N . LEU A 1 387 ? 18.721 -5.379 -16.529 1.00 74.06 387 LEU A N 1
ATOM 3043 C CA . LEU A 1 387 ? 18.292 -4.749 -17.763 1.00 74.06 387 LEU A CA 1
ATOM 3044 C C . LEU A 1 387 ? 19.312 -3.746 -18.309 1.00 74.06 387 LEU A C 1
ATOM 3046 O O . LEU A 1 387 ? 19.363 -3.574 -19.515 1.00 74.06 387 LEU A O 1
ATOM 3050 N N . ILE A 1 388 ? 20.140 -3.117 -17.471 1.00 74.38 388 ILE A N 1
ATOM 3051 C CA . ILE A 1 388 ? 21.274 -2.287 -17.906 1.00 74.38 388 ILE A CA 1
ATOM 3052 C C . ILE A 1 388 ? 22.402 -3.161 -18.472 1.00 74.38 388 ILE A C 1
ATOM 3054 O O . ILE A 1 388 ? 23.010 -2.807 -19.481 1.00 74.38 388 ILE A O 1
ATOM 3058 N N . ALA A 1 389 ? 22.685 -4.302 -17.840 1.00 80.88 389 ALA A N 1
ATOM 3059 C CA . ALA A 1 389 ? 23.792 -5.168 -18.235 1.00 80.88 389 ALA A CA 1
ATOM 3060 C C . ALA A 1 389 ? 23.609 -5.762 -19.643 1.00 80.88 389 ALA A C 1
ATOM 3062 O O . ALA A 1 389 ? 24.579 -5.852 -20.395 1.00 80.88 389 ALA A O 1
ATOM 3063 N N . ILE A 1 390 ? 22.376 -6.126 -20.021 1.00 83.50 390 ILE A N 1
ATOM 3064 C CA . ILE A 1 390 ? 22.093 -6.784 -21.307 1.00 83.50 390 ILE A CA 1
ATOM 3065 C C . ILE A 1 390 ? 22.420 -5.877 -22.513 1.00 83.50 390 ILE A C 1
ATOM 3067 O O . ILE A 1 390 ? 23.228 -6.297 -23.340 1.00 83.50 390 ILE A O 1
ATOM 3071 N N . PRO A 1 391 ? 21.880 -4.645 -22.645 1.00 71.56 391 PRO A N 1
ATOM 3072 C CA . PRO A 1 391 ? 22.189 -3.765 -23.766 1.00 71.56 391 PRO A CA 1
ATOM 3073 C C . PRO A 1 391 ? 23.656 -3.362 -23.800 1.00 71.56 391 PRO A C 1
ATOM 3075 O O . PRO A 1 391 ? 24.228 -3.314 -24.879 1.00 71.56 391 PRO A O 1
ATOM 3078 N N . ILE A 1 392 ? 24.282 -3.095 -22.648 1.00 80.44 392 ILE A N 1
ATOM 3079 C CA . ILE A 1 392 ? 25.703 -2.724 -22.602 1.00 80.44 392 ILE A CA 1
ATOM 3080 C C . ILE A 1 392 ? 26.571 -3.877 -23.112 1.00 80.44 392 ILE A C 1
ATOM 3082 O O . ILE A 1 392 ? 27.442 -3.657 -23.952 1.00 80.44 392 ILE A O 1
ATOM 3086 N N . GLY A 1 393 ? 26.310 -5.105 -22.655 1.00 81.50 393 GLY A N 1
ATOM 3087 C CA . GLY A 1 393 ? 27.008 -6.294 -23.142 1.00 81.50 393 GLY A CA 1
ATOM 3088 C C . GLY A 1 393 ? 26.762 -6.533 -24.631 1.00 81.50 393 GLY A C 1
ATOM 3089 O O . GLY A 1 393 ? 27.706 -6.750 -25.388 1.00 81.50 393 GLY A O 1
ATOM 3090 N N . PHE A 1 394 ? 25.507 -6.414 -25.067 1.00 78.38 394 PHE A N 1
ATOM 3091 C CA . PHE A 1 394 ? 25.131 -6.541 -26.471 1.00 78.38 394 PHE A CA 1
ATOM 3092 C C . PHE A 1 394 ? 25.845 -5.508 -27.352 1.00 78.38 394 PHE A C 1
ATOM 3094 O O . PHE A 1 394 ? 26.422 -5.881 -28.368 1.00 78.38 394 PHE A O 1
ATOM 3101 N N . PHE A 1 395 ? 25.883 -4.235 -26.944 1.00 72.38 395 PHE A N 1
ATOM 3102 C CA . PHE A 1 395 ? 26.616 -3.188 -27.657 1.00 72.38 395 PHE A CA 1
ATOM 3103 C C . PHE A 1 395 ? 28.118 -3.450 -27.683 1.00 72.38 395 PHE A C 1
ATOM 3105 O O . PHE A 1 395 ? 28.732 -3.300 -28.733 1.00 72.38 395 PHE A O 1
ATOM 3112 N N . GLY A 1 396 ? 28.714 -3.874 -26.566 1.00 77.44 396 GLY A N 1
ATOM 3113 C CA . GLY A 1 396 ? 30.135 -4.218 -26.523 1.00 77.44 396 GLY A CA 1
ATOM 3114 C C . GLY A 1 396 ? 30.496 -5.282 -27.562 1.00 77.44 396 GLY A C 1
ATOM 3115 O O . GLY A 1 396 ? 31.425 -5.094 -28.345 1.00 77.44 396 GLY A O 1
ATOM 3116 N N . VAL A 1 397 ? 29.709 -6.358 -27.635 1.00 77.94 397 VAL A N 1
ATOM 3117 C CA . VAL A 1 397 ? 29.912 -7.436 -28.616 1.00 77.94 397 VAL A CA 1
ATOM 3118 C C . VAL A 1 397 ? 29.630 -6.958 -30.043 1.00 77.94 397 VAL A C 1
ATOM 3120 O O . VAL A 1 397 ? 30.445 -7.191 -30.935 1.00 77.94 397 VAL A O 1
ATOM 3123 N N . ALA A 1 398 ? 28.521 -6.246 -30.262 1.00 71.19 398 ALA A N 1
ATOM 3124 C CA . ALA A 1 398 ? 28.124 -5.742 -31.576 1.00 71.19 398 ALA A CA 1
ATOM 3125 C C . ALA A 1 398 ? 29.131 -4.742 -32.168 1.00 71.19 398 ALA A C 1
ATOM 3127 O O . ALA A 1 398 ? 29.230 -4.639 -33.385 1.00 71.19 398 ALA A O 1
ATOM 3128 N N . MET A 1 399 ? 29.884 -4.023 -31.331 1.00 72.69 399 MET A N 1
ATOM 3129 C CA . MET A 1 399 ? 30.919 -3.080 -31.768 1.00 72.69 399 MET A CA 1
ATOM 3130 C C . MET A 1 399 ? 32.302 -3.735 -31.902 1.00 72.69 399 MET A C 1
ATOM 3132 O O . MET A 1 399 ? 33.084 -3.328 -32.758 1.00 72.69 399 MET A O 1
ATOM 3136 N N . MET A 1 400 ? 32.623 -4.754 -31.093 1.00 76.50 400 MET A N 1
ATOM 3137 C CA . MET A 1 400 ? 33.912 -5.456 -31.185 1.00 76.50 400 MET A CA 1
ATOM 3138 C C . MET A 1 400 ? 33.979 -6.449 -32.350 1.00 76.50 400 MET A C 1
ATOM 3140 O O . MET A 1 400 ? 35.024 -6.541 -32.995 1.00 76.50 400 MET A O 1
ATOM 3144 N N . LEU A 1 401 ? 32.890 -7.172 -32.644 1.00 74.81 401 LEU A N 1
ATOM 3145 C CA . LEU A 1 401 ? 32.860 -8.150 -33.741 1.00 74.81 401 LEU A CA 1
ATOM 3146 C C . LEU A 1 401 ? 33.274 -7.535 -35.091 1.00 74.81 401 LEU A C 1
ATOM 3148 O O . LEU A 1 401 ? 34.202 -8.053 -35.713 1.00 74.81 401 LEU A O 1
ATOM 3152 N N . PRO A 1 402 ? 32.694 -6.409 -35.536 1.00 67.69 402 PRO A N 1
ATOM 3153 C CA . PRO A 1 402 ? 33.037 -5.835 -36.828 1.00 67.69 402 PRO A CA 1
ATOM 3154 C C . PRO A 1 402 ? 34.464 -5.267 -36.867 1.00 67.69 402 PRO A C 1
ATOM 3156 O O . PRO A 1 402 ? 35.147 -5.386 -37.881 1.00 67.69 402 PRO A O 1
ATOM 3159 N N . LEU A 1 403 ? 34.948 -4.707 -35.751 1.00 73.44 403 LEU A N 1
ATOM 3160 C CA . LEU A 1 403 ? 36.323 -4.217 -35.638 1.00 73.44 403 LEU A CA 1
ATOM 3161 C C . LEU A 1 403 ? 37.341 -5.356 -35.796 1.00 73.44 403 LEU A C 1
ATOM 3163 O O . LEU A 1 403 ? 38.357 -5.185 -36.463 1.00 73.44 403 LEU A O 1
ATOM 3167 N N . SER A 1 404 ? 37.059 -6.526 -35.216 1.00 75.19 404 SER A N 1
ATOM 3168 C CA . SER A 1 404 ? 37.936 -7.696 -35.337 1.00 75.19 404 SER A CA 1
ATOM 3169 C C . SER A 1 404 ? 38.040 -8.212 -36.777 1.00 75.19 404 SER A C 1
ATOM 3171 O O . SER A 1 404 ? 39.139 -8.534 -37.227 1.00 75.19 404 SER A O 1
ATOM 3173 N N . VAL A 1 405 ? 36.927 -8.197 -37.521 1.00 73.50 405 VAL A N 1
ATOM 3174 C CA . VAL A 1 405 ? 36.889 -8.554 -38.949 1.00 73.50 405 VAL A CA 1
ATOM 3175 C C . VAL A 1 405 ? 37.688 -7.549 -39.780 1.00 73.50 405 VAL A C 1
ATOM 3177 O O . VAL A 1 405 ? 38.473 -7.945 -40.638 1.00 73.50 405 VAL A O 1
ATOM 3180 N N . LEU A 1 406 ? 37.552 -6.249 -39.496 1.00 71.88 406 LEU A N 1
ATOM 3181 C CA . LEU A 1 406 ? 38.293 -5.203 -40.205 1.00 71.88 406 LEU A CA 1
ATOM 3182 C C . LEU A 1 406 ? 39.812 -5.329 -39.991 1.00 71.88 406 LEU A C 1
ATOM 3184 O O . LEU A 1 406 ? 40.579 -5.212 -40.942 1.00 71.88 406 LEU A O 1
ATOM 3188 N N . ILE A 1 407 ? 40.247 -5.604 -38.756 1.00 76.94 407 ILE A N 1
ATOM 3189 C CA . ILE A 1 407 ? 41.667 -5.802 -38.428 1.00 76.94 407 ILE A CA 1
ATOM 3190 C C . ILE A 1 407 ? 42.223 -7.048 -39.132 1.00 76.94 407 ILE A C 1
ATOM 3192 O O . ILE A 1 407 ? 43.315 -6.976 -39.688 1.00 76.94 407 ILE A O 1
ATOM 3196 N N . GLN A 1 408 ? 41.484 -8.164 -39.155 1.00 73.75 408 GLN A N 1
ATOM 3197 C CA . GLN A 1 408 ? 41.911 -9.373 -39.873 1.00 73.75 408 GLN A CA 1
ATOM 3198 C C . GLN A 1 408 ? 42.090 -9.123 -41.373 1.00 73.75 408 GLN A C 1
ATOM 3200 O O . GLN A 1 408 ? 43.112 -9.520 -41.928 1.00 73.75 408 GLN A O 1
ATOM 3205 N N . ASN A 1 409 ? 41.152 -8.408 -42.000 1.00 70.62 409 ASN A N 1
ATOM 3206 C CA . ASN A 1 409 ? 41.208 -8.090 -43.429 1.00 70.62 409 ASN A CA 1
ATOM 3207 C C . ASN A 1 409 ? 42.320 -7.091 -43.795 1.00 70.62 409 ASN A C 1
ATOM 3209 O O . ASN A 1 409 ? 42.733 -7.062 -44.945 1.00 70.62 409 ASN A O 1
ATOM 3213 N N . LEU A 1 410 ? 42.794 -6.276 -42.844 1.00 69.06 410 LEU A N 1
ATOM 3214 C CA . LEU A 1 410 ? 43.922 -5.349 -43.030 1.00 69.06 410 LEU A CA 1
ATOM 3215 C C . LEU A 1 410 ? 45.292 -5.966 -42.684 1.00 69.06 410 LEU A C 1
ATOM 3217 O O . LEU A 1 410 ? 46.319 -5.369 -42.999 1.00 69.06 410 LEU A O 1
ATOM 3221 N N . SER A 1 411 ? 45.321 -7.110 -41.991 1.00 60.47 411 SER A N 1
ATOM 3222 C CA . SER A 1 411 ? 46.553 -7.836 -41.626 1.00 60.47 411 SER A CA 1
ATOM 3223 C C . SER A 1 411 ? 46.982 -8.918 -42.627 1.00 60.47 411 SER A C 1
ATOM 3225 O O . SER A 1 411 ? 48.024 -9.546 -42.428 1.00 60.47 411 SER A O 1
ATOM 3227 N N . LEU A 1 412 ? 46.176 -9.137 -43.667 1.00 48.12 412 LEU A N 1
ATOM 3228 C CA . LEU A 1 412 ? 46.474 -9.947 -44.850 1.00 48.12 412 LEU A CA 1
ATOM 3229 C C . LEU A 1 412 ? 46.799 -9.011 -46.013 1.00 48.12 412 LEU A C 1
ATOM 3231 O O . LEU A 1 412 ? 47.699 -9.375 -46.803 1.00 48.12 412 LEU A O 1
#

pLDDT: mean 70.74, std 15.03, range [30.25, 94.0]